Protein AF-0000000075408963 (afdb_homodimer)

Nearest PDB structures (foldseek):
  6kin-assembly1_D  TM=4.061E-01  e=2.750E-04  Roseiflexus castenholzii DSM 13941
  4l7z-assembly1_B  TM=3.713E-01  e=1.644E-03  Chloroflexus aurantiacus
  6kkh-assembly1_C  TM=3.877E-01  e=3.041E-03  Roseiflexus castenholzii DSM 13941
  6kin-assembly1_C  TM=3.901E-01  e=5.623E-03  Roseiflexus castenholzii DSM 13941
  6kin-assembly1_B  TM=3.900E-01  e=1.230E-02  Roseiflexus castenholzii DSM 13941

Foldseek 3Di:
DPPPLQPLPDAFAEEEEEAAFQAQQVVSLVVLLCCQAQAPHAEYEYEYAADVVSHVRNVVSVVVSVVSNVVSNHAYEYEAYLDQDDPVSLVVLLVNLPDPPHAYEYNYVSSLVSVQQAEHEDEQNQAPQAQVSQVVSQSSHYQEYEHAALAAQVSLLVNLPDPGHAYEYEAKAWGWDDFDPAFPQQVVVPHGLVGSVSSSNVPQRFAWDADPVRHTDWGGHTRTIIRQAIGHCLQCLSVSSVSRHRYYYYYDGPFDVRVVSVLSSCSNVVNDHSVVSVVVVCVRPVPHHYANQSHNVGDRNHHDDPDD/DPPDLQDLPDAFAEEEEEAAFQAQQVVSLVVLLCCQAQAPHAEYEYEYAADVVSHVRNVVSVVVSVVSNVVSNHAYEYEAYLDQDDPVSVVVLLVNLPDPPHAYEYNYVSSLVSVQQAEHEDEQNQADQAQVSQVVSQSSHYQEYEHAALAAQVSLLVNLPDPGHAYEYEAKAWGWDDFDPAFPQQVVVPHGLVGSVSSSNVPQRFAWDADPVRHTDWGGHTRTIIRQAIGHCLQCLSVSSVSRHRYYYYYDGPWDVRVVSVLSSCSNVVVDHSVVSVVVVCVRPVPHHYANQSHNVGDRNHHDDPDD

InterPro domains:
  IPR001539 Peptidase U32 [PTHR30217] (27-306)
  IPR043693 Ubiquinone biosynthesis protein UbiV [MF_02233] (12-304)
  IPR043693 Ubiquinone biosynthesis protein UbiV [NF011991] (13-305)
  IPR060007 Peptidase family U32, N-terminal domain [PF01136] (35-301)

pLDDT: mean 92.94, std 10.81, range [22.2, 98.94]

Structure (mmCIF, N/CA/C/O backbone):
data_AF-0000000075408963-model_v1
#
loop_
_entity.id
_entity.type
_entity.pdbx_description
1 polymer 'Ubiquinone biosynthesis protein UbiV'
#
loop_
_atom_site.group_PDB
_atom_site.id
_atom_site.type_symbol
_atom_site.label_atom_id
_atom_site.label_alt_id
_atom_site.label_comp_id
_atom_site.label_asym_id
_atom_site.label_entity_id
_atom_site.label_seq_id
_atom_site.pdbx_PDB_ins_code
_atom_site.Cartn_x
_atom_site.Cartn_y
_atom_site.Cartn_z
_atom_site.occupancy
_atom_site.B_iso_or_equiv
_atom_site.auth_seq_id
_atom_site.auth_comp_id
_atom_site.auth_asym_id
_atom_site.auth_atom_id
_atom_site.pdbx_PDB_model_num
ATOM 1 N N . MET A 1 1 ? 14.734 17.203 35.844 1 22.2 1 MET A N 1
ATOM 2 C CA . MET A 1 1 ? 13.398 16.609 35.906 1 22.2 1 MET A CA 1
ATOM 3 C C . MET A 1 1 ? 12.852 16.375 34.5 1 22.2 1 MET A C 1
ATOM 5 O O . MET A 1 1 ? 12.766 17.297 33.688 1 22.2 1 MET A O 1
ATOM 9 N N . ALA A 1 2 ? 13.031 15.125 34 1 33.03 2 ALA A N 1
ATOM 10 C CA . ALA A 1 2 ? 12.594 14.812 32.656 1 33.03 2 ALA A CA 1
ATOM 11 C C . ALA A 1 2 ? 11.18 15.328 32.406 1 33.03 2 ALA A C 1
ATOM 13 O O . ALA A 1 2 ? 10.258 15.023 33.156 1 33.03 2 ALA A O 1
ATOM 14 N N . MET A 1 3 ? 10.961 16.453 31.938 1 33.03 3 MET A N 1
ATOM 15 C CA . MET A 1 3 ? 9.602 16.922 31.703 1 33.03 3 MET A CA 1
ATOM 16 C C . MET A 1 3 ? 8.734 15.805 31.125 1 33.03 3 MET A C 1
ATOM 18 O O . MET A 1 3 ? 9.125 15.133 30.172 1 33.03 3 MET A O 1
ATOM 22 N N . ASN A 1 4 ? 7.668 15.289 31.719 1 42.62 4 ASN A N 1
ATOM 23 C CA . ASN A 1 4 ? 6.785 14.164 31.422 1 42.62 4 ASN A CA 1
ATOM 24 C C . ASN A 1 4 ? 6.086 14.336 30.078 1 42.62 4 ASN A C 1
ATOM 26 O O . ASN A 1 4 ? 5.309 15.273 29.891 1 42.62 4 ASN A O 1
ATOM 30 N N . LYS A 1 5 ? 6.641 14 28.938 1 49.47 5 LYS A N 1
ATOM 31 C CA . LYS A 1 5 ? 6.203 14.031 27.547 1 49.47 5 LYS A CA 1
ATOM 32 C C . LYS A 1 5 ? 4.688 13.891 27.438 1 49.47 5 LYS A C 1
ATOM 34 O O . LYS A 1 5 ? 4.109 14.125 26.375 1 49.47 5 LYS A O 1
ATOM 39 N N . ARG A 1 6 ? 4.141 13.453 28.5 1 53 6 ARG A N 1
ATOM 40 C CA . ARG A 1 6 ? 2.746 13.023 28.5 1 53 6 ARG A CA 1
ATOM 41 C C . ARG A 1 6 ? 1.874 13.992 29.297 1 53 6 ARG A C 1
ATOM 43 O O . ARG A 1 6 ? 0.761 13.648 29.703 1 53 6 ARG A O 1
ATOM 50 N N . ASP A 1 7 ? 2.379 15.07 29.594 1 49.72 7 ASP A N 1
ATOM 51 C CA . ASP A 1 7 ? 1.557 15.953 30.406 1 49.72 7 ASP A CA 1
ATOM 52 C C . ASP A 1 7 ? 0.479 16.641 29.578 1 49.72 7 ASP A C 1
ATOM 54 O O . ASP A 1 7 ? 0.786 17.312 28.594 1 49.72 7 ASP A O 1
ATOM 58 N N . SER A 1 8 ? -0.826 16.266 29.719 1 52.16 8 SER A N 1
ATOM 59 C CA . SER A 1 8 ? -1.975 16.906 29.094 1 52.16 8 SER A CA 1
ATOM 60 C C . SER A 1 8 ? -1.824 18.422 29.094 1 52.16 8 SER A C 1
ATOM 62 O O . SER A 1 8 ? -2.516 19.125 28.359 1 52.16 8 SER A O 1
ATOM 64 N N . LEU A 1 9 ? -0.854 18.906 29.828 1 58.88 9 LEU A N 1
ATOM 65 C CA . LEU A 1 9 ? -0.676 20.344 29.938 1 58.88 9 LEU A CA 1
ATOM 66 C C . LEU A 1 9 ? 0.388 20.828 28.953 1 58.88 9 LEU A C 1
ATOM 68 O O . LEU A 1 9 ? 0.615 22.047 28.844 1 58.88 9 LEU A O 1
ATOM 72 N N . SER A 1 10 ? 0.897 19.859 28.172 1 74.06 10 SER A N 1
ATOM 73 C CA . SER A 1 10 ? 1.894 20.281 27.188 1 74.06 10 SER A CA 1
ATOM 74 C C . SER A 1 10 ? 1.244 21 26.016 1 74.06 10 SER A C 1
ATOM 76 O O . SER A 1 10 ? 0.107 20.703 25.641 1 74.06 10 SER A O 1
ATOM 78 N N . PRO A 1 11 ? 1.91 22.062 25.578 1 87.56 11 PRO A N 1
ATOM 79 C CA . PRO A 1 11 ? 1.32 22.844 24.484 1 87.56 11 PRO A CA 1
ATOM 80 C C . PRO A 1 11 ? 1.085 22 23.219 1 87.56 11 PRO A C 1
ATOM 82 O O . PRO A 1 11 ? 1.869 21.094 22.922 1 87.56 11 PRO A O 1
ATOM 85 N N . VAL A 1 12 ? -0.014 22.219 22.625 1 93.81 12 VAL A N 1
ATOM 86 C CA . VAL A 1 12 ? -0.381 21.547 21.391 1 93.81 12 VAL A CA 1
ATOM 87 C C . VAL A 1 12 ? 0.562 21.984 20.266 1 93.81 12 VAL A C 1
ATOM 89 O O . VAL A 1 12 ? 0.896 23.172 20.156 1 93.81 12 VAL A O 1
ATOM 92 N N . ARG A 1 13 ? 1.019 21.062 19.531 1 97.81 13 ARG A N 1
ATOM 93 C CA . ARG A 1 13 ? 1.833 21.312 18.359 1 97.81 13 ARG A CA 1
ATOM 94 C C . ARG A 1 13 ? 1.085 20.938 17.078 1 97.81 13 ARG A C 1
ATOM 96 O O . ARG A 1 13 ? 0.491 19.859 17 1 97.81 13 ARG A O 1
ATOM 103 N N . LEU A 1 14 ? 1.033 21.875 16.141 1 98.62 14 LEU A N 1
ATOM 104 C CA . LEU A 1 14 ? 0.457 21.609 14.82 1 98.62 14 LEU A CA 1
ATOM 105 C C . LEU A 1 14 ? 1.552 21.375 13.781 1 98.62 14 LEU A C 1
ATOM 107 O O . LEU A 1 14 ? 2.486 22.172 13.672 1 98.62 14 LEU A O 1
ATOM 111 N N . THR A 1 15 ? 1.468 20.281 13.102 1 98.88 15 THR A N 1
ATOM 112 C CA . THR A 1 15 ? 2.398 19.938 12.031 1 98.88 15 THR A CA 1
ATOM 113 C C . THR A 1 15 ? 1.713 20.031 10.672 1 98.88 15 THR A C 1
ATOM 115 O O . THR A 1 15 ? 0.619 19.484 10.484 1 98.88 15 THR A O 1
ATOM 118 N N . LEU A 1 16 ? 2.309 20.797 9.812 1 98.94 16 LEU A N 1
ATOM 119 C CA . LEU A 1 16 ? 1.904 20.75 8.406 1 98.94 16 LEU A CA 1
ATOM 120 C C . LEU A 1 16 ? 2.613 19.609 7.676 1 98.94 16 LEU A C 1
ATOM 122 O O . LEU A 1 16 ? 3.844 19.578 7.598 1 98.94 16 LEU A O 1
ATOM 126 N N . GLY A 1 17 ? 1.817 18.594 7.191 1 98.88 17 GLY A N 1
ATOM 127 C CA . GLY A 1 17 ? 2.43 17.547 6.387 1 98.88 17 GLY A CA 1
ATOM 128 C C . GLY A 1 17 ? 2.992 18.062 5.074 1 98.88 17 GLY A C 1
ATOM 129 O O . GLY A 1 17 ? 2.672 19.172 4.648 1 98.88 17 GLY A O 1
ATOM 130 N N . PRO A 1 18 ? 3.852 17.266 4.484 1 98.75 18 PRO A N 1
ATOM 131 C CA . PRO A 1 18 ? 4.289 17.656 3.141 1 98.75 18 PRO A CA 1
ATOM 132 C C . PRO A 1 18 ? 3.137 17.734 2.143 1 98.75 18 PRO A C 1
ATOM 134 O O . PRO A 1 18 ? 2.129 17.031 2.307 1 98.75 18 PRO A O 1
ATOM 137 N N . VAL A 1 19 ? 3.266 18.625 1.19 1 98.75 19 VAL A N 1
ATOM 138 C CA . VAL A 1 19 ? 2.285 18.625 0.11 1 98.75 19 VAL A CA 1
ATOM 139 C C . VAL A 1 19 ? 2.439 17.359 -0.726 1 98.75 19 VAL A C 1
ATOM 141 O O . VAL A 1 19 ? 3.475 17.156 -1.362 1 98.75 19 VAL A O 1
ATOM 144 N N . LEU A 1 20 ? 1.409 16.578 -0.751 1 98.75 20 LEU A N 1
ATOM 145 C CA . LEU A 1 20 ? 1.495 15.273 -1.398 1 98.75 20 LEU A CA 1
ATOM 146 C C . LEU A 1 20 ? 1.178 15.383 -2.887 1 98.75 20 LEU A C 1
ATOM 148 O O . LEU A 1 20 ? 1.417 14.445 -3.646 1 98.75 20 LEU A O 1
ATOM 152 N N . PHE A 1 21 ? 0.69 16.484 -3.332 1 98.75 21 PHE A N 1
ATOM 153 C CA . PHE A 1 21 ? 0.154 16.672 -4.676 1 98.75 21 PHE A CA 1
ATOM 154 C C . PHE A 1 21 ? 1.181 17.328 -5.582 1 98.75 21 PHE A C 1
ATOM 156 O O . PHE A 1 21 ? 2.145 17.938 -5.102 1 98.75 21 PHE A O 1
ATOM 163 N N . ASN A 1 22 ? 0.922 17.188 -6.844 1 98.44 22 ASN A N 1
ATOM 164 C CA . ASN A 1 22 ? 1.85 17.734 -7.828 1 98.44 22 ASN A CA 1
ATOM 165 C C . ASN A 1 22 ? 1.474 19.156 -8.211 1 98.44 22 ASN A C 1
ATOM 167 O O . ASN A 1 22 ? 1.124 19.422 -9.367 1 98.44 22 ASN A O 1
ATOM 171 N N . TRP A 1 23 ? 1.703 20.078 -7.324 1 98.5 23 TRP A N 1
ATOM 172 C CA . TRP A 1 23 ? 1.487 21.5 -7.598 1 98.5 23 TRP A CA 1
ATOM 173 C C . TRP A 1 23 ? 2.629 22.062 -8.43 1 98.5 23 TRP A C 1
ATOM 175 O O . TRP A 1 23 ? 3.752 21.562 -8.391 1 98.5 23 TRP A O 1
ATOM 185 N N . LYS A 1 24 ? 2.322 23.125 -9.18 1 97.69 24 LYS A N 1
ATOM 186 C CA . LYS A 1 24 ? 3.404 23.844 -9.844 1 97.69 24 LYS A CA 1
ATOM 187 C C . LYS A 1 24 ? 4.449 24.312 -8.836 1 97.69 24 LYS A C 1
ATOM 189 O O . LYS A 1 24 ? 4.105 24.781 -7.754 1 97.69 24 LYS A O 1
ATOM 194 N N . PRO A 1 25 ? 5.711 24.219 -9.211 1 97.81 25 PRO A N 1
ATOM 195 C CA . PRO A 1 25 ? 6.781 24.516 -8.25 1 97.81 25 PRO A CA 1
ATOM 196 C C . PRO A 1 25 ? 6.676 25.906 -7.652 1 97.81 25 PRO A C 1
ATOM 198 O O . PRO A 1 25 ? 6.91 26.094 -6.457 1 97.81 25 PRO A O 1
ATOM 201 N N . GLU A 1 26 ? 6.309 26.891 -8.445 1 98.25 26 GLU A N 1
ATOM 202 C CA . GLU A 1 26 ? 6.188 28.25 -7.941 1 98.25 26 GLU A CA 1
ATOM 203 C C . GLU A 1 26 ? 5.023 28.375 -6.961 1 98.25 26 GLU A C 1
ATOM 205 O O . GLU A 1 26 ? 5.133 29.078 -5.945 1 98.25 26 GLU A O 1
ATOM 210 N N . LYS A 1 27 ? 3.941 27.719 -7.305 1 98.44 27 LYS A N 1
ATOM 211 C CA . LYS A 1 27 ? 2.803 27.703 -6.395 1 98.44 27 LYS A CA 1
ATOM 212 C C . LYS A 1 27 ? 3.168 27.047 -5.066 1 98.44 27 LYS A C 1
ATOM 214 O O . LYS A 1 27 ? 2.807 27.531 -4 1 98.44 27 LYS A O 1
ATOM 219 N N . LEU A 1 28 ? 3.879 25.953 -5.16 1 98.69 28 LEU A N 1
ATOM 220 C CA . LEU A 1 28 ? 4.297 25.219 -3.969 1 98.69 28 LEU A CA 1
ATOM 221 C C . LEU A 1 28 ? 5.234 26.062 -3.111 1 98.69 28 LEU A C 1
ATOM 223 O O . LEU A 1 28 ? 5.07 26.141 -1.892 1 98.69 28 LEU A O 1
ATOM 227 N N . ARG A 1 29 ? 6.172 26.688 -3.723 1 98.75 29 ARG A N 1
ATOM 228 C CA . ARG A 1 29 ? 7.066 27.594 -3.02 1 98.75 29 ARG A CA 1
ATOM 229 C C . ARG A 1 29 ? 6.281 28.688 -2.287 1 98.75 29 ARG A C 1
ATOM 231 O O . ARG A 1 29 ? 6.48 28.891 -1.09 1 98.75 29 ARG A O 1
ATOM 238 N N . ASP A 1 30 ? 5.422 29.312 -3.035 1 98.81 30 ASP A N 1
ATOM 239 C CA . ASP A 1 30 ? 4.645 30.422 -2.469 1 98.81 30 ASP A CA 1
ATOM 240 C C . ASP A 1 30 ? 3.768 29.922 -1.317 1 98.81 30 ASP A C 1
ATOM 242 O O . ASP A 1 30 ? 3.553 30.656 -0.345 1 98.81 30 ASP A O 1
ATOM 246 N N . PHE A 1 31 ? 3.227 28.797 -1.471 1 98.88 31 PHE A N 1
ATOM 247 C CA . PHE A 1 31 ? 2.449 28.172 -0.4 1 98.88 31 PHE A CA 1
ATOM 248 C C . PHE A 1 31 ? 3.275 28.062 0.876 1 98.88 31 PHE A C 1
ATOM 250 O O . PHE A 1 31 ? 2.832 28.5 1.945 1 98.88 31 PHE A O 1
ATOM 257 N N . TYR A 1 32 ? 4.484 27.484 0.786 1 98.94 32 TYR A N 1
ATOM 258 C CA . TYR A 1 32 ? 5.332 27.312 1.963 1 98.94 32 TYR A CA 1
ATOM 259 C C . TYR A 1 32 ? 5.738 28.672 2.531 1 98.94 32 TYR A C 1
ATOM 261 O O . TYR A 1 32 ? 5.84 28.844 3.748 1 98.94 32 TYR A O 1
ATOM 269 N N . PHE A 1 33 ? 5.973 29.688 1.652 1 98.88 33 PHE A N 1
ATOM 270 C CA . PHE A 1 33 ? 6.277 31.031 2.125 1 98.88 33 PHE A CA 1
ATOM 271 C C . PHE A 1 33 ? 5.121 31.594 2.945 1 98.88 33 PHE A C 1
ATOM 273 O O . PHE A 1 33 ? 5.332 32.156 4.02 1 98.88 33 PHE A O 1
ATOM 280 N N . ARG A 1 34 ? 3.939 31.438 2.414 1 98.88 34 ARG A N 1
ATOM 281 C CA . ARG A 1 34 ? 2.762 31.922 3.127 1 98.88 34 ARG A CA 1
ATOM 282 C C . ARG A 1 34 ? 2.605 31.219 4.469 1 98.88 34 ARG A C 1
ATOM 284 O O . ARG A 1 34 ? 2.293 31.844 5.48 1 98.88 34 ARG A O 1
ATOM 291 N N . MET A 1 35 ? 2.799 29.906 4.449 1 98.88 35 MET A N 1
ATOM 292 C CA . MET A 1 35 ? 2.689 29.141 5.695 1 98.88 35 MET A CA 1
ATOM 293 C C . MET A 1 35 ? 3.754 29.578 6.695 1 98.88 35 MET A C 1
ATOM 295 O O . MET A 1 35 ? 3.508 29.594 7.902 1 98.88 35 MET A O 1
ATOM 299 N N . ALA A 1 36 ? 4.926 29.875 6.207 1 98.88 36 ALA A N 1
ATOM 300 C CA . ALA A 1 36 ? 5.992 30.375 7.07 1 98.88 36 ALA A CA 1
ATOM 301 C C . ALA A 1 36 ? 5.578 31.672 7.762 1 98.88 36 ALA A C 1
ATOM 303 O O . ALA A 1 36 ? 5.676 31.781 8.984 1 98.88 36 ALA A O 1
ATOM 304 N N . ASP A 1 37 ? 5.004 32.562 7.051 1 98.62 37 ASP A N 1
ATOM 305 C CA . ASP A 1 37 ? 4.84 33.969 7.496 1 98.62 37 ASP A CA 1
ATOM 306 C C . ASP A 1 37 ? 3.514 34.125 8.234 1 98.62 37 ASP A C 1
ATOM 308 O O . ASP A 1 37 ? 3.406 34.969 9.125 1 98.62 37 ASP A O 1
ATOM 312 N N . GLU A 1 38 ? 2.564 33.375 7.844 1 98.75 38 GLU A N 1
ATOM 313 C CA . GLU A 1 38 ? 1.218 33.75 8.258 1 98.75 38 GLU A CA 1
ATOM 314 C C . GLU A 1 38 ? 0.58 32.656 9.133 1 98.75 38 GLU A C 1
ATOM 316 O O . GLU A 1 38 ? -0.426 32.906 9.797 1 98.75 38 GLU A O 1
ATOM 321 N N . SER A 1 39 ? 1.096 31.484 9.141 1 98.69 39 SER A N 1
ATOM 322 C CA . SER A 1 39 ? 0.38 30.391 9.797 1 98.69 39 SER A CA 1
ATOM 323 C C . SER A 1 39 ? 0.896 30.172 11.211 1 98.69 39 SER A C 1
ATOM 325 O O . SER A 1 39 ? 2.004 30.594 11.547 1 98.69 39 SER A O 1
ATOM 327 N N . CYS A 1 40 ? 0.091 29.5 12.008 1 98.31 40 CYS A N 1
ATOM 328 C CA . CYS A 1 40 ? 0.421 29.219 13.406 1 98.31 40 CYS A CA 1
ATOM 329 C C . CYS A 1 40 ? 0.965 27.812 13.57 1 98.31 40 CYS A C 1
ATOM 331 O O . CYS A 1 40 ? 1.035 27.297 14.68 1 98.31 40 CYS A O 1
ATOM 333 N N . VAL A 1 41 ? 1.304 27.094 12.484 1 98.69 41 VAL A N 1
ATOM 334 C CA . VAL A 1 41 ? 1.84 25.75 12.617 1 98.69 41 VAL A CA 1
ATOM 335 C C . VAL A 1 41 ? 3.225 25.797 13.258 1 98.69 41 VAL A C 1
ATOM 337 O O . VAL A 1 41 ? 3.947 26.781 13.109 1 98.69 41 VAL A O 1
ATOM 340 N N . ASP A 1 42 ? 3.531 24.734 13.953 1 98.69 42 ASP A N 1
ATOM 341 C CA . ASP A 1 42 ? 4.797 24.672 14.672 1 98.69 42 ASP A CA 1
ATOM 342 C C . ASP A 1 42 ? 5.871 23.984 13.836 1 98.69 42 ASP A C 1
ATOM 344 O O . ASP A 1 42 ? 7.043 24.359 13.875 1 98.69 42 ASP A O 1
ATOM 348 N N . SER A 1 43 ? 5.52 22.969 13.133 1 98.81 43 SER A N 1
ATOM 349 C CA . SER A 1 43 ? 6.418 22.188 12.289 1 98.81 43 SER A CA 1
ATOM 350 C C . SER A 1 43 ? 5.879 22.062 10.867 1 98.81 43 SER A C 1
ATOM 352 O O . SER A 1 43 ? 4.664 22.047 10.656 1 98.81 43 SER A O 1
ATOM 354 N N . VAL A 1 44 ? 6.836 22.016 9.906 1 98.94 44 VAL A N 1
ATOM 355 C CA . VAL A 1 44 ? 6.465 21.875 8.5 1 98.94 44 VAL A CA 1
ATOM 356 C C . VAL A 1 44 ? 7.309 20.781 7.852 1 98.94 44 VAL A C 1
ATOM 358 O O . VAL A 1 44 ? 8.539 20.828 7.887 1 98.94 44 VAL A O 1
ATOM 361 N N . CYS A 1 45 ? 6.621 19.797 7.344 1 98.88 45 CYS A N 1
ATOM 362 C CA . CYS A 1 45 ? 7.293 18.781 6.547 1 98.88 45 CYS A CA 1
ATOM 363 C C . CYS A 1 45 ? 7.414 19.219 5.09 1 98.88 45 CYS A C 1
ATOM 365 O O . CYS A 1 45 ? 6.449 19.703 4.5 1 98.88 45 CYS A O 1
ATOM 367 N N . VAL A 1 46 ? 8.602 19.047 4.562 1 98.62 46 VAL A N 1
ATOM 368 C CA . VAL A 1 46 ? 8.875 19.406 3.174 1 98.62 46 VAL A CA 1
ATOM 369 C C . VAL A 1 46 ? 9.555 18.234 2.467 1 98.62 46 VAL A C 1
ATOM 371 O O . VAL A 1 46 ? 10.328 17.5 3.08 1 98.62 46 VAL A O 1
ATOM 374 N N . GLY A 1 47 ? 9.188 18.062 1.202 1 97.69 47 GLY A N 1
ATOM 375 C CA . GLY A 1 47 ? 9.797 17.016 0.401 1 97.69 47 GLY A CA 1
ATOM 376 C C . GLY A 1 47 ? 8.789 16.219 -0.414 1 97.69 47 GLY A C 1
ATOM 377 O O . GLY A 1 47 ? 7.578 16.438 -0.287 1 97.69 47 GLY A O 1
ATOM 378 N N . GLU A 1 48 ? 9.297 15.344 -1.257 1 98.12 48 GLU A N 1
ATOM 379 C CA . GLU A 1 48 ? 8.461 14.5 -2.109 1 98.12 48 GLU A CA 1
ATOM 380 C C . GLU A 1 48 ? 8.258 13.125 -1.485 1 98.12 48 GLU A C 1
ATOM 382 O O . GLU A 1 48 ? 9.227 12.414 -1.19 1 98.12 48 GLU A O 1
ATOM 387 N N . VAL A 1 49 ? 7.059 12.758 -1.335 1 98.31 49 VAL A N 1
ATOM 388 C CA . VAL A 1 49 ? 6.738 11.5 -0.668 1 98.31 49 VAL A CA 1
ATOM 389 C C . VAL A 1 49 ? 6.191 10.5 -1.686 1 98.31 49 VAL A C 1
ATOM 391 O O . VAL A 1 49 ? 6.414 9.297 -1.561 1 98.31 49 VAL A O 1
ATOM 394 N N . VAL A 1 50 ? 5.598 10.977 -2.789 1 98.31 50 VAL A N 1
ATOM 395 C CA . VAL A 1 50 ? 4.691 10.156 -3.584 1 98.31 50 VAL A CA 1
ATOM 396 C C . VAL A 1 50 ? 5.414 9.656 -4.832 1 98.31 50 VAL A C 1
ATOM 398 O O . VAL A 1 50 ? 5.328 8.469 -5.172 1 98.31 50 VAL A O 1
ATOM 401 N N . CYS A 1 51 ? 6.094 10.523 -5.535 1 97.94 51 CYS A N 1
ATOM 402 C CA . CYS A 1 51 ? 6.68 10.18 -6.828 1 97.94 51 CYS A CA 1
ATOM 403 C C . CYS A 1 51 ? 7.988 10.93 -7.051 1 97.94 51 CYS A C 1
ATOM 405 O O . CYS A 1 51 ? 7.992 12.156 -7.168 1 97.94 51 CYS A O 1
ATOM 407 N N . SER A 1 52 ? 9.016 10.234 -7.246 1 96.88 52 SER A N 1
ATOM 408 C CA . SER A 1 52 ? 10.336 10.844 -7.367 1 96.88 52 SER A CA 1
ATOM 409 C C . SER A 1 52 ? 10.438 11.703 -8.625 1 96.88 52 SER A C 1
ATOM 411 O O . SER A 1 52 ? 11.266 12.617 -8.688 1 96.88 52 SER A O 1
ATOM 413 N N . LYS A 1 53 ? 9.641 11.453 -9.609 1 96.44 53 LYS A N 1
ATOM 414 C CA . LYS A 1 53 ? 9.688 12.219 -10.852 1 96.44 53 LYS A CA 1
ATOM 415 C C . LYS A 1 53 ? 9.344 13.688 -10.602 1 96.44 53 LYS A C 1
ATOM 417 O O . LYS A 1 53 ? 9.703 14.555 -11.406 1 96.44 53 LYS A O 1
ATOM 422 N N . ARG A 1 54 ? 8.703 13.93 -9.547 1 97.62 54 ARG A N 1
ATOM 423 C CA . ARG A 1 54 ? 8.273 15.289 -9.219 1 97.62 54 ARG A CA 1
ATOM 424 C C . ARG A 1 54 ? 9.398 16.078 -8.555 1 97.62 54 ARG A C 1
ATOM 426 O O . ARG A 1 54 ? 9.367 17.297 -8.516 1 97.62 54 ARG A O 1
ATOM 433 N N . THR A 1 55 ? 10.367 15.445 -8.031 1 96.31 55 THR A N 1
ATOM 434 C CA . THR A 1 55 ? 11.383 15.992 -7.145 1 96.31 55 THR A CA 1
ATOM 435 C C . THR A 1 55 ? 12.188 17.078 -7.852 1 96.31 55 THR A C 1
ATOM 437 O O . THR A 1 55 ? 12.406 18.156 -7.297 1 96.31 55 THR A O 1
ATOM 440 N N . PRO A 1 56 ? 12.594 16.875 -9.133 1 95.62 56 PRO A N 1
ATOM 441 C CA . PRO A 1 56 ? 13.484 17.844 -9.773 1 95.62 56 PRO A CA 1
ATOM 442 C C . PRO A 1 56 ? 12.828 19.219 -9.938 1 95.62 56 PRO A C 1
ATOM 444 O O . PRO A 1 56 ? 13.531 20.234 -10.008 1 95.62 56 PRO A O 1
ATOM 447 N N . PHE A 1 57 ? 11.531 19.25 -9.953 1 96.38 57 PHE A N 1
ATOM 448 C CA . PHE A 1 57 ? 10.844 20.516 -10.203 1 96.38 57 PHE A CA 1
ATOM 449 C C . PHE A 1 57 ? 10.914 21.422 -8.984 1 96.38 57 PHE A C 1
ATOM 451 O O . PHE A 1 57 ? 10.93 22.641 -9.109 1 96.38 57 PHE A O 1
ATOM 458 N N . PHE A 1 58 ? 10.984 20.828 -7.836 1 97.44 58 PHE A N 1
ATOM 459 C CA . PHE A 1 58 ? 10.914 21.641 -6.633 1 97.44 58 PHE A CA 1
ATOM 460 C C . PHE A 1 58 ? 12.281 21.75 -5.969 1 97.44 58 PHE A C 1
ATOM 462 O O . PHE A 1 58 ? 12.508 22.641 -5.141 1 97.44 58 PHE A O 1
ATOM 469 N N . THR A 1 59 ? 13.195 20.875 -6.277 1 96.56 59 THR A N 1
ATOM 470 C CA . THR A 1 59 ? 14.516 20.812 -5.656 1 96.56 59 THR A CA 1
ATOM 471 C C . THR A 1 59 ? 15.195 22.172 -5.676 1 96.56 59 THR A C 1
ATOM 473 O O . THR A 1 59 ? 15.773 22.609 -4.676 1 96.56 59 THR A O 1
ATOM 476 N N . PRO A 1 60 ? 15.117 22.984 -6.742 1 97.31 60 PRO A N 1
ATOM 477 C CA . PRO A 1 60 ? 15.781 24.297 -6.773 1 97.31 60 PRO A CA 1
ATOM 478 C C . PRO A 1 60 ? 15.219 25.266 -5.746 1 97.31 60 PRO A C 1
ATOM 480 O O . PRO A 1 60 ? 15.898 26.219 -5.352 1 97.31 60 PRO A O 1
ATOM 483 N N . TYR A 1 61 ? 14.008 25.078 -5.316 1 98.25 61 TYR A N 1
ATOM 484 C CA . TYR A 1 61 ? 13.344 26 -4.41 1 98.25 61 TYR A CA 1
ATOM 485 C C . TYR A 1 61 ? 13.531 25.578 -2.961 1 98.25 61 TYR A C 1
ATOM 487 O O . TYR A 1 61 ? 13.258 26.359 -2.039 1 98.25 61 TYR A O 1
ATOM 495 N N . LEU A 1 62 ? 13.984 24.391 -2.729 1 97.31 62 LEU A N 1
ATOM 496 C CA . LEU A 1 62 ? 13.992 23.766 -1.408 1 97.31 62 LEU A CA 1
ATOM 497 C C . LEU A 1 62 ? 14.828 24.578 -0.427 1 97.31 62 LEU A C 1
ATOM 499 O O . LEU A 1 62 ? 14.383 24.875 0.686 1 97.31 62 LEU A O 1
ATOM 503 N N . PRO A 1 63 ? 16.062 25.031 -0.822 1 96.94 63 PRO A N 1
ATOM 504 C CA . PRO A 1 63 ? 16.891 25.781 0.14 1 96.94 63 PRO A CA 1
ATOM 505 C C . PRO A 1 63 ? 16.203 27.062 0.628 1 96.94 63 PRO A C 1
ATOM 507 O O . PRO A 1 63 ? 16.188 27.328 1.831 1 96.94 63 PRO A O 1
ATOM 510 N N . GLU A 1 64 ? 15.641 27.812 -0.281 1 98.38 64 GLU A N 1
ATOM 511 C CA . GLU A 1 64 ? 14.992 29.062 0.115 1 98.38 64 GLU A CA 1
ATOM 512 C C . GLU A 1 64 ? 13.742 28.797 0.952 1 98.38 64 GLU A C 1
ATOM 514 O O . GLU A 1 64 ? 13.422 29.562 1.854 1 98.38 64 GLU A O 1
ATOM 519 N N . VAL A 1 65 ? 13.023 27.734 0.657 1 98.75 65 VAL A N 1
ATOM 520 C CA . VAL A 1 65 ? 11.836 27.359 1.424 1 98.75 65 VAL A CA 1
ATOM 521 C C . VAL A 1 65 ? 12.242 26.984 2.85 1 98.75 65 VAL A C 1
ATOM 523 O O . VAL A 1 65 ? 11.648 27.469 3.814 1 98.75 65 VAL A O 1
ATOM 526 N N . ILE A 1 66 ? 13.266 26.188 2.973 1 98.31 66 ILE A N 1
ATOM 527 C CA . ILE A 1 66 ? 13.75 25.766 4.281 1 98.31 66 ILE A CA 1
ATOM 528 C C . ILE A 1 66 ? 14.195 26.984 5.086 1 98.31 66 ILE A C 1
ATOM 530 O O . ILE A 1 66 ? 13.812 27.141 6.25 1 98.31 66 ILE A O 1
ATOM 534 N N . GLU A 1 67 ? 14.922 27.828 4.461 1 98.25 67 GLU A N 1
ATOM 535 C CA . GLU A 1 67 ? 15.422 29.031 5.125 1 98.25 67 GLU A CA 1
ATOM 536 C C . GLU A 1 67 ? 14.273 29.906 5.617 1 98.25 67 GLU A C 1
ATOM 538 O O . GLU A 1 67 ? 14.297 30.391 6.75 1 98.25 67 GLU A O 1
ATOM 543 N N . ARG A 1 68 ? 13.312 30.125 4.742 1 98.81 68 ARG A N 1
ATOM 544 C CA . ARG A 1 68 ? 12.172 30.969 5.094 1 98.81 68 ARG A CA 1
ATOM 545 C C . ARG A 1 68 ? 11.398 30.391 6.27 1 98.81 68 ARG A C 1
ATOM 547 O O . ARG A 1 68 ? 11.016 31.109 7.191 1 98.81 68 ARG A O 1
ATOM 554 N N . LEU A 1 69 ? 11.133 29.141 6.207 1 98.81 69 LEU A N 1
ATOM 555 C CA . LEU A 1 69 ? 10.406 28.453 7.277 1 98.81 69 LEU A CA 1
ATOM 556 C C . LEU A 1 69 ? 11.172 28.547 8.594 1 98.81 69 LEU A C 1
ATOM 558 O O . LEU A 1 69 ? 10.594 28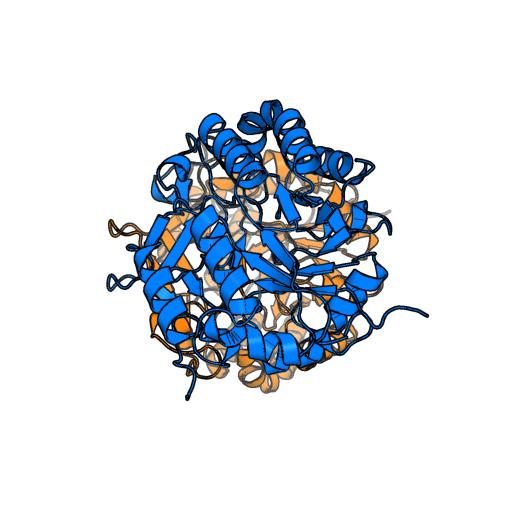.859 9.633 1 98.81 69 LEU A O 1
ATOM 562 N N . GLN A 1 70 ? 12.477 28.344 8.555 1 98.5 70 GLN A N 1
ATOM 563 C CA . GLN A 1 70 ? 13.297 28.422 9.758 1 98.5 70 GLN A CA 1
ATOM 564 C C . GLN A 1 70 ? 13.344 29.844 10.297 1 98.5 70 GLN A C 1
ATOM 566 O O . GLN A 1 70 ? 13.273 30.047 11.508 1 98.5 70 GLN A O 1
ATOM 571 N N . ALA A 1 71 ? 13.469 30.766 9.422 1 98.56 71 ALA A N 1
ATOM 572 C CA . ALA A 1 71 ? 13.5 32.188 9.82 1 98.56 71 ALA A CA 1
ATOM 573 C C . ALA A 1 71 ? 12.203 32.594 10.523 1 98.56 71 ALA A C 1
ATOM 575 O O . ALA A 1 71 ? 12.211 33.438 11.406 1 98.56 71 ALA A O 1
ATOM 576 N N . ALA A 1 72 ? 11.109 31.953 10.125 1 98.69 72 ALA A N 1
ATOM 577 C CA . ALA A 1 72 ? 9.805 32.25 10.719 1 98.69 72 ALA A CA 1
ATOM 578 C C . ALA A 1 72 ? 9.617 31.453 12.016 1 98.69 72 ALA A C 1
ATOM 580 O O . ALA A 1 72 ? 8.547 31.5 12.625 1 98.69 72 ALA A O 1
ATOM 581 N N . GLY A 1 73 ? 10.656 30.703 12.422 1 98.25 73 GLY A N 1
ATOM 582 C CA . GLY A 1 73 ? 10.641 30 13.695 1 98.25 73 GLY A CA 1
ATOM 583 C C . GLY A 1 73 ? 10.016 28.625 13.594 1 98.25 73 GLY A C 1
ATOM 584 O O . GLY A 1 73 ? 9.742 27.984 14.609 1 98.25 73 GLY A O 1
ATOM 585 N N . LYS A 1 74 ? 9.781 28.078 12.438 1 98.56 74 LYS A N 1
ATOM 586 C CA . LYS A 1 74 ? 9.164 26.766 12.25 1 98.56 74 LYS A CA 1
ATOM 587 C C . LYS A 1 74 ? 10.219 25.656 12.289 1 98.56 74 LYS A C 1
ATOM 589 O O . LYS A 1 74 ? 11.344 25.844 11.812 1 98.56 74 LYS A O 1
ATOM 594 N N . GLU A 1 75 ? 9.867 24.531 12.875 1 98.56 75 GLU A N 1
ATOM 595 C CA . GLU A 1 75 ? 10.664 23.312 12.719 1 98.56 75 GLU A CA 1
ATOM 596 C C . GLU A 1 75 ? 10.461 22.703 11.344 1 98.56 75 GLU A C 1
ATOM 598 O O . GLU A 1 75 ? 9.336 22.391 10.953 1 98.56 75 GLU A O 1
ATOM 603 N N . VAL A 1 76 ? 11.562 22.531 10.633 1 98.69 76 VAL A N 1
ATOM 604 C CA . VAL A 1 76 ? 11.469 21.953 9.297 1 98.69 76 VAL A CA 1
ATOM 605 C C . VAL A 1 76 ? 11.859 20.484 9.352 1 98.69 76 VAL A C 1
ATOM 607 O O . VAL A 1 76 ? 12.883 20.125 9.93 1 98.69 76 VAL A O 1
ATOM 610 N N . ILE A 1 77 ? 11.031 19.609 8.836 1 98.75 77 ILE A N 1
ATOM 611 C CA . ILE A 1 77 ? 11.266 18.172 8.734 1 98.75 77 ILE A CA 1
ATOM 612 C C . ILE A 1 77 ? 11.328 17.766 7.262 1 98.75 77 ILE A C 1
ATOM 614 O O . ILE A 1 77 ? 10.453 18.141 6.469 1 98.75 77 ILE A O 1
ATOM 618 N N . LEU A 1 78 ? 12.305 17.016 6.859 1 98.56 78 LEU A N 1
ATOM 619 C CA . LEU A 1 78 ? 12.445 16.578 5.477 1 98.56 78 LEU A CA 1
ATOM 620 C C . LEU A 1 78 ? 11.844 15.188 5.285 1 98.56 78 LEU A C 1
ATOM 622 O O . LEU A 1 78 ? 12.328 14.203 5.855 1 98.56 78 LEU A O 1
ATOM 626 N N . SER A 1 79 ? 10.836 15.102 4.465 1 98.56 79 SER A N 1
ATOM 627 C CA . SER A 1 79 ? 10.133 13.836 4.266 1 98.56 79 SER A CA 1
ATOM 628 C C . SER A 1 79 ? 10.742 13.039 3.121 1 98.56 79 SER A C 1
ATOM 630 O O . SER A 1 79 ? 11.117 13.602 2.09 1 98.56 79 SER A O 1
ATOM 632 N N . SER A 1 80 ? 10.797 11.742 3.271 1 98.12 80 SER A N 1
ATOM 633 C CA . SER A 1 80 ? 11.32 10.859 2.234 1 98.12 80 SER A CA 1
ATOM 634 C C . SER A 1 80 ? 10.203 10.336 1.337 1 98.12 80 SER A C 1
ATOM 636 O O . SER A 1 80 ? 9.023 10.414 1.689 1 98.12 80 SER A O 1
ATOM 638 N N . LEU A 1 81 ? 10.703 9.75 0.258 1 97.88 81 LEU A N 1
ATOM 639 C CA . LEU A 1 81 ? 9.812 8.93 -0.558 1 97.88 81 LEU A CA 1
ATOM 640 C C . LEU A 1 81 ? 9.242 7.777 0.257 1 97.88 81 LEU A C 1
ATOM 642 O O . LEU A 1 81 ? 9.898 7.262 1.164 1 97.88 81 LEU A O 1
ATOM 646 N N . ALA A 1 82 ? 8.008 7.402 -0.141 1 96.88 82 ALA A N 1
ATOM 647 C CA . ALA A 1 82 ? 7.324 6.309 0.544 1 96.88 82 ALA A CA 1
ATOM 648 C C . ALA A 1 82 ? 7.648 4.965 -0.109 1 96.88 82 ALA A C 1
ATOM 650 O O . ALA A 1 82 ? 7.352 3.908 0.452 1 96.88 82 ALA A O 1
ATOM 651 N N . LEU A 1 83 ? 8.188 4.996 -1.293 1 94.69 83 LEU A N 1
ATOM 652 C CA . LEU A 1 83 ? 8.594 3.812 -2.043 1 94.69 83 LEU A CA 1
ATOM 653 C C . LEU A 1 83 ? 9.898 4.062 -2.797 1 94.69 83 LEU A C 1
ATOM 655 O O . LEU A 1 83 ? 9.945 4.91 -3.689 1 94.69 83 LEU A O 1
ATOM 659 N N . ILE A 1 84 ? 10.906 3.385 -2.434 1 93.88 84 ILE A N 1
ATOM 660 C CA . ILE A 1 84 ? 12.211 3.502 -3.082 1 93.88 84 ILE A CA 1
ATOM 661 C C . ILE A 1 84 ? 12.375 2.383 -4.105 1 93.88 84 ILE A C 1
ATOM 663 O O . ILE A 1 84 ? 12.484 1.21 -3.742 1 93.88 84 ILE A O 1
ATOM 667 N N . MET A 1 85 ? 12.477 2.773 -5.383 1 91.19 85 MET A N 1
ATOM 668 C CA . MET A 1 85 ? 12.422 1.753 -6.426 1 91.19 85 MET A CA 1
ATOM 669 C C . MET A 1 85 ? 13.758 1.653 -7.156 1 91.19 85 MET A C 1
ATOM 671 O O . MET A 1 85 ? 14.141 0.575 -7.613 1 91.19 85 MET A O 1
ATOM 675 N N . THR A 1 86 ? 14.461 2.797 -7.266 1 91.56 86 THR A N 1
ATOM 676 C CA . THR A 1 86 ? 15.656 2.811 -8.102 1 91.56 86 THR A CA 1
ATOM 677 C C . THR A 1 86 ? 16.891 3.129 -7.27 1 91.56 86 THR A C 1
ATOM 679 O O . THR A 1 86 ? 16.781 3.633 -6.148 1 91.56 86 THR A O 1
ATOM 682 N N . ALA A 1 87 ? 18.031 2.896 -7.824 1 88.75 87 ALA A N 1
ATOM 683 C CA . ALA A 1 87 ? 19.297 3.242 -7.184 1 88.75 87 ALA A CA 1
ATOM 684 C C . ALA A 1 87 ? 19.406 4.75 -6.977 1 88.75 87 ALA A C 1
ATOM 686 O O . ALA A 1 87 ? 19.938 5.203 -5.961 1 88.75 87 ALA A O 1
ATOM 687 N N . ARG A 1 88 ? 18.953 5.418 -7.965 1 92.94 88 ARG A N 1
ATOM 688 C CA . ARG A 1 88 ? 18.984 6.871 -7.855 1 92.94 88 ARG A CA 1
ATOM 689 C C . ARG A 1 88 ? 18.141 7.348 -6.68 1 92.94 88 ARG A C 1
ATOM 691 O O . ARG A 1 88 ? 18.562 8.211 -5.91 1 92.94 88 ARG A O 1
ATOM 698 N N . GLU A 1 89 ? 16.969 6.797 -6.559 1 96.25 89 GLU A N 1
ATOM 699 C CA . GLU A 1 89 ? 16.094 7.125 -5.43 1 96.25 89 GLU A CA 1
ATOM 700 C C . GLU A 1 89 ? 16.75 6.754 -4.105 1 96.25 89 GLU A C 1
ATOM 702 O O . GLU A 1 89 ? 16.672 7.504 -3.131 1 96.25 89 GLU A O 1
ATOM 707 N N . ALA A 1 90 ? 17.391 5.633 -4.094 1 93.75 90 ALA A N 1
ATOM 708 C CA . ALA A 1 90 ? 18.094 5.195 -2.895 1 93.75 90 ALA A CA 1
ATOM 709 C C . ALA A 1 90 ? 19.219 6.168 -2.533 1 93.75 90 ALA A C 1
ATOM 711 O O . ALA A 1 90 ? 19.406 6.5 -1.359 1 93.75 90 ALA A O 1
ATOM 712 N N . GLU A 1 91 ? 19.906 6.574 -3.508 1 95 91 GLU A N 1
ATOM 713 C CA . GLU A 1 91 ? 20.984 7.539 -3.279 1 95 91 GLU A CA 1
ATOM 714 C C . GLU A 1 91 ? 20.438 8.859 -2.736 1 95 91 GLU A C 1
ATOM 716 O O . GLU A 1 91 ? 21 9.438 -1.807 1 95 91 GLU A O 1
ATOM 721 N N . GLN A 1 92 ? 19.391 9.273 -3.324 1 95.12 92 GLN A N 1
ATOM 722 C CA . GLN A 1 92 ? 18.75 10.492 -2.846 1 95.12 92 GLN A CA 1
ATOM 723 C C . GLN A 1 92 ? 18.281 10.336 -1.399 1 95.12 92 GLN A C 1
ATOM 725 O O . GLN A 1 92 ? 18.391 11.273 -0.604 1 95.12 92 GLN A O 1
ATOM 730 N N . ALA A 1 93 ? 17.734 9.211 -1.109 1 96.06 93 ALA A N 1
ATOM 731 C CA . ALA A 1 93 ? 17.312 8.922 0.26 1 96.06 93 ALA A CA 1
ATOM 732 C C . ALA A 1 93 ? 18.5 8.953 1.218 1 96.06 93 ALA A C 1
ATOM 734 O O . ALA A 1 93 ? 18.391 9.492 2.322 1 96.06 93 ALA A O 1
ATOM 735 N N . ARG A 1 94 ? 19.594 8.406 0.833 1 95.31 94 ARG A N 1
ATOM 736 C CA . ARG A 1 94 ? 20.797 8.43 1.656 1 95.31 94 ARG A CA 1
ATOM 737 C C . ARG A 1 94 ? 21.266 9.859 1.909 1 95.31 94 ARG A C 1
ATOM 739 O O . ARG A 1 94 ? 21.641 10.203 3.027 1 95.31 94 ARG A O 1
ATOM 746 N N . GLU A 1 95 ? 21.234 10.609 0.846 1 95.5 95 GLU A N 1
ATOM 747 C CA . GLU A 1 95 ? 21.609 12.016 0.988 1 95.5 95 GLU A CA 1
ATOM 748 C C . GLU A 1 95 ? 20.703 12.727 1.986 1 95.5 95 GLU A C 1
ATOM 750 O O . GLU A 1 95 ? 21.172 13.547 2.785 1 95.5 95 GLU A O 1
ATOM 755 N N . LEU A 1 96 ? 19.5 12.43 1.893 1 95.75 96 LEU A N 1
ATOM 756 C CA . LEU A 1 96 ? 18.516 13.008 2.812 1 95.75 96 LEU A CA 1
ATOM 757 C C . LEU A 1 96 ? 18.875 12.68 4.258 1 95.75 96 LEU A C 1
ATOM 759 O O . LEU A 1 96 ? 18.797 13.547 5.133 1 95.75 96 LEU A O 1
ATOM 763 N N . THR A 1 97 ? 19.281 11.453 4.52 1 95.69 97 THR A N 1
ATOM 764 C CA . THR A 1 97 ? 19.562 11.008 5.879 1 95.69 97 THR A CA 1
ATOM 765 C C . THR A 1 97 ? 20.875 11.617 6.383 1 95.69 97 THR A C 1
ATOM 767 O O . THR A 1 97 ? 21.156 11.594 7.582 1 95.69 97 THR A O 1
ATOM 770 N N . MET A 1 98 ? 21.672 12.18 5.492 1 93.62 98 MET A N 1
ATOM 771 C CA . MET A 1 98 ? 22.969 12.758 5.852 1 93.62 98 MET A CA 1
ATOM 772 C C . MET A 1 98 ? 22.844 14.25 6.137 1 93.62 98 MET A C 1
ATOM 774 O O . MET A 1 98 ? 23.812 14.891 6.547 1 93.62 98 MET A O 1
ATOM 778 N N . THR A 1 99 ? 21.719 14.727 5.863 1 88.38 99 THR A N 1
ATOM 779 C CA . THR A 1 99 ? 21.5 16.156 6.125 1 88.38 99 THR A CA 1
ATOM 780 C C . THR A 1 99 ? 21.562 16.438 7.625 1 88.38 99 THR A C 1
ATOM 782 O O . THR A 1 99 ? 20.844 15.812 8.406 1 88.38 99 THR A O 1
ATOM 785 N N . ASP A 1 100 ? 22.391 17.359 7.965 1 86.25 100 ASP A N 1
ATOM 786 C CA . ASP A 1 100 ? 22.531 17.703 9.375 1 86.25 100 ASP A CA 1
ATOM 787 C C . ASP A 1 100 ? 21.609 18.844 9.766 1 86.25 100 ASP A C 1
ATOM 789 O O . ASP A 1 100 ? 21.312 19.703 8.938 1 86.25 100 ASP A O 1
ATOM 793 N N . GLY A 1 101 ? 21.141 18.781 10.977 1 90.25 101 GLY A N 1
ATOM 794 C CA . GLY A 1 101 ? 20.422 19.922 11.531 1 90.25 101 GLY A CA 1
ATOM 795 C C . GLY A 1 101 ? 18.922 19.844 11.312 1 90.25 101 GLY A C 1
ATOM 796 O O . GLY A 1 101 ? 18.172 20.656 11.844 1 90.25 101 GLY A O 1
ATOM 797 N N . LEU A 1 102 ? 18.516 19 10.453 1 94.31 102 LEU A N 1
ATOM 798 C CA . LEU A 1 102 ? 17.078 18.844 10.234 1 94.31 102 LEU A CA 1
ATOM 799 C C . LEU A 1 102 ? 16.625 17.406 10.5 1 94.31 102 LEU A C 1
ATOM 801 O O . LEU A 1 102 ? 17.359 16.469 10.195 1 94.31 102 LEU A O 1
ATOM 805 N N . LEU A 1 103 ? 15.477 17.234 11.031 1 96.62 103 LEU A N 1
ATOM 806 C CA . LEU A 1 103 ? 14.891 15.906 11.18 1 96.62 103 LEU A CA 1
ATOM 807 C C . LEU A 1 103 ? 14.422 15.367 9.836 1 96.62 103 LEU A C 1
ATOM 809 O O . LEU A 1 103 ? 14 16.125 8.961 1 96.62 103 LEU A O 1
ATOM 813 N N . VAL A 1 104 ? 14.508 14.078 9.742 1 98.44 104 VAL A N 1
ATOM 814 C CA . VAL A 1 104 ? 14.008 13.375 8.57 1 98.44 104 VAL A CA 1
ATOM 815 C C . VAL A 1 104 ? 12.742 12.594 8.93 1 98.44 104 VAL A C 1
ATOM 817 O O . VAL A 1 104 ? 12.68 11.961 9.984 1 98.44 104 VAL A O 1
ATOM 820 N N . GLU A 1 105 ? 11.75 12.727 8.148 1 98.69 105 GLU A N 1
ATOM 821 C CA . GLU A 1 105 ? 10.602 11.828 8.227 1 98.69 105 GLU A CA 1
ATOM 822 C C . GLU A 1 105 ? 10.758 10.648 7.27 1 98.69 105 GLU A C 1
ATOM 824 O O . GLU A 1 105 ? 10.711 10.82 6.051 1 98.69 105 GLU A O 1
ATOM 829 N N . ALA A 1 106 ? 10.922 9.484 7.844 1 97.75 106 ALA A N 1
ATOM 830 C CA . ALA A 1 106 ? 11.047 8.266 7.055 1 97.75 106 ALA A CA 1
ATOM 831 C C . ALA A 1 106 ? 9.672 7.684 6.723 1 97.75 106 ALA A C 1
ATOM 833 O O . ALA A 1 106 ? 8.852 7.461 7.617 1 97.75 106 ALA A O 1
ATOM 834 N N . ASN A 1 107 ? 9.492 7.453 5.418 1 97.06 107 ASN A N 1
ATOM 835 C CA . ASN A 1 107 ? 8.219 6.883 4.992 1 97.06 107 ASN A CA 1
ATOM 836 C C . ASN A 1 107 ? 8.406 5.508 4.355 1 97.06 107 ASN A C 1
ATOM 838 O O . ASN A 1 107 ? 7.434 4.875 3.938 1 97.06 107 ASN A O 1
ATOM 842 N N . ASP A 1 108 ? 9.602 5.082 4.273 1 93.81 108 ASP A N 1
ATOM 843 C CA . ASP A 1 108 ? 9.992 3.76 3.791 1 93.81 108 ASP A CA 1
ATOM 844 C C . ASP A 1 108 ? 10.945 3.078 4.766 1 93.81 108 ASP A C 1
ATOM 846 O O . ASP A 1 108 ? 11.852 3.719 5.305 1 93.81 108 ASP A O 1
ATOM 850 N N . VAL A 1 109 ? 10.789 1.815 4.863 1 88.38 109 VAL A N 1
ATOM 851 C CA . VAL A 1 109 ? 11.586 1.08 5.84 1 88.38 109 VAL A CA 1
ATOM 852 C C . VAL A 1 109 ? 13.07 1.157 5.469 1 88.38 109 VAL A C 1
ATOM 854 O O . VAL A 1 109 ? 13.938 1.136 6.34 1 88.38 109 VAL A O 1
ATOM 857 N N . SER A 1 110 ? 13.344 1.245 4.188 1 89.31 110 SER A N 1
ATOM 858 C CA . SER A 1 110 ? 14.734 1.371 3.787 1 89.31 110 SER A CA 1
ATOM 859 C C . SER A 1 110 ? 15.359 2.654 4.332 1 89.31 110 SER A C 1
ATOM 861 O O . SER A 1 110 ? 16.547 2.682 4.676 1 89.31 110 SER A O 1
ATOM 863 N N . VAL A 1 111 ? 14.578 3.697 4.387 1 94.38 111 VAL A N 1
ATOM 864 C CA . VAL A 1 111 ? 15.07 4.965 4.918 1 94.38 111 VAL A CA 1
ATOM 865 C C . VAL A 1 111 ? 15.328 4.828 6.418 1 94.38 111 VAL A C 1
ATOM 867 O O . VAL A 1 111 ? 16.312 5.367 6.938 1 94.38 111 VAL A O 1
ATOM 870 N N . VAL A 1 112 ? 14.477 4.086 7.109 1 93.25 112 VAL A N 1
ATOM 871 C CA . VAL A 1 112 ? 14.695 3.803 8.523 1 93.25 112 VAL A CA 1
ATOM 872 C C . VAL A 1 112 ? 16.062 3.141 8.719 1 93.25 112 VAL A C 1
ATOM 874 O O . VAL A 1 112 ? 16.844 3.551 9.578 1 93.25 112 VAL A O 1
ATOM 877 N N . ALA A 1 113 ? 16.281 2.199 7.891 1 88.81 113 ALA A N 1
ATOM 878 C CA . ALA A 1 113 ? 17.562 1.498 7.973 1 88.81 113 ALA A CA 1
ATOM 879 C C . ALA A 1 113 ? 18.734 2.447 7.707 1 88.81 113 ALA A C 1
ATOM 881 O O . ALA A 1 113 ? 19.75 2.398 8.398 1 88.81 113 ALA A O 1
ATOM 882 N N . MET A 1 114 ? 18.594 3.346 6.781 1 93.81 114 MET A N 1
ATOM 883 C CA . MET A 1 114 ? 19.641 4.277 6.387 1 93.81 114 MET A CA 1
ATOM 884 C C . MET A 1 114 ? 19.922 5.285 7.5 1 93.81 114 MET A C 1
ATOM 886 O O . MET A 1 114 ? 21.031 5.82 7.59 1 93.81 114 MET A O 1
ATOM 890 N N . MET A 1 115 ? 18.922 5.578 8.305 1 95.56 115 MET A N 1
ATOM 891 C CA . MET A 1 115 ? 19.094 6.523 9.406 1 95.56 115 MET A CA 1
ATOM 892 C C . MET A 1 115 ? 20.156 6.023 10.375 1 95.56 115 MET A C 1
ATOM 894 O O . MET A 1 115 ? 20.828 6.824 11.039 1 95.56 115 MET A O 1
ATOM 898 N N . GLY A 1 116 ? 20.281 4.699 10.609 1 91.75 116 GLY A N 1
ATOM 899 C CA . GLY A 1 116 ? 21.359 4.109 11.391 1 91.75 116 GLY A CA 1
ATOM 900 C C . GLY A 1 116 ? 21.312 4.488 12.859 1 91.75 116 GLY A C 1
ATOM 901 O O . GLY A 1 116 ? 22.344 4.746 13.477 1 91.75 116 GLY A O 1
ATOM 902 N N . GLY A 1 117 ? 20.156 4.719 13.312 1 94.62 117 GLY A N 1
ATOM 903 C CA . GLY A 1 117 ? 20.031 5.016 14.734 1 94.62 117 GLY A CA 1
ATOM 904 C C . GLY A 1 117 ? 19.859 6.496 15.016 1 94.62 117 GLY A C 1
ATOM 905 O O . GLY A 1 117 ? 19.516 6.879 16.141 1 94.62 117 GLY A O 1
ATOM 906 N N . LYS A 1 118 ? 20.125 7.328 14.008 1 96.69 118 LYS A N 1
ATOM 907 C CA . LYS A 1 118 ? 19.891 8.758 14.188 1 96.69 118 LYS A CA 1
ATOM 908 C C . LYS A 1 118 ? 18.406 9.047 14.445 1 96.69 118 LYS A C 1
ATOM 910 O O . LYS A 1 118 ? 17.531 8.328 13.953 1 96.69 118 LYS A O 1
ATOM 915 N N . PRO A 1 119 ? 18.172 10.102 15.211 1 97.56 119 PRO A N 1
ATOM 916 C CA . PRO A 1 119 ? 16.781 10.469 15.445 1 97.56 119 PRO A CA 1
ATOM 917 C C . PRO A 1 119 ? 16.031 10.773 14.156 1 97.56 119 PRO A C 1
ATOM 919 O O . PRO A 1 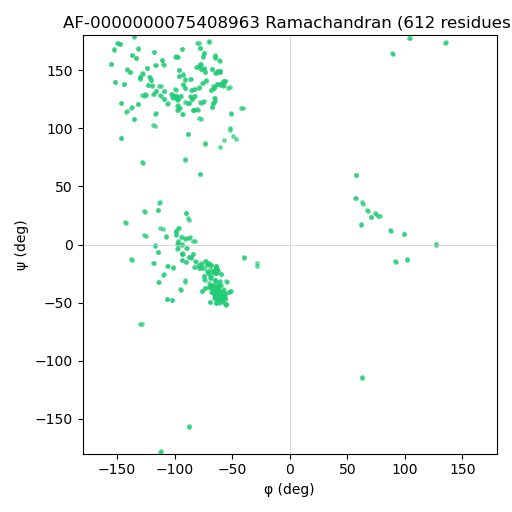119 ? 16.578 11.398 13.242 1 97.56 119 PRO A O 1
ATOM 922 N N . PHE A 1 120 ? 14.828 10.32 14.062 1 98.25 120 PHE A N 1
ATOM 923 C CA . PHE A 1 120 ? 13.984 10.602 12.906 1 98.25 120 PHE A CA 1
ATOM 924 C C . PHE A 1 120 ? 12.516 10.57 13.289 1 98.25 120 PHE A C 1
ATOM 926 O O . PHE A 1 120 ? 12.164 10.211 14.414 1 98.25 120 PHE A O 1
ATOM 933 N N . VAL A 1 121 ? 11.648 11.047 12.391 1 98.62 121 VAL A N 1
ATOM 934 C CA . VAL A 1 121 ? 10.195 10.938 12.5 1 98.62 121 VAL A CA 1
ATOM 935 C C . VAL A 1 121 ? 9.711 9.75 11.664 1 98.62 121 VAL A C 1
ATOM 937 O O . VAL A 1 121 ? 10.055 9.633 10.484 1 98.62 121 VAL A O 1
ATOM 940 N N . ALA A 1 122 ? 8.977 8.844 12.305 1 98.19 122 ALA A N 1
ATOM 941 C CA . ALA A 1 122 ? 8.328 7.77 11.562 1 98.19 122 ALA A CA 1
ATOM 942 C C . ALA A 1 122 ? 7.039 8.258 10.906 1 98.19 122 ALA A C 1
ATOM 944 O O . ALA A 1 122 ? 6.078 8.609 11.594 1 98.19 122 ALA A O 1
ATOM 945 N N . GLY A 1 123 ? 7.043 8.234 9.625 1 97.94 123 GLY A N 1
ATOM 946 C CA . GLY A 1 123 ? 5.887 8.727 8.898 1 97.94 123 GLY A CA 1
ATOM 947 C C . GLY A 1 123 ? 4.73 7.742 8.875 1 97.94 123 GLY A C 1
ATOM 948 O O . GLY A 1 123 ? 4.887 6.582 9.273 1 97.94 123 GLY A O 1
ATOM 949 N N . PRO A 1 124 ? 3.602 8.219 8.43 1 96.19 124 PRO A N 1
ATOM 950 C CA . PRO A 1 124 ? 2.375 7.426 8.531 1 96.19 124 PRO A CA 1
ATOM 951 C C . PRO A 1 124 ? 2.375 6.227 7.586 1 96.19 124 PRO A C 1
ATOM 953 O O . PRO A 1 124 ? 1.582 5.297 7.762 1 96.19 124 PRO A O 1
ATOM 956 N N . LEU A 1 125 ? 3.221 6.191 6.621 1 93.5 125 LEU A N 1
ATOM 957 C CA . LEU A 1 125 ? 3.219 5.117 5.633 1 93.5 125 LEU A CA 1
ATOM 958 C C . LEU A 1 125 ? 4.125 3.971 6.07 1 93.5 125 LEU A C 1
ATOM 960 O O . LEU A 1 125 ? 4.293 2.99 5.344 1 93.5 125 LEU A O 1
ATOM 964 N N . LEU A 1 126 ? 4.664 4.082 7.285 1 92.94 126 LEU A N 1
ATOM 965 C CA . LEU A 1 126 ? 5.387 2.961 7.871 1 92.94 126 LEU A CA 1
ATOM 966 C C . LEU A 1 126 ? 4.434 2.018 8.602 1 92.94 126 LEU A C 1
ATOM 968 O O . LEU A 1 126 ? 4.871 1.056 9.234 1 92.94 126 LEU A O 1
ATOM 972 N N . ASN A 1 127 ? 3.188 2.176 8.555 1 89.25 127 ASN A N 1
ATOM 973 C CA . ASN A 1 127 ? 2.152 1.25 9 1 89.25 127 ASN A CA 1
ATOM 974 C C . ASN A 1 127 ? 2.314 0.892 10.469 1 89.25 127 ASN A C 1
ATOM 976 O O . ASN A 1 127 ? 2.35 -0.287 10.828 1 89.25 127 ASN A O 1
ATOM 980 N N . ILE A 1 128 ? 2.268 1.878 11.297 1 94.31 128 ILE A N 1
ATOM 981 C CA . ILE A 1 128 ? 2.393 1.684 12.734 1 94.31 128 ILE A CA 1
ATOM 982 C C . ILE A 1 128 ? 1.016 1.416 13.336 1 94.31 128 ILE A C 1
ATOM 984 O O . ILE A 1 128 ? 0.335 2.344 13.781 1 94.31 128 ILE A O 1
ATOM 988 N N . TYR A 1 129 ? 0.689 0.14 13.484 1 92.88 129 TYR A N 1
ATOM 989 C CA . TYR A 1 129 ? -0.667 -0.184 13.914 1 92.88 129 TYR A CA 1
ATOM 990 C C . TYR A 1 129 ? -0.665 -0.832 15.289 1 92.88 129 TYR A C 1
ATOM 992 O O . TYR A 1 129 ? -1.726 -1.062 15.883 1 92.88 129 TYR A O 1
ATOM 1000 N N . ASN A 1 130 ? 0.507 -1.113 15.812 1 88.56 130 ASN A N 1
ATOM 1001 C CA . ASN A 1 130 ? 0.581 -1.807 17.094 1 88.56 130 ASN A CA 1
ATOM 1002 C C . ASN A 1 130 ? 1.839 -1.421 17.859 1 88.56 130 ASN A C 1
ATOM 1004 O O . ASN A 1 130 ? 2.736 -0.778 17.312 1 88.56 130 ASN A O 1
ATOM 1008 N N . GLU A 1 131 ? 1.91 -1.893 19.062 1 90.69 131 GLU A N 1
ATOM 1009 C CA . GLU A 1 131 ? 2.984 -1.512 19.969 1 90.69 131 GLU A CA 1
ATOM 1010 C C . GLU A 1 131 ? 4.316 -2.107 19.531 1 90.69 131 GLU A C 1
ATOM 1012 O O . GLU A 1 131 ? 5.371 -1.489 19.703 1 90.69 131 GLU A O 1
ATOM 1017 N N . GLY A 1 132 ? 4.203 -3.287 19.031 1 87.44 132 GLY A N 1
ATOM 1018 C CA . GLY A 1 132 ? 5.434 -3.926 18.578 1 87.44 132 GLY A CA 1
ATOM 1019 C C . GLY A 1 132 ? 6.156 -3.145 17.5 1 87.44 132 GLY A C 1
ATOM 1020 O O . GLY A 1 132 ? 7.363 -2.914 17.609 1 87.44 132 GLY A O 1
ATOM 1021 N N . THR A 1 133 ? 5.426 -2.748 16.516 1 89.06 133 THR A N 1
ATOM 1022 C CA . THR A 1 133 ? 6.008 -1.966 15.43 1 89.06 133 THR A CA 1
ATOM 1023 C C . THR A 1 133 ? 6.512 -0.621 15.945 1 89.06 133 THR A C 1
ATOM 1025 O O . THR A 1 133 ? 7.609 -0.187 15.594 1 89.06 133 THR A O 1
ATOM 1028 N N . LEU A 1 134 ? 5.711 -0.004 16.781 1 94.06 134 LEU A N 1
ATOM 1029 C CA . LEU A 1 134 ? 6.113 1.272 17.359 1 94.06 134 LEU A CA 1
ATOM 1030 C C . LEU A 1 134 ? 7.414 1.127 18.141 1 94.06 134 LEU A C 1
ATOM 1032 O O . LEU A 1 134 ? 8.328 1.936 17.984 1 94.06 134 LEU A O 1
ATOM 1036 N N . ALA A 1 135 ? 7.504 0.104 18.922 1 91.88 135 ALA A N 1
ATOM 1037 C CA . ALA A 1 135 ? 8.703 -0.143 19.734 1 91.88 135 ALA A CA 1
ATOM 1038 C C . ALA A 1 135 ? 9.906 -0.42 18.844 1 91.88 135 ALA A C 1
ATOM 1040 O O . ALA A 1 135 ? 11.016 0.042 19.125 1 91.88 135 ALA A O 1
ATOM 1041 N N . TYR A 1 136 ? 9.664 -1.152 17.844 1 88.31 136 TYR A N 1
ATOM 1042 C CA . TYR A 1 136 ? 10.734 -1.454 16.891 1 88.31 136 TYR A CA 1
ATOM 1043 C C . TYR A 1 136 ? 11.297 -0.177 16.281 1 88.31 136 TYR A C 1
ATOM 1045 O O . TYR A 1 136 ? 12.516 0.032 16.266 1 88.31 136 TYR A O 1
ATOM 1053 N N . LEU A 1 137 ? 10.438 0.696 15.812 1 93.88 137 LEU A N 1
ATOM 1054 C CA . LEU A 1 137 ? 10.875 1.934 15.18 1 93.88 137 LEU A CA 1
ATOM 1055 C C . LEU A 1 137 ? 11.539 2.857 16.203 1 93.88 137 LEU A C 1
ATOM 1057 O O . LEU A 1 137 ? 12.492 3.564 15.867 1 93.88 137 LEU A O 1
ATOM 1061 N N . HIS A 1 138 ? 11.047 2.848 17.375 1 96.19 138 HIS A N 1
ATOM 1062 C CA . HIS A 1 138 ? 11.68 3.617 18.438 1 96.19 138 HIS A CA 1
ATOM 1063 C C . HIS A 1 138 ? 13.109 3.154 18.672 1 96.19 138 HIS A C 1
ATOM 1065 O O . HIS A 1 138 ? 14.016 3.977 18.812 1 96.19 138 HIS A O 1
ATOM 1071 N N . ARG A 1 139 ? 13.297 1.861 18.703 1 93.62 139 ARG A N 1
ATOM 1072 C CA . ARG A 1 139 ? 14.633 1.306 18.891 1 93.62 139 ARG A CA 1
ATOM 1073 C C . ARG A 1 139 ? 15.547 1.678 17.719 1 93.62 139 ARG A C 1
ATOM 1075 O O . ARG A 1 139 ? 16.766 1.81 17.891 1 93.62 139 ARG A O 1
ATOM 1082 N N . MET A 1 140 ? 14.898 1.918 16.656 1 93 140 MET A N 1
ATOM 1083 C CA . MET A 1 140 ? 15.68 2.264 15.477 1 93 140 MET A CA 1
ATOM 1084 C C . MET A 1 140 ? 16 3.754 15.445 1 93 140 MET A C 1
ATOM 1086 O O . MET A 1 140 ? 16.734 4.219 14.578 1 93 140 MET A O 1
ATOM 1090 N N . GLY A 1 141 ? 15.328 4.539 16.344 1 97.12 141 GLY A N 1
ATOM 1091 C CA . GLY A 1 141 ? 15.711 5.941 16.438 1 97.12 141 GLY A CA 1
ATOM 1092 C C . GLY A 1 141 ? 14.539 6.891 16.297 1 97.12 141 GLY A C 1
ATOM 1093 O O . GLY A 1 141 ? 14.703 8.109 16.406 1 97.12 141 GLY A O 1
ATOM 1094 N N . ALA A 1 142 ? 13.344 6.375 16.109 1 98 142 ALA A N 1
ATOM 1095 C CA . ALA A 1 142 ? 12.188 7.25 15.953 1 98 142 ALA A CA 1
ATOM 1096 C C . ALA A 1 142 ? 11.922 8.047 17.234 1 98 142 ALA A C 1
ATOM 1098 O O . ALA A 1 142 ? 11.711 7.461 18.297 1 98 142 ALA A O 1
ATOM 1099 N N . THR A 1 143 ? 11.906 9.297 17.109 1 98 143 THR A N 1
ATOM 1100 C CA . THR A 1 143 ? 11.617 10.148 18.25 1 98 143 THR A CA 1
ATOM 1101 C C . THR A 1 143 ? 10.18 10.648 18.203 1 98 143 THR A C 1
ATOM 1103 O O . THR A 1 143 ? 9.641 11.109 19.203 1 98 143 THR A O 1
ATOM 1106 N N . ARG A 1 144 ? 9.641 10.602 17.094 1 98.19 144 ARG A N 1
ATOM 1107 C CA . ARG A 1 144 ? 8.242 10.93 16.828 1 98.19 144 ARG A CA 1
ATOM 1108 C C . ARG A 1 144 ? 7.629 9.945 15.844 1 98.19 144 ARG A C 1
ATOM 1110 O O . ARG A 1 144 ? 8.336 9.398 14.984 1 98.19 144 ARG A O 1
ATOM 1117 N N . ALA A 1 145 ? 6.367 9.695 15.969 1 98.31 145 ALA A N 1
ATOM 1118 C CA . ALA A 1 145 ? 5.664 8.797 15.062 1 98.31 145 ALA A CA 1
ATOM 1119 C C . ALA A 1 145 ? 4.305 9.367 14.672 1 98.31 145 ALA A C 1
ATOM 1121 O O . ALA A 1 145 ? 3.461 9.625 15.531 1 98.31 145 ALA A O 1
ATOM 1122 N N . CYS A 1 146 ? 4.133 9.609 13.43 1 98.56 146 CYS A N 1
ATOM 1123 C CA . CYS A 1 146 ? 2.805 9.93 12.922 1 98.56 146 CYS A CA 1
ATOM 1124 C C . CYS A 1 146 ? 2.006 8.664 12.656 1 98.56 146 CYS A C 1
ATOM 1126 O O . CYS A 1 146 ? 2.336 7.895 11.75 1 98.56 146 CYS A O 1
ATOM 1128 N N . LEU A 1 147 ? 0.958 8.477 13.367 1 97.56 147 LEU A N 1
ATOM 1129 C CA . LEU A 1 147 ? 0.185 7.242 13.281 1 97.56 147 LEU A CA 1
ATOM 1130 C C . LEU A 1 147 ? -0.679 7.227 12.023 1 97.56 147 LEU A C 1
ATOM 1132 O O . LEU A 1 147 ? -1.097 8.281 11.539 1 97.56 147 LEU A O 1
ATOM 1136 N N . PRO A 1 148 ? -0.952 5.973 11.492 1 95.56 148 PRO A N 1
ATOM 1137 C CA . PRO A 1 148 ? -1.94 5.887 10.414 1 95.56 148 PRO A CA 1
ATOM 1138 C C . PRO A 1 148 ? -3.326 6.363 10.852 1 95.56 148 PRO A C 1
ATOM 1140 O O . PRO A 1 148 ? -3.625 6.402 12.047 1 95.56 148 PRO A O 1
ATOM 1143 N N . ALA A 1 149 ? -4.141 6.734 9.914 1 92.19 149 ALA A N 1
ATOM 1144 C CA . ALA A 1 149 ? -5.414 7.375 10.219 1 92.19 149 ALA A CA 1
ATOM 1145 C C . ALA A 1 149 ? -6.477 6.34 10.578 1 92.19 149 ALA A C 1
ATOM 1147 O O . ALA A 1 149 ? -7.508 6.68 11.164 1 92.19 149 ALA A O 1
ATOM 1148 N N . GLU A 1 150 ? -6.273 5.078 10.305 1 92.69 150 GLU A N 1
ATOM 1149 C CA . GLU A 1 150 ? -7.316 4.062 10.406 1 92.69 150 GLU A CA 1
ATOM 1150 C C . GLU A 1 150 ? -7.383 3.477 11.812 1 92.69 150 GLU A C 1
ATOM 1152 O O . GLU A 1 150 ? -7.938 2.395 12.016 1 92.69 150 GLU A O 1
ATOM 1157 N N . LEU A 1 151 ? -6.906 4.191 12.773 1 94.88 151 LEU A N 1
ATOM 1158 C CA . LEU A 1 151 ? -6.867 3.691 14.148 1 94.88 151 LEU A CA 1
ATOM 1159 C C . LEU A 1 151 ? -8.023 4.254 14.961 1 94.88 151 LEU A C 1
ATOM 1161 O O . LEU A 1 151 ? -8.289 5.457 14.93 1 94.88 151 LEU A O 1
ATOM 1165 N N . PRO A 1 152 ? -8.68 3.426 15.68 1 94.5 152 PRO A N 1
ATOM 1166 C CA . PRO A 1 152 ? -9.68 3.924 16.641 1 94.5 152 PRO A CA 1
ATOM 1167 C C . PRO A 1 152 ? -9.039 4.539 17.875 1 94.5 152 PRO A C 1
ATOM 1169 O O . PRO A 1 152 ? -7.875 4.27 18.188 1 94.5 152 PRO A O 1
ATOM 1172 N N . GLU A 1 153 ? -9.82 5.234 18.562 1 96.56 153 GLU A N 1
ATOM 1173 C CA . GLU A 1 153 ? -9.383 5.91 19.781 1 96.56 153 GLU A CA 1
ATOM 1174 C C . GLU A 1 153 ? -8.703 4.938 20.75 1 96.56 153 GLU A C 1
ATOM 1176 O O . GLU A 1 153 ? -7.688 5.273 21.359 1 96.56 153 GLU A O 1
ATOM 1181 N N . SER A 1 154 ? -9.211 3.73 20.906 1 95.44 154 SER A N 1
ATOM 1182 C CA . SER A 1 154 ? -8.703 2.756 21.859 1 95.44 154 SER A CA 1
ATOM 1183 C C . SER A 1 154 ? -7.27 2.346 21.531 1 95.44 154 SER A C 1
ATOM 1185 O O . SER A 1 154 ? -6.438 2.178 22.422 1 95.44 154 SER A O 1
ATOM 1187 N N . VAL A 1 155 ? -6.996 2.219 20.281 1 94.38 155 VAL A N 1
ATOM 1188 C CA . VAL A 1 155 ? -5.656 1.818 19.875 1 94.38 155 VAL A CA 1
ATOM 1189 C C . VAL A 1 155 ? -4.695 3 20.016 1 94.38 155 VAL A C 1
ATOM 1191 O O . VAL A 1 155 ? -3.559 2.836 20.453 1 94.38 155 VAL A O 1
ATOM 1194 N N . ILE A 1 156 ? -5.168 4.199 19.641 1 97.12 156 ILE A N 1
ATOM 1195 C CA . ILE A 1 156 ? -4.355 5.398 19.828 1 97.12 156 ILE A CA 1
ATOM 1196 C C . ILE A 1 156 ? -3.967 5.539 21.297 1 97.12 156 ILE A C 1
ATOM 1198 O O . ILE A 1 156 ? -2.812 5.832 21.609 1 97.12 156 ILE A O 1
ATOM 1202 N N . ALA A 1 157 ? -4.934 5.277 22.172 1 96.81 157 ALA A N 1
ATOM 1203 C CA . ALA A 1 157 ? -4.68 5.352 23.609 1 96.81 157 ALA A CA 1
ATOM 1204 C C . ALA A 1 157 ? -3.561 4.398 24.016 1 96.81 157 ALA A C 1
ATOM 1206 O O . ALA A 1 157 ? -2.658 4.773 24.766 1 96.81 157 ALA A O 1
ATOM 1207 N N . THR A 1 158 ? -3.59 3.223 23.484 1 95.12 158 THR A N 1
ATOM 1208 C CA . THR A 1 158 ? -2.596 2.201 23.797 1 95.12 158 THR A CA 1
ATOM 1209 C C . THR A 1 158 ? -1.214 2.627 23.297 1 95.12 158 THR A C 1
ATOM 1211 O O . THR A 1 158 ? -0.228 2.518 24.031 1 95.12 158 THR A O 1
ATOM 1214 N N . LEU A 1 159 ? -1.155 3.125 22.109 1 95.44 159 LEU A N 1
ATOM 1215 C CA . LEU A 1 159 ? 0.12 3.51 21.516 1 95.44 159 LEU A CA 1
ATOM 1216 C C . LEU A 1 159 ? 0.692 4.742 22.203 1 95.44 159 LEU A C 1
ATOM 1218 O O . LEU A 1 159 ? 1.91 4.871 22.344 1 95.44 159 LEU A O 1
ATOM 1222 N N . ALA A 1 160 ? -0.148 5.633 22.656 1 96.12 160 ALA A N 1
ATOM 1223 C CA . ALA A 1 160 ? 0.28 6.883 23.281 1 96.12 160 ALA A CA 1
ATOM 1224 C C . ALA A 1 160 ? 0.709 6.656 24.734 1 96.12 160 ALA A C 1
ATOM 1226 O O . ALA A 1 160 ? 1.44 7.469 25.297 1 96.12 160 ALA A O 1
ATOM 1227 N N . ALA A 1 161 ? 0.301 5.594 25.375 1 93.25 161 ALA A N 1
ATOM 1228 C CA . ALA A 1 161 ? 0.554 5.332 26.797 1 93.25 161 ALA A CA 1
ATOM 1229 C C . ALA A 1 161 ? 1.976 4.82 27 1 93.25 161 ALA A C 1
ATOM 1231 O O . ALA A 1 161 ? 2.512 4.906 28.109 1 93.25 161 ALA A O 1
ATOM 1232 N N . GLY A 1 162 ? 2.598 4.363 26.031 1 87 162 GLY A N 1
ATOM 1233 C CA . GLY A 1 162 ? 3.918 3.773 26.172 1 87 162 GLY A CA 1
ATOM 1234 C C . GLY A 1 162 ? 5.027 4.805 26.281 1 87 162 GLY A C 1
ATOM 1235 O O . GLY A 1 162 ? 4.77 6.008 26.188 1 87 162 GLY A O 1
ATOM 1236 N N . ASP A 1 163 ? 6.277 4.312 26.562 1 88.62 163 ASP A N 1
ATOM 1237 C CA . ASP A 1 163 ? 7.457 5.164 26.688 1 88.62 163 ASP A CA 1
ATOM 1238 C C . ASP A 1 163 ? 8.156 5.328 25.344 1 88.62 163 ASP A C 1
ATOM 1240 O O . ASP A 1 163 ? 9.352 5.645 25.297 1 88.62 163 ASP A O 1
ATOM 1244 N N . GLY A 1 164 ? 7.453 5.215 24.406 1 92.12 164 GLY A N 1
ATOM 1245 C CA . GLY A 1 164 ? 8.023 5.281 23.062 1 92.12 164 GLY A CA 1
ATOM 1246 C C . GLY A 1 164 ? 8.102 6.695 22.516 1 92.12 164 GLY A C 1
ATOM 1247 O O . GLY A 1 164 ? 8.312 7.645 23.281 1 92.12 164 GLY A O 1
ATOM 1248 N N . PRO A 1 165 ? 8.148 6.91 21.25 1 97 165 PRO A N 1
ATOM 1249 C CA . PRO A 1 165 ? 8.242 8.227 20.625 1 97 165 PRO A CA 1
ATOM 1250 C C . PRO A 1 165 ? 7.012 9.094 20.875 1 97 165 PRO A C 1
ATOM 1252 O O . PRO A 1 165 ? 5.973 8.586 21.312 1 97 165 PRO A O 1
ATOM 1255 N N . GLU A 1 166 ? 7.227 10.391 20.672 1 97.06 166 GLU A N 1
ATOM 1256 C CA . GLU A 1 166 ? 6.07 11.281 20.656 1 97.06 166 GLU A CA 1
ATOM 1257 C C . GLU A 1 166 ? 5.066 10.859 19.594 1 97.06 166 GLU A C 1
ATOM 1259 O O . GLU A 1 166 ? 5.449 10.508 18.469 1 97.06 166 GLU A O 1
ATOM 1264 N N . ILE A 1 167 ? 3.793 10.867 19.938 1 98 167 ILE A N 1
ATOM 1265 C CA . ILE A 1 167 ? 2.758 10.398 19.031 1 98 167 ILE A CA 1
ATOM 1266 C C . ILE A 1 167 ? 2.104 11.586 18.328 1 98 167 ILE A C 1
ATOM 1268 O O . ILE A 1 167 ? 1.734 12.57 18.984 1 98 167 ILE A O 1
ATOM 1272 N N . GLU A 1 168 ? 2.062 11.523 17.094 1 98.44 168 GLU A N 1
ATOM 1273 C CA . GLU A 1 168 ? 1.362 12.477 16.234 1 98.44 168 GLU A CA 1
ATOM 1274 C C . GLU A 1 168 ? 0.163 11.836 15.555 1 98.44 168 GLU A C 1
ATOM 1276 O O . GLU A 1 168 ? 0.255 10.703 15.062 1 98.44 168 GLU A O 1
ATOM 1281 N N . VAL A 1 169 ? -0.973 12.547 15.516 1 98.5 169 VAL A N 1
ATOM 1282 C CA . VAL A 1 169 ? -2.191 12.008 14.922 1 98.5 169 VAL A CA 1
ATOM 1283 C C . VAL A 1 169 ? -2.617 12.875 13.742 1 98.5 169 VAL A C 1
ATOM 1285 O O . VAL A 1 169 ? -2.662 14.102 13.844 1 98.5 169 VAL A O 1
ATOM 1288 N N . GLN A 1 170 ? -2.877 12.242 12.609 1 98.69 170 GLN A N 1
ATOM 1289 C CA . GLN A 1 170 ? -3.469 12.945 11.477 1 98.69 170 GLN A CA 1
ATOM 1290 C C . GLN A 1 170 ? -4.84 13.516 11.836 1 98.69 170 GLN A C 1
ATOM 1292 O O . GLN A 1 170 ? -5.656 12.836 12.461 1 98.69 170 GLN A O 1
ATOM 1297 N N . SER A 1 171 ? -5.078 14.773 11.367 1 98.31 171 SER A N 1
ATOM 1298 C CA . SER A 1 171 ? -6.285 15.383 11.914 1 98.31 171 SER A CA 1
ATOM 1299 C C . SER A 1 171 ? -7.074 16.109 10.836 1 98.31 171 SER A C 1
ATOM 1301 O O . SER A 1 171 ? -8.242 16.453 11.031 1 98.31 171 SER A O 1
ATOM 1303 N N . PHE A 1 172 ? -6.461 16.281 9.719 1 98.56 172 PHE A N 1
ATOM 1304 C CA . PHE A 1 172 ? -7.152 17.031 8.672 1 98.56 172 PHE A CA 1
ATOM 1305 C C . PHE A 1 172 ? -6.672 16.578 7.293 1 98.56 172 PHE A C 1
ATOM 1307 O O . PHE A 1 172 ? -5.477 16.359 7.09 1 98.56 172 PHE A O 1
ATOM 1314 N N . GLY A 1 173 ? -7.668 16.484 6.355 1 98.5 173 GLY A N 1
ATOM 1315 C CA . GLY A 1 173 ? -7.352 16.297 4.949 1 98.5 173 GLY A CA 1
ATOM 1316 C C . GLY A 1 173 ? -7.578 14.883 4.469 1 98.5 173 GLY A C 1
ATOM 1317 O O . GLY A 1 173 ? -8.016 14.023 5.238 1 98.5 173 GLY A O 1
ATOM 1318 N N . ARG A 1 174 ? -7.355 14.648 3.172 1 98.12 174 ARG A N 1
ATOM 1319 C CA . ARG A 1 174 ? -7.414 13.297 2.637 1 98.12 174 ARG A CA 1
ATOM 1320 C C . ARG A 1 174 ? -6.344 12.406 3.266 1 98.12 174 ARG A C 1
ATOM 1322 O O . ARG A 1 174 ? -5.207 12.844 3.455 1 98.12 174 ARG A O 1
ATOM 1329 N N . LEU A 1 175 ? -6.742 11.227 3.572 1 97.38 175 LEU A N 1
ATOM 1330 C CA . LEU A 1 175 ? -5.832 10.281 4.211 1 97.38 175 LEU A CA 1
ATOM 1331 C C . LEU A 1 175 ? -4.992 9.547 3.168 1 97.38 175 LEU A C 1
ATOM 1333 O O . LEU A 1 175 ? -5.531 9.008 2.197 1 97.38 175 LEU A O 1
ATOM 1337 N N . PRO A 1 176 ? -3.674 9.602 3.322 1 97.25 176 PRO A N 1
ATOM 1338 C CA . PRO A 1 176 ? -2.871 8.68 2.516 1 97.25 176 PRO A CA 1
ATOM 1339 C C . PRO A 1 176 ? -3.082 7.219 2.904 1 97.25 176 PRO A C 1
ATOM 1341 O O . PRO A 1 176 ? -2.836 6.844 4.055 1 97.25 176 PRO A O 1
ATOM 1344 N N . LEU A 1 177 ? -3.502 6.414 1.946 1 94.56 177 LEU A N 1
ATOM 1345 C CA . LEU A 1 177 ? -3.928 5.07 2.311 1 94.56 177 LEU A CA 1
ATOM 1346 C C . LEU A 1 177 ? -2.896 4.035 1.871 1 94.56 177 LEU A C 1
ATOM 1348 O O . LEU A 1 177 ? -2.615 3.082 2.604 1 94.56 177 LEU A O 1
ATOM 1352 N N . ALA A 1 178 ? -2.443 4.164 0.639 1 94.56 178 ALA A N 1
ATOM 1353 C CA . ALA A 1 178 ? -1.497 3.176 0.129 1 94.56 178 ALA A CA 1
ATOM 1354 C C . ALA A 1 178 ? -0.639 3.766 -0.988 1 94.56 178 ALA A C 1
ATOM 1356 O O . ALA A 1 178 ? -1.002 4.777 -1.59 1 94.56 178 ALA A O 1
ATOM 1357 N N . ILE A 1 179 ? 0.517 3.193 -1.173 1 95.31 179 ILE A N 1
ATOM 1358 C CA . ILE A 1 179 ? 1.446 3.557 -2.236 1 95.31 179 ILE A CA 1
ATOM 1359 C C . ILE A 1 179 ? 1.704 2.348 -3.133 1 95.31 179 ILE A C 1
ATOM 1361 O O . ILE A 1 179 ? 1.723 1.208 -2.658 1 95.31 179 ILE A O 1
ATOM 1365 N N . SER A 1 180 ? 1.81 2.578 -4.422 1 92.44 180 SER A N 1
ATOM 1366 C CA . SER A 1 180 ? 2.088 1.545 -5.414 1 92.44 180 SER A CA 1
ATOM 1367 C C . SER A 1 180 ? 3.176 1.99 -6.387 1 92.44 180 SER A C 1
ATOM 1369 O O . SER A 1 180 ? 3.473 3.182 -6.488 1 92.44 180 SER A O 1
ATOM 1371 N N . ALA A 1 181 ? 3.738 1.008 -7.016 1 91.19 181 ALA A N 1
ATOM 1372 C CA . ALA A 1 181 ? 4.676 1.339 -8.086 1 91.19 181 ALA A CA 1
ATOM 1373 C C . ALA A 1 181 ? 3.936 1.818 -9.336 1 91.19 181 ALA A C 1
ATOM 1375 O O . ALA A 1 181 ? 4.477 2.594 -10.125 1 91.19 181 ALA A O 1
ATOM 1376 N N . ARG A 1 182 ? 2.717 1.37 -9.5 1 90.44 182 ARG A N 1
ATOM 1377 C CA . ARG A 1 182 ? 1.892 1.791 -10.633 1 90.44 182 ARG A CA 1
ATOM 1378 C C . ARG A 1 182 ? 1.293 3.172 -10.383 1 90.44 182 ARG A C 1
ATOM 1380 O O . ARG A 1 182 ? 0.847 3.475 -9.281 1 90.44 182 ARG A O 1
ATOM 1387 N N . CYS A 1 183 ? 1.364 3.994 -11.414 1 95.5 183 CYS A N 1
ATOM 1388 C CA . CYS A 1 183 ? 0.754 5.316 -11.328 1 95.5 183 CYS A CA 1
ATOM 1389 C C . CYS A 1 183 ? -0.711 5.27 -11.742 1 95.5 183 CYS A C 1
ATOM 1391 O O . CYS A 1 183 ? -1.021 5.023 -12.914 1 95.5 183 CYS A O 1
ATOM 1393 N N . TYR A 1 184 ? -1.558 5.648 -10.906 1 94 184 TYR A N 1
ATOM 1394 C CA . TYR A 1 184 ? -2.994 5.605 -11.148 1 94 184 TYR A CA 1
ATOM 1395 C C . TYR A 1 184 ? -3.414 6.703 -12.117 1 94 184 TYR A C 1
ATOM 1397 O O . TYR A 1 184 ? -4.305 6.5 -12.945 1 94 184 TYR A O 1
ATOM 1405 N N . HIS A 1 185 ? -2.773 7.898 -12.008 1 94.69 185 HIS A N 1
ATOM 1406 C CA . HIS A 1 185 ? -3.088 8.984 -12.93 1 94.69 185 HIS A CA 1
ATOM 1407 C C . HIS A 1 185 ? -2.717 8.617 -14.367 1 94.69 185 HIS A C 1
ATOM 1409 O O . HIS A 1 185 ? -3.527 8.766 -15.281 1 94.69 185 HIS A O 1
ATOM 1415 N N . ALA A 1 186 ? -1.519 8.172 -14.492 1 93.75 186 ALA A N 1
ATOM 1416 C CA . ALA A 1 186 ? -1.1 7.754 -15.836 1 93.75 186 ALA A CA 1
ATOM 1417 C C . ALA A 1 186 ? -2.035 6.688 -16.391 1 93.75 186 ALA A C 1
ATOM 1419 O O . ALA A 1 186 ? -2.473 6.777 -17.547 1 93.75 186 ALA A O 1
ATOM 1420 N N . ARG A 1 187 ? -2.338 5.754 -15.578 1 91.31 187 ARG A N 1
ATOM 1421 C CA . ARG A 1 187 ? -3.23 4.676 -15.984 1 91.31 187 ARG A CA 1
ATOM 1422 C C . ARG A 1 187 ? -4.586 5.219 -16.422 1 91.31 187 ARG A C 1
ATOM 1424 O O . ARG A 1 187 ? -5.172 4.742 -17.391 1 91.31 187 ARG A O 1
ATOM 1431 N N . SER A 1 188 ? -5.082 6.148 -15.719 1 90.62 188 SER A N 1
ATOM 1432 C CA . SER A 1 188 ? -6.402 6.699 -16.016 1 90.62 188 SER A CA 1
ATOM 1433 C C . SER A 1 188 ? -6.426 7.379 -17.375 1 90.62 188 SER A C 1
ATOM 1435 O O . SER A 1 188 ? -7.496 7.605 -17.953 1 90.62 188 SER A O 1
ATOM 1437 N N . ARG A 1 189 ? -5.246 7.73 -17.859 1 90.81 189 ARG A N 1
ATOM 1438 C CA . ARG A 1 189 ? -5.133 8.383 -19.172 1 90.81 189 ARG A CA 1
ATOM 1439 C C . ARG A 1 189 ? -4.551 7.438 -20.203 1 90.81 189 ARG A C 1
ATOM 1441 O O . ARG A 1 189 ? -4.145 7.867 -21.281 1 90.81 189 ARG A O 1
ATOM 1448 N N . ASN A 1 190 ? -4.41 6.188 -19.766 1 88.25 190 ASN A N 1
ATOM 1449 C CA . ASN A 1 190 ? -3.848 5.145 -20.609 1 88.25 190 ASN A CA 1
ATOM 1450 C C . ASN A 1 190 ? -2.402 5.453 -21 1 88.25 190 ASN A C 1
ATOM 1452 O O . ASN A 1 190 ? -2.006 5.25 -22.141 1 88.25 190 ASN A O 1
ATOM 1456 N N . LEU A 1 191 ? -1.709 6.031 -20.062 1 88.81 191 LEU A N 1
ATOM 1457 C CA . LEU A 1 191 ? -0.296 6.348 -20.25 1 88.81 191 LEU A CA 1
ATOM 1458 C C . LEU A 1 191 ? 0.575 5.453 -19.375 1 88.81 191 LEU A C 1
ATOM 1460 O O . LEU A 1 191 ? 0.11 4.93 -18.359 1 88.81 191 LEU A O 1
ATOM 1464 N N . ALA A 1 192 ? 1.808 5.293 -19.812 1 87.38 192 ALA A N 1
ATOM 1465 C CA . ALA A 1 192 ? 2.822 4.695 -18.953 1 87.38 192 ALA A CA 1
ATOM 1466 C C . ALA A 1 192 ? 3.328 5.703 -17.922 1 87.38 192 ALA A C 1
ATOM 1468 O O . ALA A 1 192 ? 3.273 6.914 -18.156 1 87.38 192 ALA A O 1
ATOM 1469 N N . LYS A 1 193 ? 3.812 5.25 -16.844 1 86.25 193 LYS A N 1
ATOM 1470 C CA . LYS A 1 193 ? 4.355 6.117 -15.805 1 86.25 193 LYS A CA 1
ATOM 1471 C C . LYS A 1 193 ? 5.5 6.973 -16.344 1 86.25 193 LYS A C 1
ATOM 1473 O O . LYS A 1 193 ? 5.578 8.172 -16.047 1 86.25 193 LYS A O 1
ATOM 1478 N N . ASP A 1 194 ? 6.402 6.375 -17.094 1 87 194 ASP A N 1
ATOM 1479 C CA . ASP A 1 194 ? 7.559 7.105 -17.609 1 87 194 ASP A CA 1
ATOM 1480 C C . ASP A 1 194 ? 7.137 8.156 -18.625 1 87 194 ASP A C 1
ATOM 1482 O O . ASP A 1 194 ? 7.879 9.102 -18.891 1 87 194 ASP A O 1
ATOM 1486 N N . GLY A 1 195 ? 6.023 8.008 -19.234 1 91.31 195 GLY A N 1
ATOM 1487 C CA . GLY A 1 195 ? 5.477 8.984 -20.172 1 91.31 195 GLY A CA 1
ATOM 1488 C C . GLY A 1 195 ? 4.215 9.656 -19.656 1 91.31 195 GLY A C 1
ATOM 1489 O O . GLY A 1 195 ? 3.314 9.977 -20.438 1 91.31 195 GLY A O 1
ATOM 1490 N N . CYS A 1 196 ? 4.18 9.906 -18.391 1 94.62 196 CYS A N 1
ATOM 1491 C CA . CYS A 1 196 ? 2.914 10.25 -17.75 1 94.62 196 CYS A CA 1
ATOM 1492 C C . CYS A 1 196 ? 2.523 11.688 -18.047 1 94.62 196 CYS A C 1
ATOM 1494 O O . CYS A 1 196 ? 1.379 12.086 -17.828 1 94.62 196 CYS A O 1
ATOM 1496 N N . GLN A 1 197 ? 3.514 12.492 -18.531 1 94.5 197 GLN A N 1
ATOM 1497 C CA . GLN A 1 197 ? 3.289 13.898 -18.859 1 94.5 197 GLN A CA 1
ATOM 1498 C C . GLN A 1 197 ? 2.863 14.688 -17.625 1 94.5 197 GLN A C 1
ATOM 1500 O O . GLN A 1 197 ? 2.188 15.719 -17.734 1 94.5 197 GLN A O 1
ATOM 1505 N N . TYR A 1 198 ? 3.105 14.125 -16.422 1 96.94 198 TYR A N 1
ATOM 1506 C CA . TYR A 1 198 ? 2.801 14.758 -15.148 1 96.94 198 TYR A CA 1
ATOM 1507 C C . TYR A 1 198 ? 1.325 15.125 -15.055 1 96.94 198 TYR A C 1
ATOM 1509 O O . TYR A 1 198 ? 0.976 16.188 -14.555 1 96.94 198 TYR A O 1
ATOM 1517 N N . VAL A 1 199 ? 0.465 14.234 -15.555 1 96.75 199 VAL A N 1
ATOM 1518 C CA . VAL A 1 199 ? -0.966 14.5 -15.656 1 96.75 199 VAL A CA 1
ATOM 1519 C C . VAL A 1 199 ? -1.563 14.664 -14.266 1 96.75 199 VAL A C 1
ATOM 1521 O O . VAL A 1 199 ? -2.654 15.211 -14.109 1 96.75 199 VAL A O 1
ATOM 1524 N N . CYS A 1 200 ? -0.872 14.18 -13.281 1 97.56 200 CYS A N 1
ATOM 1525 C CA . CYS A 1 200 ? -1.365 14.305 -11.914 1 97.56 200 CYS A CA 1
ATOM 1526 C C . CYS A 1 200 ? -1.434 15.766 -11.492 1 97.56 200 CYS A C 1
ATOM 1528 O O . CYS A 1 200 ? -2.115 16.109 -10.516 1 97.56 200 CYS A O 1
ATOM 1530 N N . ALA A 1 201 ? -0.756 16.656 -12.164 1 97.5 201 ALA A N 1
ATOM 1531 C CA . ALA A 1 201 ? -0.771 18.078 -11.859 1 97.5 201 ALA A CA 1
ATOM 1532 C C . ALA A 1 201 ? -2.133 18.688 -12.172 1 97.5 201 ALA A C 1
ATOM 1534 O O . ALA A 1 201 ? -2.439 19.797 -11.727 1 97.5 201 ALA A O 1
ATOM 1535 N N . GLU A 1 202 ? -2.926 17.984 -12.961 1 96.44 202 GLU A N 1
ATOM 1536 C CA . GLU A 1 202 ? -4.246 18.484 -13.328 1 96.44 202 GLU A CA 1
ATOM 1537 C C . GLU A 1 202 ? -5.211 18.422 -12.148 1 96.44 202 GLU A C 1
ATOM 1539 O O . GLU A 1 202 ? -6.277 19.047 -12.18 1 96.44 202 GLU A O 1
ATOM 1544 N N . ASP A 1 203 ? -4.895 17.672 -11.148 1 96.38 203 ASP A N 1
ATOM 1545 C CA . ASP A 1 203 ? -5.73 17.5 -9.969 1 96.38 203 ASP A CA 1
ATOM 1546 C C . ASP A 1 203 ? -5.012 17.984 -8.711 1 96.38 203 ASP A C 1
ATOM 1548 O O . ASP A 1 203 ? -4.25 17.25 -8.094 1 96.38 203 ASP A O 1
ATOM 1552 N N . ALA A 1 204 ? -5.348 19.094 -8.242 1 96.81 204 ALA A N 1
ATOM 1553 C CA . ALA A 1 204 ? -4.605 19.797 -7.191 1 96.81 204 ALA A CA 1
ATOM 1554 C C . ALA A 1 204 ? -4.738 19.062 -5.859 1 96.81 204 ALA A C 1
ATOM 1556 O O . ALA A 1 204 ? -3.887 19.203 -4.977 1 96.81 204 ALA A O 1
ATOM 1557 N N . ASP A 1 205 ? -5.812 18.344 -5.684 1 97.75 205 ASP A N 1
ATOM 1558 C CA . ASP A 1 205 ? -6.039 17.609 -4.445 1 97.75 205 ASP A CA 1
ATOM 1559 C C . ASP A 1 205 ? -6.328 16.141 -4.73 1 97.75 205 ASP A C 1
ATOM 1561 O O . ASP A 1 205 ? -7.113 15.5 -4.02 1 97.75 205 ASP A O 1
ATOM 1565 N N . GLY A 1 206 ? -5.773 15.617 -5.836 1 96.5 206 GLY A N 1
ATOM 1566 C CA . GLY A 1 206 ? -6.008 14.234 -6.227 1 96.5 206 GLY A CA 1
ATOM 1567 C C . GLY A 1 206 ? -7.23 14.062 -7.109 1 96.5 206 GLY A C 1
ATOM 1568 O O . GLY A 1 206 ? -8.047 14.977 -7.234 1 96.5 206 GLY A O 1
ATOM 1569 N N . MET A 1 207 ? -7.312 12.961 -7.723 1 94.81 207 MET A N 1
ATOM 1570 C CA . MET A 1 207 ? -8.414 12.633 -8.625 1 94.81 207 MET A CA 1
ATOM 1571 C C . MET A 1 207 ? -9.398 11.688 -7.961 1 94.81 207 MET A C 1
ATOM 1573 O O . MET A 1 207 ? -9.016 10.625 -7.457 1 94.81 207 MET A O 1
ATOM 1577 N N . ASP A 1 208 ? -10.656 12.023 -8.016 1 92.5 208 ASP A N 1
ATOM 1578 C CA . ASP A 1 208 ? -11.695 11.172 -7.453 1 92.5 208 ASP A CA 1
ATOM 1579 C C . ASP A 1 208 ? -11.922 9.93 -8.312 1 92.5 208 ASP A C 1
ATOM 1581 O O . ASP A 1 208 ? -11.836 10 -9.539 1 92.5 208 ASP A O 1
ATOM 1585 N N . VAL A 1 209 ? -12.148 8.836 -7.699 1 90.12 209 VAL A N 1
ATOM 1586 C CA . VAL A 1 209 ? -12.508 7.578 -8.344 1 90.12 209 VAL A CA 1
ATOM 1587 C C . VAL A 1 209 ? -13.828 7.066 -7.785 1 90.12 209 VAL A C 1
ATOM 1589 O O . VAL A 1 209 ? -14.055 7.105 -6.57 1 90.12 209 VAL A O 1
ATOM 1592 N N . ASP A 1 210 ? -14.68 6.594 -8.68 1 86.69 210 ASP A N 1
ATOM 1593 C CA . ASP A 1 210 ? -16 6.129 -8.273 1 86.69 210 ASP A CA 1
ATOM 1594 C C . ASP A 1 210 ? -16.125 4.613 -8.414 1 86.69 210 ASP A C 1
ATOM 1596 O O . ASP A 1 210 ? -15.312 3.982 -9.094 1 86.69 210 ASP A O 1
ATOM 1600 N N . THR A 1 211 ? -17.047 4.094 -7.707 1 81.31 211 THR A N 1
ATOM 1601 C CA . THR A 1 211 ? -17.453 2.715 -7.969 1 81.31 211 THR A CA 1
ATOM 1602 C C . THR A 1 211 ? -18.188 2.607 -9.305 1 81.31 211 THR A C 1
ATOM 1604 O O . THR A 1 211 ? -18.453 3.619 -9.953 1 81.31 211 THR A O 1
ATOM 1607 N N . LEU A 1 212 ? -18.469 1.324 -9.656 1 78.56 212 LEU A N 1
ATOM 1608 C CA . LEU A 1 212 ? -19.203 1.085 -10.898 1 78.56 212 LEU A CA 1
ATOM 1609 C C . LEU A 1 212 ? -20.609 1.699 -10.828 1 78.56 212 LEU A C 1
ATOM 1611 O O . LEU A 1 212 ? -21.188 2.033 -11.859 1 78.56 212 LEU A O 1
ATOM 1615 N N . ASP A 1 213 ? -21.203 1.969 -9.594 1 78.12 213 ASP A N 1
ATOM 1616 C CA . ASP A 1 213 ? -22.516 2.555 -9.391 1 78.12 213 ASP A CA 1
ATOM 1617 C C . ASP A 1 213 ? -22.422 4.07 -9.234 1 78.12 213 ASP A C 1
ATOM 1619 O O . ASP A 1 213 ? -23.359 4.707 -8.742 1 78.12 213 ASP A O 1
ATOM 1623 N N . ASP A 1 214 ? -21.25 4.695 -9.422 1 78.06 214 ASP A N 1
ATOM 1624 C CA . ASP A 1 214 ? -20.984 6.133 -9.445 1 78.06 214 ASP A CA 1
ATOM 1625 C C . ASP A 1 214 ? -21.031 6.715 -8.031 1 78.06 214 ASP A C 1
ATOM 1627 O O . ASP A 1 214 ? -21.422 7.871 -7.844 1 78.06 214 ASP A O 1
ATOM 1631 N N . ASP A 1 215 ? -20.75 5.918 -7.16 1 81.75 215 ASP A N 1
ATOM 1632 C CA . ASP A 1 215 ? -20.594 6.395 -5.789 1 81.75 215 ASP A CA 1
ATOM 1633 C C . ASP A 1 215 ? -19.141 6.777 -5.5 1 81.75 215 ASP A C 1
ATOM 1635 O O . ASP A 1 215 ? -18.219 6.047 -5.863 1 81.75 215 ASP A O 1
ATOM 1639 N N . PRO A 1 216 ? -19.031 8.008 -4.828 1 84.44 216 PRO A N 1
ATOM 1640 C CA . PRO A 1 216 ? -17.656 8.344 -4.43 1 84.44 216 PRO A CA 1
ATOM 1641 C C . PRO A 1 216 ? -16.984 7.23 -3.621 1 84.44 216 PRO A C 1
ATOM 1643 O O . PRO A 1 216 ? -17.609 6.672 -2.709 1 84.44 216 PRO A O 1
ATOM 1646 N N . PHE A 1 217 ? -15.789 6.957 -3.967 1 89.12 217 PHE A N 1
ATOM 1647 C CA . PHE A 1 217 ? -15.156 5.758 -3.434 1 89.12 217 PHE A CA 1
ATOM 1648 C C . PHE A 1 217 ? -13.797 6.086 -2.828 1 89.12 217 PHE A C 1
ATOM 1650 O O . PHE A 1 217 ? -13.648 6.117 -1.605 1 89.12 217 PHE A O 1
ATOM 1657 N N . LEU A 1 218 ? -12.891 6.438 -3.605 1 92.75 218 LEU A N 1
ATOM 1658 C CA . LEU A 1 218 ? -11.562 6.836 -3.16 1 92.75 218 LEU A CA 1
ATOM 1659 C C . LEU A 1 218 ? -10.977 7.906 -4.078 1 92.75 218 LEU A C 1
ATOM 1661 O O . LEU A 1 218 ? -11.641 8.352 -5.02 1 92.75 218 LEU A O 1
ATOM 1665 N N . ALA A 1 219 ? -9.812 8.477 -3.705 1 94.44 219 ALA A N 1
ATOM 1666 C CA . ALA A 1 219 ? -9.031 9.352 -4.574 1 94.44 219 ALA A CA 1
ATOM 1667 C C . ALA A 1 219 ? -7.664 8.742 -4.883 1 94.44 219 ALA A C 1
ATOM 1669 O O . ALA A 1 219 ? -7.18 7.883 -4.145 1 94.44 219 ALA A O 1
ATOM 1670 N N . VAL A 1 220 ? -7.148 9.141 -5.98 1 96 220 VAL A N 1
ATOM 1671 C CA . VAL A 1 220 ? -5.797 8.719 -6.328 1 96 220 VAL A CA 1
ATOM 1672 C C . VAL A 1 220 ? -4.922 9.945 -6.586 1 96 220 VAL A C 1
ATOM 1674 O O . VAL A 1 220 ? -5.422 11.008 -6.949 1 96 220 VAL A O 1
ATOM 1677 N N . ASN A 1 221 ? -3.678 9.883 -6.371 1 97.69 221 ASN A N 1
ATOM 1678 C CA . ASN A 1 221 ? -2.66 10.914 -6.527 1 97.69 221 ASN A CA 1
ATOM 1679 C C . ASN A 1 221 ? -1.322 10.328 -6.961 1 97.69 221 ASN A C 1
ATOM 1681 O O . ASN A 1 221 ? -0.462 10.047 -6.125 1 97.69 221 ASN A O 1
ATOM 1685 N N . GLY A 1 222 ? -1.202 10.312 -8.375 1 96.94 222 GLY A N 1
ATOM 1686 C CA . GLY A 1 222 ? -0.036 9.594 -8.867 1 96.94 222 GLY A CA 1
ATOM 1687 C C . GLY A 1 222 ? -0.044 8.125 -8.508 1 96.94 222 GLY A C 1
ATOM 1688 O O . GLY A 1 222 ? -0.961 7.391 -8.883 1 96.94 222 GLY A O 1
ATOM 1689 N N . THR A 1 223 ? 0.947 7.746 -7.645 1 96.44 223 THR A N 1
ATOM 1690 C CA . THR A 1 223 ? 1.126 6.355 -7.238 1 96.44 223 THR A CA 1
ATOM 1691 C C . THR A 1 223 ? 0.45 6.094 -5.895 1 96.44 223 THR A C 1
ATOM 1693 O O . THR A 1 223 ? 0.696 5.066 -5.262 1 96.44 223 THR A O 1
ATOM 1696 N N . GLN A 1 224 ? -0.357 6.969 -5.488 1 97.31 224 GLN A N 1
ATOM 1697 C CA . GLN A 1 224 ? -0.942 6.902 -4.152 1 97.31 224 GLN A CA 1
ATOM 1698 C C . GLN A 1 224 ? -2.463 6.805 -4.223 1 97.31 224 GLN A C 1
ATOM 1700 O O . GLN A 1 224 ? -3.1 7.496 -5.02 1 97.31 224 GLN A O 1
ATOM 1705 N N . THR A 1 225 ? -3.037 5.906 -3.373 1 95.62 225 THR A N 1
ATOM 1706 C CA . THR A 1 225 ? -4.469 5.969 -3.1 1 95.62 225 THR A CA 1
ATOM 1707 C C . THR A 1 225 ? -4.738 6.746 -1.814 1 95.62 225 THR A C 1
ATOM 1709 O O . THR A 1 225 ? -3.947 6.691 -0.871 1 95.62 225 THR A O 1
ATOM 1712 N N . MET A 1 226 ? -5.824 7.461 -1.817 1 97 226 MET A N 1
ATOM 1713 C CA . MET A 1 226 ? -6.227 8.289 -0.68 1 97 226 MET A CA 1
ATOM 1714 C C . MET A 1 226 ? -7.719 8.148 -0.405 1 97 226 MET A C 1
ATOM 1716 O O . MET A 1 226 ? -8.461 7.641 -1.246 1 97 226 MET A O 1
ATOM 1720 N N . SER A 1 227 ? -8.086 8.57 0.767 1 95.81 227 SER A N 1
ATOM 1721 C CA . SER A 1 227 ? -9.516 8.656 1.053 1 95.81 227 SER A CA 1
ATOM 1722 C C . SER A 1 227 ? -10.195 9.688 0.162 1 95.81 227 SER A C 1
ATOM 1724 O O . SER A 1 227 ? -9.586 10.68 -0.224 1 95.81 227 SER A O 1
ATOM 1726 N N . TYR A 1 228 ? -11.406 9.398 -0.14 1 94.56 228 TYR A N 1
ATOM 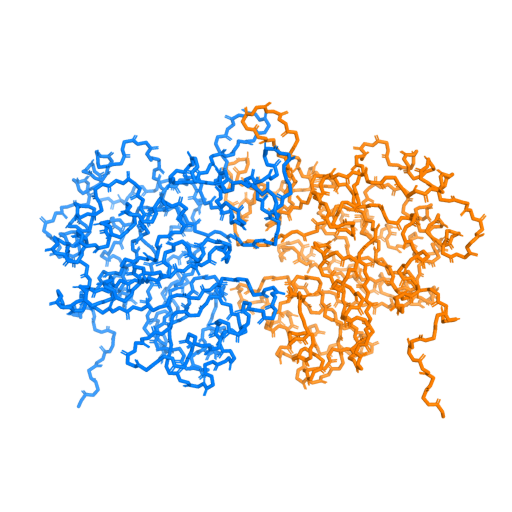1727 C CA . TYR A 1 228 ? -12.227 10.422 -0.776 1 94.56 228 TYR A CA 1
ATOM 1728 C C . TYR A 1 228 ? -12.555 11.547 0.2 1 94.56 228 TYR A C 1
ATOM 1730 O O . TYR A 1 228 ? -12.391 12.727 -0.122 1 94.56 228 TYR A O 1
ATOM 1738 N N . HIS A 1 229 ? -13.016 11.188 1.364 1 96.06 229 HIS A N 1
ATOM 1739 C CA . HIS A 1 229 ? -13.406 12.156 2.383 1 96.06 229 HIS A CA 1
ATOM 1740 C C . HIS A 1 229 ? -12.18 12.797 3.033 1 96.06 229 HIS A C 1
ATOM 1742 O O . HIS A 1 229 ? -11.109 12.18 3.09 1 96.06 229 HIS A O 1
ATOM 1748 N N . TYR A 1 230 ? -12.344 13.984 3.477 1 97.81 230 TYR A N 1
ATOM 1749 C CA . TYR A 1 230 ? -11.367 14.625 4.352 1 97.81 230 TYR A CA 1
ATOM 1750 C C . TYR A 1 230 ? -11.562 14.188 5.801 1 97.81 230 TYR A C 1
ATOM 1752 O O . TYR A 1 230 ? -12.695 14.117 6.289 1 97.81 230 TYR A O 1
ATOM 1760 N N . LEU A 1 231 ? -10.469 13.859 6.391 1 97.56 231 LEU A N 1
ATOM 1761 C CA . LEU A 1 231 ? -10.5 13.719 7.844 1 97.56 231 LEU A CA 1
ATOM 1762 C C . LEU A 1 231 ? -10.703 15.07 8.523 1 97.56 231 LEU A C 1
ATOM 1764 O O . LEU A 1 231 ? -10.086 16.062 8.133 1 97.56 231 LEU A O 1
ATOM 1768 N N . GLY A 1 232 ? -11.555 15.141 9.43 1 96.81 232 GLY A N 1
ATOM 1769 C CA . GLY A 1 232 ? -11.734 16.281 10.312 1 96.81 232 GLY A CA 1
ATOM 1770 C C . GLY A 1 232 ? -11.914 15.891 11.766 1 96.81 232 GLY A C 1
ATOM 1771 O O . GLY A 1 232 ? -12.992 15.469 12.18 1 96.81 232 GLY A O 1
ATOM 1772 N N . LEU A 1 233 ? -10.859 16.172 12.57 1 96.31 233 LEU A N 1
ATOM 1773 C CA . LEU A 1 233 ? -10.906 15.742 13.961 1 96.31 233 LEU A CA 1
ATOM 1774 C C . LEU A 1 233 ? -10.938 16.953 14.898 1 96.31 233 LEU A C 1
ATOM 1776 O O . LEU A 1 233 ? -10.391 16.891 16 1 96.31 233 LEU A O 1
ATOM 1780 N N . LEU A 1 234 ? -11.492 18.047 14.453 1 95.75 234 LEU A N 1
ATOM 1781 C CA . LEU A 1 234 ? -11.578 19.25 15.289 1 95.75 234 LEU A CA 1
ATOM 1782 C C . LEU A 1 234 ? -12.289 18.953 16.594 1 95.75 234 LEU A C 1
ATOM 1784 O O . LEU A 1 234 ? -11.852 19.391 17.672 1 95.75 234 LEU A O 1
ATOM 1788 N N . ALA A 1 235 ? -13.328 18.203 16.562 1 93.44 235 ALA A N 1
ATOM 1789 C CA . ALA A 1 235 ? -14.148 17.922 17.734 1 93.44 235 ALA A CA 1
ATOM 1790 C C . ALA A 1 235 ? -13.453 16.906 18.641 1 93.44 235 ALA A C 1
ATOM 1792 O O . ALA A 1 235 ? -13.781 16.797 19.828 1 93.44 235 ALA A O 1
ATOM 1793 N N . GLU A 1 236 ? -12.516 16.156 18.109 1 94.88 236 GLU A N 1
ATOM 1794 C CA . GLU A 1 236 ? -11.891 15.07 18.859 1 94.88 236 GLU A CA 1
ATOM 1795 C C . GLU A 1 236 ? -10.57 15.508 19.484 1 94.88 236 GLU A C 1
ATOM 1797 O O . GLU A 1 236 ? -9.914 14.727 20.172 1 94.88 236 GLU A O 1
ATOM 1802 N N . LEU A 1 237 ? -10.18 16.781 19.281 1 95.25 237 LEU A N 1
ATOM 1803 C CA . LEU A 1 237 ? -8.875 17.234 19.75 1 95.25 237 LEU A CA 1
ATOM 1804 C C . LEU A 1 237 ? -8.766 17.109 21.266 1 95.25 237 LEU A C 1
ATOM 1806 O O . LEU A 1 237 ? -7.742 16.656 21.781 1 95.25 237 LEU A O 1
ATOM 1810 N N . SER A 1 238 ? -9.805 17.5 21.969 1 92.56 238 SER A N 1
ATOM 1811 C CA . SER A 1 238 ? -9.781 17.422 23.422 1 92.56 238 SER A CA 1
ATOM 1812 C C . SER A 1 238 ? -9.633 15.984 23.891 1 92.56 238 SER A C 1
ATOM 1814 O O . SER A 1 238 ? -8.906 15.711 24.844 1 92.56 238 SER A O 1
ATOM 1816 N N . ALA A 1 239 ? -10.391 15.117 23.281 1 93.62 239 ALA A N 1
ATOM 1817 C CA . ALA A 1 239 ? -10.289 13.703 23.625 1 93.62 239 ALA A CA 1
ATOM 1818 C C . ALA A 1 239 ? -8.883 13.172 23.375 1 93.62 239 ALA A C 1
ATOM 1820 O O . ALA A 1 239 ? -8.336 12.43 24.188 1 93.62 239 ALA A O 1
ATOM 1821 N N . LEU A 1 240 ? -8.281 13.547 22.281 1 96.12 240 LEU A N 1
ATOM 1822 C CA . LEU A 1 240 ? -6.934 13.109 21.938 1 96.12 240 LEU A CA 1
ATOM 1823 C C . LEU A 1 240 ? -5.914 13.648 22.938 1 96.12 240 LEU A C 1
ATOM 1825 O O . LEU A 1 240 ? -4.988 12.938 23.328 1 96.12 240 LEU A O 1
ATOM 1829 N N . ARG A 1 241 ? -6.102 14.836 23.375 1 94.44 241 ARG A N 1
ATOM 1830 C CA . ARG A 1 241 ? -5.199 15.43 24.359 1 94.44 241 ARG A CA 1
ATOM 1831 C C . ARG A 1 241 ? -5.25 14.672 25.672 1 94.44 241 ARG A C 1
ATOM 1833 O O . ARG A 1 241 ? -4.223 14.477 26.328 1 94.44 241 ARG A O 1
ATOM 1840 N N . ARG A 1 242 ? -6.445 14.227 26.031 1 93.69 242 ARG A N 1
ATOM 1841 C CA . ARG A 1 242 ? -6.598 13.461 27.25 1 93.69 242 ARG A CA 1
ATOM 1842 C C . ARG A 1 242 ? -5.848 12.133 27.172 1 93.69 242 ARG A C 1
ATOM 1844 O O . ARG A 1 242 ? -5.465 11.562 28.203 1 93.69 242 ARG A O 1
ATOM 1851 N N . LEU A 1 243 ? -5.652 11.695 25.969 1 94.94 243 LEU A N 1
ATOM 1852 C CA . LEU A 1 243 ? -4.93 10.438 25.766 1 94.94 243 LEU A CA 1
ATOM 1853 C C . LEU A 1 243 ? -3.424 10.672 25.781 1 94.94 243 LEU A C 1
ATOM 1855 O O . LEU A 1 243 ? -2.643 9.727 25.672 1 94.94 243 LEU A O 1
ATOM 1859 N N . GLY A 1 244 ? -3.041 11.922 25.797 1 93.31 244 GLY A N 1
ATOM 1860 C CA . GLY A 1 244 ? -1.623 12.242 25.797 1 93.31 244 GLY A CA 1
ATOM 1861 C C . GLY A 1 244 ? -1.096 12.617 24.422 1 93.31 244 GLY A C 1
ATOM 1862 O O . GLY A 1 244 ? 0.116 12.727 24.219 1 93.31 244 GLY A O 1
ATOM 1863 N N . VAL A 1 245 ? -1.969 12.781 23.484 1 96.5 245 VAL A N 1
ATOM 1864 C CA . VAL A 1 245 ? -1.565 13.211 22.156 1 96.5 245 VAL A CA 1
ATOM 1865 C C . VAL A 1 245 ? -1.578 14.742 22.078 1 96.5 245 VAL A C 1
ATOM 1867 O O . VAL A 1 245 ? -2.615 15.367 22.297 1 96.5 245 VAL A O 1
ATOM 1870 N N . ASN A 1 246 ? -0.446 15.312 21.75 1 95.06 246 ASN A N 1
ATOM 1871 C CA . ASN A 1 246 ? -0.376 16.766 21.703 1 95.06 246 ASN A CA 1
ATOM 1872 C C . ASN A 1 246 ? 0.123 17.281 20.359 1 95.06 246 ASN A C 1
ATOM 1874 O O . ASN A 1 246 ? 0.402 18.469 20.188 1 95.06 246 ASN A O 1
ATOM 1878 N N . ARG A 1 247 ? 0.274 16.406 19.422 1 97.94 247 ARG A N 1
ATOM 1879 C CA . ARG A 1 247 ? 0.716 16.812 18.078 1 97.94 247 ARG A CA 1
ATOM 1880 C C . ARG A 1 247 ? -0.274 16.344 17.016 1 97.94 247 ARG A C 1
ATOM 1882 O O . ARG A 1 247 ? -0.649 15.172 16.984 1 97.94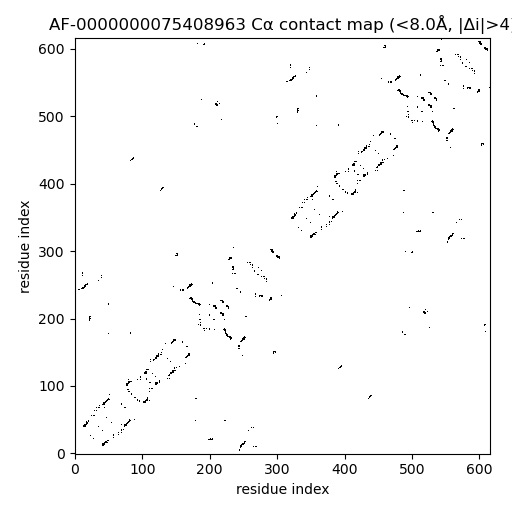 247 ARG A O 1
ATOM 1889 N N . PHE A 1 248 ? -0.68 17.297 16.172 1 98.5 248 PHE A N 1
ATOM 1890 C CA . PHE A 1 248 ? -1.711 17.047 15.172 1 98.5 248 PHE A CA 1
ATOM 1891 C C . PHE A 1 248 ? -1.229 17.438 13.773 1 98.5 248 PHE A C 1
ATOM 1893 O O . PHE A 1 248 ? -0.739 18.547 13.578 1 98.5 248 PHE A O 1
ATOM 1900 N N . ARG A 1 249 ? -1.342 16.547 12.852 1 98.75 249 ARG A N 1
ATOM 1901 C CA . ARG A 1 249 ? -0.9 16.766 11.484 1 98.75 249 ARG A CA 1
ATOM 1902 C C . ARG A 1 249 ? -2.053 17.25 10.609 1 98.75 249 ARG A C 1
ATOM 1904 O O . ARG A 1 249 ? -3.125 16.641 10.594 1 98.75 249 ARG A O 1
ATOM 1911 N N . LEU A 1 250 ? -1.82 18.312 9.945 1 98.88 250 LEU A N 1
ATOM 1912 C CA . LEU A 1 250 ? -2.717 18.828 8.914 1 98.88 250 LEU A CA 1
ATOM 1913 C C . LEU A 1 250 ? -2.145 18.594 7.523 1 98.88 250 LEU A C 1
ATOM 1915 O O . LEU A 1 250 ? -1.021 19.016 7.227 1 98.88 250 LEU A O 1
ATOM 1919 N N . TRP A 1 251 ? -2.91 17.875 6.738 1 98.88 251 TRP A N 1
ATOM 1920 C CA . TRP A 1 251 ? -2.473 17.641 5.367 1 98.88 251 TRP A CA 1
ATOM 1921 C C . TRP A 1 251 ? -2.824 18.828 4.473 1 98.88 251 TRP A C 1
ATOM 1923 O O . TRP A 1 251 ? -3.988 19.234 4.387 1 98.88 251 TRP A O 1
ATOM 1933 N N . PRO A 1 252 ? -1.825 19.344 3.756 1 98.75 252 PRO A N 1
ATOM 1934 C CA . PRO A 1 252 ? -2.115 20.484 2.883 1 98.75 252 PRO A CA 1
ATOM 1935 C C . PRO A 1 252 ? -3.068 20.125 1.743 1 98.75 252 PRO A C 1
ATOM 1937 O O . PRO A 1 252 ? -2.953 19.047 1.153 1 98.75 252 PRO A O 1
ATOM 1940 N N . HIS A 1 253 ? -3.992 20.953 1.495 1 98.62 253 HIS A N 1
ATOM 1941 C CA . HIS A 1 253 ? -4.875 20.969 0.333 1 98.62 253 HIS A CA 1
ATOM 1942 C C . HIS A 1 253 ? -4.961 22.359 -0.281 1 98.62 253 HIS A C 1
ATOM 1944 O O . HIS A 1 253 ? -4.398 23.312 0.259 1 98.62 253 HIS A O 1
ATOM 1950 N N . ASP A 1 254 ? -5.543 22.422 -1.471 1 97.88 254 ASP A N 1
ATOM 1951 C CA . ASP A 1 254 ? -5.66 23.703 -2.18 1 97.88 254 ASP A CA 1
ATOM 1952 C C . ASP A 1 254 ? -6.793 24.547 -1.605 1 97.88 254 ASP A C 1
ATOM 1954 O O . ASP A 1 254 ? -7.73 24.906 -2.322 1 97.88 254 ASP A O 1
ATOM 1958 N N . VAL A 1 255 ? -6.703 24.891 -0.367 1 98.19 255 VAL A N 1
ATOM 1959 C CA . VAL A 1 255 ? -7.582 25.766 0.394 1 98.19 255 VAL A CA 1
ATOM 1960 C C . VAL A 1 255 ? -6.746 26.734 1.227 1 98.19 255 VAL A C 1
ATOM 1962 O O . VAL A 1 255 ? -5.516 26.75 1.139 1 98.19 255 VAL A O 1
ATOM 1965 N N . ASP A 1 256 ? -7.402 27.609 1.959 1 98.56 256 ASP A N 1
ATOM 1966 C CA . ASP A 1 256 ? -6.699 28.531 2.854 1 98.56 256 ASP A CA 1
ATOM 1967 C C . ASP A 1 256 ? -6.184 27.797 4.09 1 98.56 256 ASP A C 1
ATOM 1969 O O . ASP A 1 256 ? -6.801 27.844 5.156 1 98.56 256 ASP A O 1
ATOM 1973 N N . MET A 1 257 ? -4.977 27.234 3.949 1 98.81 257 MET A N 1
ATOM 1974 C CA . MET A 1 257 ? -4.426 26.406 5.012 1 98.81 257 MET A CA 1
ATOM 1975 C C . MET A 1 257 ? -4.023 27.25 6.215 1 98.81 257 MET A C 1
ATOM 1977 O O . MET A 1 257 ? -3.893 26.734 7.324 1 98.81 257 MET A O 1
ATOM 1981 N N . VAL A 1 258 ? -3.738 28.547 6.004 1 98.88 258 VAL A N 1
ATOM 1982 C CA . VAL A 1 258 ? -3.492 29.422 7.141 1 98.88 258 VAL A CA 1
ATOM 1983 C C . VAL A 1 258 ? -4.73 29.484 8.031 1 98.88 258 VAL A C 1
ATOM 1985 O O . VAL A 1 258 ? -4.637 29.297 9.25 1 98.88 258 VAL A O 1
ATOM 1988 N N . ALA A 1 259 ? -5.855 29.672 7.387 1 98.69 259 ALA A N 1
ATOM 1989 C CA . ALA A 1 259 ? -7.113 29.719 8.125 1 98.69 259 ALA A CA 1
ATOM 1990 C C . ALA A 1 259 ? -7.438 28.375 8.766 1 98.69 259 ALA A C 1
ATOM 1992 O O . ALA A 1 259 ? -7.922 28.312 9.898 1 98.69 259 ALA A O 1
ATOM 1993 N N . VAL A 1 260 ? -7.18 27.25 8.062 1 98.69 260 VAL A N 1
ATOM 1994 C CA . VAL A 1 260 ? -7.426 25.922 8.602 1 98.69 260 VAL A CA 1
ATOM 1995 C C . VAL A 1 260 ? -6.566 25.703 9.852 1 98.69 260 VAL A C 1
ATOM 1997 O O . VAL A 1 260 ? -7.07 25.266 10.891 1 98.69 260 VAL A O 1
ATOM 2000 N N . ALA A 1 261 ? -5.301 26.047 9.742 1 98.75 261 ALA A N 1
ATOM 2001 C CA . ALA A 1 261 ? -4.402 25.906 10.891 1 98.75 261 ALA A CA 1
ATOM 2002 C C . ALA A 1 261 ? -4.879 26.766 12.062 1 98.75 261 ALA A C 1
ATOM 2004 O O . ALA A 1 261 ? -4.852 26.312 13.211 1 98.75 261 ALA A O 1
ATOM 2005 N N . GLY A 1 262 ? -5.293 27.953 11.734 1 98.19 262 GLY A N 1
ATOM 2006 C CA . GLY A 1 262 ? -5.812 28.828 12.773 1 98.19 262 GLY A CA 1
ATOM 2007 C C . GLY A 1 262 ? -7.016 28.25 13.492 1 98.19 262 GLY A C 1
ATOM 2008 O O . GLY A 1 262 ? -7.141 28.375 14.711 1 98.19 262 GLY A O 1
ATOM 2009 N N . LEU A 1 263 ? -7.848 27.656 12.742 1 97.69 263 LEU A N 1
ATOM 2010 C CA . LEU A 1 263 ? -9.031 27.031 13.32 1 97.69 263 LEU A CA 1
ATOM 2011 C C . LEU A 1 263 ? -8.648 25.891 14.25 1 97.69 263 LEU A C 1
ATOM 2013 O O . LEU A 1 263 ? -9.203 25.766 15.344 1 97.69 263 LEU A O 1
ATOM 2017 N N . PHE A 1 264 ? -7.742 25.047 13.844 1 97.62 264 PHE A N 1
ATOM 2018 C CA . PHE A 1 264 ? -7.289 23.938 14.672 1 97.62 264 PHE A CA 1
ATOM 2019 C C . PHE A 1 264 ? -6.602 24.453 15.93 1 97.62 264 PHE A C 1
ATOM 2021 O O . PHE A 1 264 ? -6.777 23.891 17.016 1 97.62 264 PHE A O 1
ATOM 2028 N N . ARG A 1 265 ? -5.816 25.531 15.828 1 97.06 265 ARG A N 1
ATOM 2029 C CA . ARG A 1 265 ? -5.191 26.141 17 1 97.06 265 ARG A CA 1
ATOM 2030 C C . ARG A 1 265 ? -6.242 26.641 17.984 1 97.06 265 ARG A C 1
ATOM 2032 O O . ARG A 1 265 ? -6.164 26.359 19.188 1 97.06 265 ARG A O 1
ATOM 2039 N N . ALA A 1 266 ? -7.195 27.344 17.469 1 96.12 266 ALA A N 1
ATOM 2040 C CA . ALA A 1 266 ? -8.266 27.875 18.312 1 96.12 266 ALA A CA 1
ATOM 2041 C C . ALA A 1 266 ? -9.016 26.75 19.031 1 96.12 266 ALA A C 1
ATOM 2043 O O . ALA A 1 266 ? -9.32 26.859 20.219 1 96.12 266 ALA A O 1
ATOM 2044 N N . ALA A 1 267 ? -9.297 25.719 18.281 1 94.38 267 ALA A N 1
ATOM 2045 C CA . ALA A 1 267 ? -10 24.578 18.859 1 94.38 267 ALA A CA 1
ATOM 2046 C C . ALA A 1 267 ? -9.148 23.891 19.922 1 94.38 267 ALA A C 1
ATOM 2048 O O . ALA A 1 267 ? -9.648 23.531 20.984 1 94.38 267 ALA A O 1
ATOM 2049 N N . ALA A 1 268 ? -7.895 23.734 19.625 1 92.25 268 ALA A N 1
ATOM 2050 C CA . ALA A 1 268 ? -6.98 23.078 20.562 1 92.25 268 ALA A CA 1
ATOM 2051 C C . ALA A 1 268 ? -6.84 23.875 21.844 1 92.25 268 ALA A C 1
ATOM 2053 O O . ALA A 1 268 ? -6.68 23.297 22.922 1 92.25 268 ALA A O 1
ATOM 2054 N N . ASP A 1 269 ? -6.945 25.172 21.719 1 90.44 269 ASP A N 1
ATOM 2055 C CA . ASP A 1 269 ? -6.793 26.062 22.859 1 90.44 269 ASP A CA 1
ATOM 2056 C C . ASP A 1 269 ? -8.133 26.297 23.562 1 90.44 269 ASP A C 1
ATOM 2058 O O . ASP A 1 269 ? -8.203 27.031 24.547 1 90.44 269 ASP A O 1
ATOM 2062 N N . GLY A 1 270 ? -9.133 25.766 23.047 1 89.38 270 GLY A N 1
ATOM 2063 C CA . GLY A 1 270 ? -10.445 25.906 23.656 1 89.38 270 GLY A CA 1
ATOM 2064 C C . GLY A 1 270 ? -11.086 27.266 23.406 1 89.38 270 GLY A C 1
ATOM 2065 O O . GLY A 1 270 ? -11.93 27.719 24.188 1 89.38 270 GLY A O 1
ATOM 2066 N N . LEU A 1 271 ? -10.695 27.938 22.344 1 93.62 271 LEU A N 1
ATOM 2067 C CA . LEU A 1 271 ? -11.164 29.281 22.062 1 93.62 271 LEU A CA 1
ATOM 2068 C C . LEU A 1 271 ? -12.383 29.25 21.141 1 93.62 271 LEU A C 1
ATOM 2070 O O . LEU A 1 271 ? -13.023 30.281 20.906 1 93.62 271 LEU A O 1
ATOM 2074 N N . ILE A 1 272 ? -12.734 28.094 20.625 1 93.5 272 ILE A N 1
ATOM 2075 C CA . ILE A 1 272 ? -13.891 27.922 19.766 1 93.5 272 ILE A CA 1
ATOM 2076 C C . ILE A 1 272 ? -14.547 26.562 20.047 1 93.5 272 ILE A C 1
ATOM 2078 O O . ILE A 1 272 ? -13.859 25.562 20.281 1 93.5 272 ILE A O 1
ATOM 2082 N N . ASP A 1 273 ? -15.789 26.594 20.078 1 90.5 273 ASP A N 1
ATOM 2083 C CA . ASP A 1 273 ? -16.469 25.328 20.328 1 90.5 273 ASP A CA 1
ATOM 2084 C C . ASP A 1 273 ? -16.453 24.438 19.094 1 90.5 273 ASP A C 1
ATOM 2086 O O . ASP A 1 273 ? -16.312 24.938 17.969 1 90.5 273 ASP A O 1
ATOM 2090 N N . ALA A 1 274 ? -16.672 23.203 19.297 1 85.31 274 ALA A N 1
ATOM 2091 C CA . ALA A 1 274 ? -16.516 22.188 18.266 1 85.31 274 ALA A CA 1
ATOM 2092 C C . ALA A 1 274 ? -17.516 22.391 17.125 1 85.31 274 ALA A C 1
ATOM 2094 O O . ALA A 1 274 ? -17.172 22.219 15.953 1 85.31 274 ALA A O 1
ATOM 2095 N N . GLU A 1 275 ? -18.703 22.672 17.438 1 88.44 275 GLU A N 1
ATOM 2096 C CA . GLU A 1 275 ? -19.734 22.859 16.438 1 88.44 275 GLU A CA 1
ATOM 2097 C C . GLU A 1 275 ? -19.406 24.031 15.516 1 88.44 275 GLU A C 1
ATOM 2099 O O . GLU A 1 275 ? -19.469 23.906 14.289 1 88.44 275 GLU A O 1
ATOM 2104 N N . GLU A 1 276 ? -19.094 25.094 16.141 1 93.56 276 GLU A N 1
ATOM 2105 C CA . GLU A 1 276 ? -18.719 26.281 15.375 1 93.56 276 GLU A CA 1
ATOM 2106 C C . GLU A 1 276 ? -17.484 26.016 14.531 1 93.56 276 GLU A C 1
ATOM 2108 O O . GLU A 1 276 ? -17.406 26.422 13.367 1 93.56 276 GLU A O 1
ATOM 2113 N N . ALA A 1 277 ? -16.531 25.406 15.117 1 93.38 277 ALA A N 1
ATOM 2114 C CA . ALA A 1 277 ? -15.297 25.062 14.398 1 93.38 277 ALA A CA 1
ATOM 2115 C C . ALA A 1 277 ? -15.602 24.203 13.172 1 93.38 277 ALA A C 1
ATOM 2117 O O . ALA A 1 277 ? -15.039 24.438 12.102 1 93.38 277 ALA A O 1
ATOM 2118 N N . GLY A 1 278 ? -16.453 23.281 13.352 1 92.56 278 GLY A N 1
ATOM 2119 C CA . GLY A 1 278 ? -16.859 22.422 12.242 1 92.56 278 GLY A CA 1
ATOM 2120 C C . GLY A 1 278 ? -17.516 23.188 11.102 1 92.56 278 GLY A C 1
ATOM 2121 O O . GLY A 1 278 ? -17.219 22.938 9.938 1 92.56 278 GLY A O 1
ATOM 2122 N N . GLN A 1 279 ? -18.391 24.031 11.43 1 94.06 279 GLN A N 1
ATOM 2123 C CA . GLN A 1 279 ? -19.047 24.859 10.422 1 94.06 279 GLN A CA 1
ATOM 2124 C C . GLN A 1 279 ? -18.047 25.703 9.656 1 94.06 279 GLN A C 1
ATOM 2126 O O . GLN A 1 279 ? -18.094 25.797 8.43 1 94.06 279 GLN A O 1
ATOM 2131 N N . ARG A 1 280 ? -17.188 26.281 10.367 1 96.56 280 ARG A N 1
ATOM 2132 C CA . ARG A 1 280 ? -16.156 27.109 9.742 1 96.56 280 ARG A CA 1
ATOM 2133 C C . ARG A 1 280 ? -15.258 26.281 8.836 1 96.56 280 ARG A C 1
ATOM 2135 O O . ARG A 1 280 ? -14.859 26.734 7.762 1 96.56 280 ARG A O 1
ATOM 2142 N N . LEU A 1 281 ? -14.93 25.125 9.273 1 97.25 281 LEU A N 1
ATOM 2143 C CA . LEU A 1 281 ? -14.094 24.25 8.461 1 97.25 281 LEU A CA 1
ATOM 2144 C C . LEU A 1 281 ? -14.781 23.906 7.148 1 97.25 281 LEU A C 1
ATOM 2146 O O . LEU A 1 281 ? -14.148 23.891 6.09 1 97.25 281 LEU A O 1
ATOM 2150 N N . THR A 1 282 ? -16.047 23.656 7.211 1 96 282 THR A N 1
ATOM 2151 C CA . THR A 1 282 ? -16.828 23.344 6.012 1 96 282 THR A CA 1
ATOM 2152 C C . THR A 1 282 ? -16.812 24.531 5.047 1 96 282 THR A C 1
ATOM 2154 O O . THR A 1 282 ? -16.766 24.344 3.83 1 96 282 THR A O 1
ATOM 2157 N N . GLU A 1 283 ? -16.859 25.688 5.594 1 96.94 283 GLU A N 1
ATOM 2158 C CA . GLU A 1 283 ? -16.828 26.891 4.77 1 96.94 283 GLU A CA 1
ATOM 2159 C C . GLU A 1 283 ? -15.469 27.062 4.094 1 96.94 283 GLU A C 1
ATOM 2161 O O . GLU A 1 283 ? -15.391 27.531 2.957 1 96.94 283 GLU A O 1
ATOM 2166 N N . LEU A 1 284 ? -14.445 26.703 4.828 1 97.56 284 LEU A N 1
ATOM 2167 C CA . LEU A 1 284 ? -13.086 26.828 4.301 1 97.56 284 LEU A CA 1
ATOM 2168 C C . LEU A 1 284 ? -12.828 25.781 3.223 1 97.56 284 LEU A C 1
ATOM 2170 O O . LEU A 1 284 ? -11.93 25.953 2.396 1 97.56 284 LEU A O 1
ATOM 2174 N N . CYS A 1 285 ? -13.602 24.672 3.248 1 97.5 285 CYS A N 1
ATOM 2175 C CA . CYS A 1 285 ? -13.414 23.562 2.32 1 97.5 285 CYS A CA 1
ATOM 2176 C C . CYS A 1 285 ? -14.727 23.203 1.64 1 97.5 285 CYS A C 1
ATOM 2178 O O . CYS A 1 285 ? -15.234 22.094 1.827 1 97.5 285 CYS A O 1
ATOM 2180 N N . PRO A 1 286 ? -15.211 24 0.781 1 93.88 286 PRO A N 1
ATOM 2181 C CA . PRO A 1 286 ? -16.562 23.812 0.246 1 93.88 286 PRO A CA 1
ATOM 2182 C C . PRO A 1 286 ? -16.703 22.531 -0.577 1 93.88 286 PRO A C 1
ATOM 2184 O O . PRO A 1 286 ? -17.797 22 -0.728 1 93.88 286 PRO A O 1
ATOM 2187 N N . ARG A 1 287 ? -15.656 21.969 -1.086 1 92.06 287 ARG A N 1
ATOM 2188 C CA . ARG A 1 287 ? -15.742 20.797 -1.944 1 92.06 287 ARG A CA 1
ATOM 2189 C C . ARG A 1 287 ? -15.477 19.516 -1.153 1 92.06 287 ARG A C 1
ATOM 2191 O O . ARG A 1 287 ? -15.57 18.422 -1.695 1 92.06 287 ARG A O 1
ATOM 2198 N N . ALA A 1 288 ? -15.156 19.641 0.08 1 94.94 288 ALA A N 1
ATOM 2199 C CA . ALA A 1 288 ? -14.766 18.484 0.877 1 94.94 288 ALA A CA 1
ATOM 2200 C C . ALA A 1 288 ? -15.969 17.891 1.612 1 94.94 288 ALA A C 1
ATOM 2202 O O . ALA A 1 288 ? -16.844 18.625 2.064 1 94.94 288 ALA A O 1
ATOM 2203 N N . GLU A 1 289 ? -16.078 16.625 1.636 1 94.94 289 GLU A N 1
ATOM 2204 C CA . GLU A 1 289 ? -16.906 15.883 2.588 1 94.94 289 GLU A CA 1
ATOM 2205 C C . GLU A 1 289 ? -16.062 15.32 3.725 1 94.94 289 GLU A C 1
ATOM 2207 O O . GLU A 1 289 ? -15.047 14.656 3.482 1 94.94 289 GLU A O 1
ATOM 2212 N N . PHE A 1 290 ? -16.469 15.609 4.938 1 96.19 290 PHE A N 1
ATOM 2213 C CA . PHE A 1 290 ? -15.633 15.273 6.078 1 96.19 290 PHE A CA 1
ATOM 2214 C C . PHE A 1 290 ? -16.047 13.945 6.688 1 96.19 290 PHE A C 1
ATOM 2216 O O . PHE A 1 290 ? -17.234 13.57 6.621 1 96.19 290 PHE A O 1
ATOM 2223 N N . ALA A 1 291 ? -15.047 13.266 7.277 1 95.62 291 ALA A N 1
ATOM 2224 C CA . ALA A 1 291 ? -15.25 12.008 8 1 95.62 291 ALA A CA 1
ATOM 2225 C C . ALA A 1 291 ? -14.367 11.945 9.242 1 95.62 291 ALA A C 1
ATOM 2227 O O . ALA A 1 291 ? -13.312 12.586 9.297 1 95.62 291 ALA A O 1
ATOM 2228 N N . ASN A 1 292 ? -14.781 11.266 10.258 1 95.81 292 ASN A N 1
ATOM 2229 C CA . ASN A 1 292 ? -14.039 11.016 11.492 1 95.81 292 ASN A CA 1
ATOM 2230 C C . ASN A 1 292 ? -14.289 9.609 12.031 1 95.81 292 ASN A C 1
ATOM 2232 O O . ASN A 1 292 ? -14.047 9.344 13.203 1 95.81 292 ASN A O 1
ATOM 2236 N N . GLY A 1 293 ? -14.789 8.719 11.188 1 94.38 293 GLY A N 1
ATOM 2237 C CA . GLY A 1 293 ? -15.297 7.41 11.586 1 94.38 293 GLY A CA 1
ATOM 2238 C C . GLY A 1 293 ? -14.242 6.527 12.227 1 94.38 293 GLY A C 1
ATOM 2239 O O . GLY A 1 293 ? -14.516 5.852 13.219 1 94.38 293 GLY A O 1
ATOM 2240 N N . TYR A 1 294 ? -13.031 6.523 11.773 1 93.62 294 TYR A N 1
ATOM 2241 C CA . TYR A 1 294 ? -11.992 5.645 12.297 1 93.62 294 TYR A CA 1
ATOM 2242 C C . TYR A 1 294 ? -11.758 5.895 13.781 1 93.62 294 TYR A C 1
ATOM 2244 O O . TYR A 1 294 ? -11.672 4.953 14.57 1 93.62 294 TYR A O 1
ATOM 2252 N N . PHE A 1 295 ? -11.648 7.156 14.156 1 95.81 295 PHE A N 1
ATOM 2253 C CA . PHE A 1 295 ? -11.43 7.516 15.555 1 95.81 295 PHE A CA 1
ATOM 2254 C C . PHE A 1 295 ? -12.508 6.91 16.438 1 95.81 295 PHE A C 1
ATOM 2256 O O . PHE A 1 295 ? -12.234 6.48 17.562 1 95.81 295 PHE A O 1
ATOM 2263 N N . HIS A 1 296 ? -13.672 6.766 15.914 1 94.62 296 HIS A N 1
ATOM 2264 C CA . HIS A 1 296 ? -14.82 6.301 16.672 1 94.62 296 HIS A CA 1
ATOM 2265 C C . HIS A 1 296 ? -15.062 4.809 16.453 1 94.62 296 HIS A C 1
ATOM 2267 O O . HIS A 1 296 ? -16.141 4.297 16.781 1 94.62 296 HIS A O 1
ATOM 2273 N N . GLY A 1 297 ? -14.156 4.164 15.797 1 90.06 297 GLY A N 1
ATOM 2274 C CA . GLY A 1 297 ? -14.297 2.734 15.555 1 90.06 297 GLY A CA 1
ATOM 2275 C C . GLY A 1 297 ? -15.383 2.402 14.555 1 90.06 297 GLY A C 1
ATOM 2276 O O . GLY A 1 297 ? -16 1.337 14.633 1 90.06 297 GLY A O 1
ATOM 2277 N N . ARG A 1 298 ? -15.688 3.424 13.695 1 88.94 298 ARG A N 1
ATOM 2278 C CA . ARG A 1 298 ? -16.719 3.275 12.672 1 88.94 298 ARG A CA 1
ATOM 2279 C C . ARG A 1 298 ? -16.094 3.273 11.273 1 88.94 298 ARG A C 1
ATOM 2281 O O . ARG A 1 298 ? -14.875 3.271 11.133 1 88.94 298 ARG A O 1
ATOM 2288 N N . GLU A 1 299 ? -17.031 3.182 10.305 1 87.19 299 GLU A N 1
ATOM 2289 C CA . GLU A 1 299 ? -16.562 3.248 8.922 1 87.19 299 GLU A CA 1
ATOM 2290 C C . GLU A 1 299 ? -15.797 4.543 8.656 1 87.19 299 GLU A C 1
ATOM 2292 O O . GLU A 1 299 ? -16.188 5.609 9.141 1 87.19 299 GLU A O 1
ATOM 2297 N N . GLY A 1 300 ? -14.766 4.406 7.902 1 83.31 300 GLY A N 1
ATOM 2298 C CA . GLY A 1 300 ? -13.883 5.531 7.656 1 83.31 300 GLY A CA 1
ATOM 2299 C C . GLY A 1 300 ? -14.578 6.711 7.008 1 83.31 300 GLY A C 1
ATOM 2300 O O . GLY A 1 300 ? -14.141 7.855 7.156 1 83.31 300 GLY A O 1
ATOM 2301 N N . HIS A 1 301 ? -15.656 6.441 6.297 1 85.56 301 HIS A N 1
ATOM 2302 C CA . HIS A 1 301 ? -16.328 7.512 5.566 1 85.56 301 HIS A CA 1
ATOM 2303 C C . HIS A 1 301 ? -17.453 8.125 6.402 1 85.56 301 HIS A C 1
ATOM 2305 O O . HIS A 1 301 ? -18.094 9.094 5.977 1 85.56 301 HIS A O 1
ATOM 2311 N N . ALA A 1 302 ? -17.641 7.648 7.566 1 85.44 302 ALA A N 1
ATOM 2312 C CA . ALA A 1 302 ? -18.703 8.156 8.43 1 85.44 302 ALA A CA 1
ATOM 2313 C C . ALA A 1 302 ? -18.281 9.438 9.133 1 85.44 302 ALA A C 1
ATOM 2315 O O . ALA A 1 302 ? -17.094 9.68 9.336 1 85.44 302 ALA A O 1
ATOM 2316 N N . TYR A 1 303 ? -19.266 10.195 9.422 1 89.81 303 TYR A N 1
ATOM 2317 C CA . TYR A 1 303 ? -19.094 11.32 10.328 1 89.81 303 TYR A CA 1
ATOM 2318 C C . TYR A 1 303 ? -19.922 11.148 11.594 1 89.81 303 TYR A C 1
ATOM 2320 O O . TYR A 1 303 ? -21.156 11.117 11.531 1 89.81 303 TYR A O 1
ATOM 2328 N N . VAL A 1 304 ? -19.234 10.984 12.625 1 87.88 304 VAL A N 1
ATOM 2329 C CA . VAL A 1 304 ? -19.875 10.773 13.922 1 87.88 304 VAL A CA 1
ATOM 2330 C C . VAL A 1 304 ? -19.938 12.086 14.695 1 87.88 304 VAL A C 1
ATOM 2332 O O . VAL A 1 304 ? -18.906 12.742 14.891 1 87.88 304 VAL A O 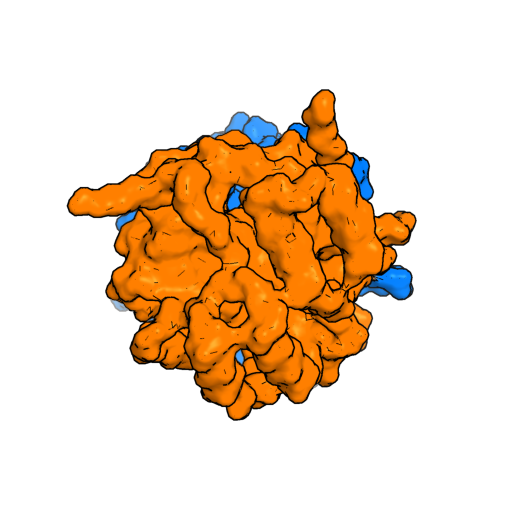1
ATOM 2335 N N . GLN A 1 305 ? -21.141 12.547 15.031 1 78.94 305 GLN A N 1
ATOM 2336 C CA . GLN A 1 305 ? -21.297 13.781 15.789 1 78.94 305 GLN A CA 1
ATOM 2337 C C . GLN A 1 305 ? -20.984 13.57 17.266 1 78.94 305 GLN A C 1
ATOM 2339 O O . GLN A 1 305 ? -21.344 12.531 17.844 1 78.94 305 GLN A O 1
ATOM 2344 N N . ALA A 1 306 ? -20.016 14.312 17.797 1 61.28 306 ALA A N 1
ATOM 2345 C CA . ALA A 1 306 ? -19.703 14.234 19.219 1 61.28 306 ALA A CA 1
ATOM 2346 C C . ALA A 1 306 ? -20.969 14.398 20.062 1 61.28 306 ALA A C 1
ATOM 2348 O O . ALA A 1 306 ? -21.859 15.172 19.719 1 61.28 306 ALA A O 1
ATOM 2349 N N . GLU A 1 307 ? -21.406 13.352 20.781 1 44.69 307 GLU A N 1
ATOM 2350 C CA . GLU A 1 307 ? -22.516 13.562 21.719 1 44.69 307 GLU A CA 1
ATOM 2351 C C . GLU A 1 307 ? -22.234 14.734 22.656 1 44.69 307 GLU A C 1
ATOM 2353 O O . GLU A 1 307 ? -21.172 14.82 23.25 1 44.69 307 GLU A O 1
ATOM 2358 N N . VAL A 1 308 ? -22.75 15.844 22.375 1 37.62 308 VAL A N 1
ATOM 2359 C CA . VAL A 1 308 ? -22.797 16.906 23.375 1 37.62 308 VAL A CA 1
ATOM 2360 C C . VAL A 1 308 ? -23.422 16.375 24.672 1 37.62 308 VAL A C 1
ATOM 2362 O O . VAL A 1 308 ? -24.297 15.5 24.625 1 37.62 308 VAL A O 1
ATOM 2365 N N . MET B 1 1 ? 30.406 -29.328 -6 1 22.86 1 MET B N 1
ATOM 2366 C CA . MET B 1 1 ? 30.266 -28.359 -7.09 1 22.86 1 MET B CA 1
ATOM 2367 C C . MET B 1 1 ? 28.938 -27.625 -7 1 22.86 1 MET B C 1
ATOM 2369 O O . MET B 1 1 ? 27.875 -28.25 -6.996 1 22.86 1 MET B O 1
ATOM 2373 N N . ALA B 1 2 ? 28.906 -26.375 -6.387 1 29.64 2 ALA B N 1
ATOM 2374 C CA . ALA B 1 2 ? 27.672 -25.609 -6.203 1 29.64 2 ALA B CA 1
ATOM 2375 C C . ALA B 1 2 ? 26.875 -25.516 -7.508 1 29.64 2 ALA B C 1
ATOM 2377 O O . ALA B 1 2 ? 27.422 -25.109 -8.539 1 29.64 2 ALA B O 1
ATOM 2378 N N . MET B 1 3 ? 25.984 -26.359 -7.723 1 33.19 3 MET B N 1
ATOM 2379 C CA . MET B 1 3 ? 25.25 -26.234 -8.977 1 33.19 3 MET B CA 1
ATOM 2380 C C . MET B 1 3 ? 24.906 -24.781 -9.266 1 33.19 3 MET B C 1
ATOM 2382 O O . MET B 1 3 ? 24.422 -24.062 -8.391 1 33.19 3 MET B O 1
ATOM 2386 N N . ASN B 1 4 ? 25.375 -24.188 -10.297 1 42.78 4 ASN B N 1
ATOM 2387 C CA . ASN B 1 4 ? 25.234 -22.781 -10.68 1 42.78 4 ASN B CA 1
ATOM 2388 C C . ASN B 1 4 ? 23.781 -22.375 -10.797 1 42.78 4 ASN B C 1
ATOM 2390 O O . ASN B 1 4 ? 23.047 -22.906 -11.625 1 42.78 4 ASN B O 1
ATOM 2394 N N . LYS B 1 5 ? 23.203 -21.938 -9.844 1 48.56 5 LYS B N 1
ATOM 2395 C CA . LYS B 1 5 ? 21.844 -21.391 -9.703 1 48.56 5 LYS B CA 1
ATOM 2396 C C . LYS B 1 5 ? 21.375 -20.766 -11.008 1 48.56 5 LYS B C 1
ATOM 2398 O O . LYS B 1 5 ? 20.188 -20.484 -11.172 1 48.56 5 LYS B O 1
ATOM 2403 N N . ARG B 1 6 ? 22.234 -20.5 -11.812 1 54.88 6 ARG B N 1
ATOM 2404 C CA . ARG B 1 6 ? 21.938 -19.625 -12.945 1 54.88 6 ARG B CA 1
ATOM 2405 C C . ARG B 1 6 ? 22 -20.391 -14.266 1 54.88 6 ARG B C 1
ATOM 2407 O O . ARG B 1 6 ? 22.125 -19.781 -15.328 1 54.88 6 ARG B O 1
ATOM 2414 N N . ASP B 1 7 ? 22 -21.594 -14.141 1 49.62 7 ASP B N 1
ATOM 2415 C CA . ASP B 1 7 ? 22.172 -22.297 -15.414 1 49.62 7 ASP B CA 1
ATOM 2416 C C . ASP B 1 7 ? 20.859 -22.328 -16.188 1 49.62 7 ASP B C 1
ATOM 2418 O O . ASP B 1 7 ? 19.828 -22.781 -15.68 1 49.62 7 ASP B O 1
ATOM 2422 N N . SER B 1 8 ? 20.703 -21.578 -17.297 1 52.5 8 SER B N 1
ATOM 2423 C CA . SER B 1 8 ? 19.578 -21.594 -18.219 1 52.5 8 SER B CA 1
ATOM 2424 C C . SER B 1 8 ? 19.078 -23.016 -18.469 1 52.5 8 SER B C 1
ATOM 2426 O O . SER B 1 8 ? 17.969 -23.219 -18.953 1 52.5 8 SER B O 1
ATOM 2428 N N . LEU B 1 9 ? 19.859 -23.953 -18.016 1 59.06 9 LEU B N 1
ATOM 2429 C CA . LEU B 1 9 ? 19.484 -25.344 -18.25 1 59.06 9 LEU B CA 1
ATOM 2430 C C . LEU B 1 9 ? 18.766 -25.922 -17.031 1 59.06 9 LEU B C 1
ATOM 2432 O O . LEU B 1 9 ? 18.297 -27.062 -17.078 1 59.06 9 LEU B O 1
ATOM 2436 N N . SER B 1 10 ? 18.562 -25.047 -16.047 1 74 10 SER B N 1
ATOM 2437 C CA . SER B 1 10 ? 17.859 -25.547 -14.867 1 74 10 SER B CA 1
ATOM 2438 C C . SER B 1 10 ? 16.359 -25.688 -15.148 1 74 10 SER B C 1
ATOM 2440 O O . SER B 1 10 ? 15.797 -24.922 -15.93 1 74 10 SER B O 1
ATOM 2442 N N . PRO B 1 11 ? 15.805 -26.781 -14.648 1 87.69 11 PRO B N 1
ATOM 2443 C CA . PRO B 1 11 ? 14.383 -27 -14.922 1 87.69 11 PRO B CA 1
ATOM 2444 C C . PRO B 1 11 ? 13.5 -25.859 -14.414 1 87.69 11 PRO B C 1
ATOM 2446 O O . PRO B 1 11 ? 13.797 -25.25 -13.383 1 87.69 11 PRO B O 1
ATOM 2449 N N . VAL B 1 12 ? 12.562 -25.516 -15.195 1 93.94 12 VAL B N 1
ATOM 2450 C CA . VAL B 1 12 ? 11.586 -24.484 -14.859 1 93.94 12 VAL B CA 1
ATOM 2451 C C . VAL B 1 12 ? 10.727 -24.953 -13.68 1 93.94 12 VAL B C 1
ATOM 2453 O O . VAL B 1 12 ? 10.305 -26.109 -13.633 1 93.94 12 VAL B O 1
ATOM 2456 N N . ARG B 1 13 ? 10.539 -24.094 -12.758 1 97.81 13 ARG B N 1
ATOM 2457 C CA . ARG B 1 13 ? 9.656 -24.344 -11.625 1 97.81 13 ARG B CA 1
ATOM 2458 C C . ARG B 1 13 ? 8.438 -23.422 -11.68 1 97.81 13 ARG B C 1
ATOM 2460 O O . ARG B 1 13 ? 8.57 -22.219 -11.914 1 97.81 13 ARG B O 1
ATOM 2467 N N . LEU B 1 14 ? 7.262 -24.031 -11.57 1 98.62 14 LEU B N 1
ATOM 2468 C CA . LEU B 1 14 ? 6.016 -23.266 -11.492 1 98.62 14 LEU B CA 1
ATOM 2469 C C . LEU B 1 14 ? 5.52 -23.203 -10.047 1 98.62 14 LEU B C 1
ATOM 2471 O O . LEU B 1 14 ? 5.426 -24.219 -9.367 1 98.62 14 LEU B O 1
ATOM 2475 N N . THR B 1 15 ? 5.277 -22.016 -9.578 1 98.88 15 THR B N 1
ATOM 2476 C CA . THR B 1 15 ? 4.738 -21.781 -8.242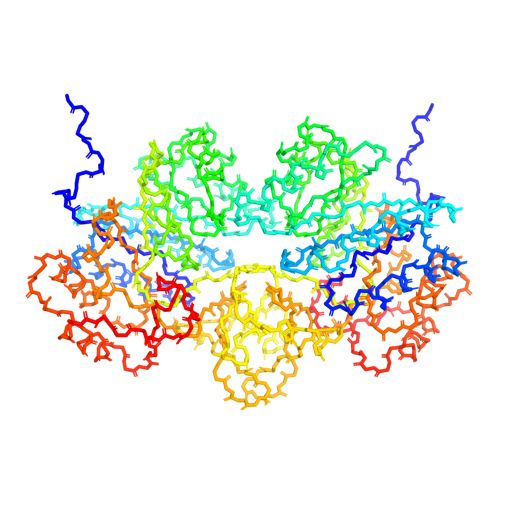 1 98.88 15 THR B CA 1
ATOM 2477 C C . THR B 1 15 ? 3.295 -21.297 -8.32 1 98.88 15 THR B C 1
ATOM 2479 O O . THR B 1 15 ? 2.986 -20.375 -9.078 1 98.88 15 THR B O 1
ATOM 2482 N N . LEU B 1 16 ? 2.445 -21.984 -7.637 1 98.94 16 LEU B N 1
ATOM 2483 C CA . LEU B 1 16 ? 1.102 -21.469 -7.414 1 98.94 16 LEU B CA 1
ATOM 2484 C C . LEU B 1 16 ? 1.078 -20.516 -6.223 1 98.94 16 LEU B C 1
ATOM 2486 O O . LEU B 1 16 ? 1.393 -20.906 -5.098 1 98.94 16 LEU B O 1
ATOM 2490 N N . GLY B 1 17 ? 0.758 -19.203 -6.473 1 98.88 17 GLY B N 1
ATOM 2491 C CA . GLY B 1 17 ? 0.608 -18.297 -5.355 1 98.88 17 GLY B CA 1
ATOM 2492 C C . GLY B 1 17 ? -0.561 -18.641 -4.453 1 98.88 17 GLY B C 1
ATOM 2493 O O . GLY B 1 17 ? -1.435 -19.422 -4.832 1 98.88 17 GLY B O 1
ATOM 2494 N N . PRO B 1 18 ? -0.529 -18.078 -3.275 1 98.75 18 PRO B N 1
ATOM 2495 C CA . PRO B 1 18 ? -1.72 -18.266 -2.441 1 98.75 18 PRO B CA 1
ATOM 2496 C C . PRO B 1 18 ? -2.979 -17.672 -3.076 1 98.75 18 PRO B C 1
ATOM 2498 O O . PRO B 1 18 ? -2.895 -16.734 -3.865 1 98.75 18 PRO B O 1
ATOM 2501 N N . VAL B 1 19 ? -4.102 -18.297 -2.791 1 98.81 19 VAL B N 1
ATOM 2502 C CA . VAL B 1 19 ? -5.355 -17.688 -3.219 1 98.81 19 VAL B CA 1
ATOM 2503 C C . VAL B 1 19 ? -5.594 -16.406 -2.439 1 98.81 19 VAL B C 1
ATOM 2505 O O . VAL B 1 19 ? -5.762 -16.422 -1.218 1 98.81 19 VAL B O 1
ATOM 2508 N N . LEU B 1 20 ? -5.656 -15.32 -3.148 1 98.75 20 LEU B N 1
ATOM 2509 C CA . LEU B 1 20 ? -5.738 -14.016 -2.494 1 98.75 20 LEU B CA 1
ATOM 2510 C C . LEU B 1 20 ? -7.188 -13.648 -2.199 1 98.75 20 LEU B C 1
ATOM 2512 O O . LEU B 1 20 ? -7.449 -12.703 -1.45 1 98.75 20 LEU B O 1
ATOM 2516 N N . PHE B 1 21 ? -8.125 -14.359 -2.713 1 98.75 21 PHE B N 1
ATOM 2517 C CA . PHE B 1 21 ? -9.539 -14.008 -2.689 1 98.75 21 PHE B CA 1
ATOM 2518 C C . PHE B 1 21 ? -10.258 -14.758 -1.578 1 98.75 21 PHE B C 1
ATOM 2520 O O . PHE B 1 21 ? -9.758 -15.758 -1.064 1 98.75 21 PHE B O 1
ATOM 2527 N N . ASN B 1 22 ? -11.391 -14.227 -1.264 1 98.44 22 ASN B N 1
ATOM 2528 C CA . ASN B 1 22 ? -12.172 -14.82 -0.185 1 98.44 22 ASN B CA 1
ATOM 2529 C C . ASN B 1 22 ? -13.141 -15.883 -0.709 1 98.44 22 ASN B C 1
ATOM 2531 O O . ASN B 1 22 ? -14.359 -15.719 -0.63 1 98.44 22 ASN B O 1
ATOM 2535 N N . TRP B 1 23 ? -12.609 -17.016 -1.077 1 98.5 23 TRP B N 1
ATOM 2536 C CA . TRP B 1 23 ? -13.422 -18.156 -1.499 1 98.5 23 TRP B CA 1
ATOM 2537 C C . TRP B 1 23 ? -14.008 -18.875 -0.293 1 98.5 23 TRP B C 1
ATOM 2539 O O . TRP B 1 23 ? -13.453 -18.828 0.805 1 98.5 23 TRP B O 1
ATOM 2549 N N . LYS B 1 24 ? -15.133 -19.531 -0.513 1 97.69 24 LYS B N 1
ATOM 2550 C CA . LYS B 1 24 ? -15.648 -20.406 0.539 1 97.69 24 LYS B CA 1
ATOM 2551 C C . LYS B 1 24 ? -14.609 -21.453 0.943 1 97.69 24 LYS B C 1
ATOM 2553 O O . LYS B 1 24 ? -13.922 -22.016 0.088 1 97.69 24 LYS B O 1
ATOM 2558 N N . PRO B 1 25 ? -14.516 -21.734 2.219 1 97.81 25 PRO B N 1
ATOM 2559 C CA . PRO B 1 25 ? -13.438 -22.594 2.709 1 97.81 25 PRO B CA 1
ATOM 2560 C C . PRO B 1 25 ? -13.445 -23.969 2.041 1 97.81 25 PRO B C 1
ATOM 2562 O O . PRO B 1 25 ? -12.383 -24.516 1.715 1 97.81 25 PRO B O 1
ATOM 2565 N N . GLU B 1 26 ? -14.609 -24.531 1.802 1 98.25 26 GLU B N 1
ATOM 2566 C CA . GLU B 1 26 ? -14.688 -25.844 1.165 1 98.25 26 GLU B CA 1
ATOM 2567 C C . GLU B 1 26 ? -14.219 -25.781 -0.287 1 98.25 26 GLU B C 1
ATOM 2569 O O . GLU B 1 26 ? -13.539 -26.688 -0.767 1 98.25 26 GLU B O 1
ATOM 2574 N N . LYS B 1 27 ? -14.625 -24.719 -0.947 1 98.5 27 LYS B N 1
ATOM 2575 C CA . LYS B 1 27 ? -14.164 -24.531 -2.318 1 98.5 27 LYS B CA 1
ATOM 2576 C C . LYS B 1 27 ? -12.648 -24.375 -2.369 1 98.5 27 LYS B C 1
ATOM 2578 O O . LYS B 1 27 ? -11.992 -24.953 -3.24 1 98.5 27 LYS B O 1
ATOM 2583 N N . LEU B 1 28 ? -12.125 -23.625 -1.452 1 98.75 28 LEU B N 1
ATOM 2584 C CA . LEU B 1 28 ? -10.688 -23.391 -1.386 1 98.75 28 LEU B CA 1
ATOM 2585 C C . LEU B 1 28 ? -9.938 -24.703 -1.106 1 98.75 28 LEU B C 1
ATOM 2587 O O . LEU B 1 28 ? -8.938 -25 -1.76 1 98.75 28 LEU B O 1
ATOM 2591 N N . ARG B 1 29 ? -10.406 -25.438 -0.175 1 98.75 29 ARG B N 1
ATOM 2592 C CA . ARG B 1 29 ? -9.828 -26.75 0.112 1 98.75 29 ARG B CA 1
ATOM 2593 C C . ARG B 1 29 ? -9.812 -27.625 -1.138 1 98.75 29 ARG B C 1
ATOM 2595 O O . ARG B 1 29 ? -8.766 -28.172 -1.499 1 98.75 29 ARG B O 1
ATOM 2602 N N . ASP B 1 30 ? -10.961 -27.703 -1.748 1 98.81 30 ASP B N 1
ATOM 2603 C CA . ASP B 1 30 ? -11.094 -28.562 -2.928 1 98.81 30 ASP B CA 1
ATOM 2604 C C . ASP B 1 30 ? -10.172 -28.078 -4.051 1 98.81 30 ASP B C 1
ATOM 2606 O O . ASP B 1 30 ? -9.641 -28.891 -4.809 1 98.81 30 ASP B O 1
ATOM 2610 N N . PHE B 1 31 ? -10.086 -26.812 -4.184 1 98.88 31 PHE B N 1
ATOM 2611 C CA . PHE B 1 31 ? -9.164 -26.25 -5.156 1 98.88 31 PHE B CA 1
ATOM 2612 C C . PHE B 1 31 ? -7.742 -26.75 -4.918 1 98.88 31 PHE B C 1
ATOM 2614 O O . PHE B 1 31 ? -7.086 -27.234 -5.844 1 98.88 31 PHE B O 1
ATOM 2621 N N . TYR B 1 32 ? -7.219 -26.641 -3.676 1 98.94 32 TYR B N 1
ATOM 2622 C CA . TYR B 1 32 ? -5.863 -27.078 -3.365 1 98.94 32 TYR B CA 1
ATOM 2623 C C . TYR B 1 32 ? -5.715 -28.578 -3.562 1 98.94 32 TYR B C 1
ATOM 2625 O O . TYR B 1 32 ? -4.668 -29.062 -4.004 1 98.94 32 TYR B O 1
ATOM 2633 N N . PHE B 1 33 ? -6.777 -29.375 -3.244 1 98.88 33 PHE B N 1
ATOM 2634 C CA . PHE B 1 33 ? -6.742 -30.812 -3.492 1 98.88 33 PHE B CA 1
ATOM 2635 C C . PHE B 1 33 ? -6.57 -31.094 -4.98 1 98.88 33 PHE B C 1
ATOM 2637 O O . PHE B 1 33 ? -5.758 -31.938 -5.363 1 98.88 33 PHE B O 1
ATOM 2644 N N . ARG B 1 34 ? -7.352 -30.406 -5.773 1 98.88 34 ARG B N 1
ATOM 2645 C CA . ARG B 1 34 ? -7.25 -30.594 -7.219 1 98.88 34 ARG B CA 1
ATOM 2646 C C . ARG B 1 34 ? -5.863 -30.219 -7.723 1 98.88 34 ARG B C 1
ATOM 2648 O O . ARG B 1 34 ? -5.289 -30.922 -8.562 1 98.88 34 ARG B O 1
ATOM 2655 N N . MET B 1 35 ? -5.363 -29.094 -7.227 1 98.88 35 MET B N 1
ATOM 2656 C CA . MET B 1 35 ? -4.031 -28.672 -7.645 1 98.88 35 MET B CA 1
ATOM 2657 C C . MET B 1 35 ? -2.975 -29.688 -7.215 1 98.88 35 MET B C 1
ATOM 2659 O O . MET B 1 35 ? -1.983 -29.891 -7.918 1 98.88 35 MET B O 1
ATOM 2663 N N . ALA B 1 36 ? -3.154 -30.25 -6.059 1 98.88 36 ALA B N 1
ATOM 2664 C CA . ALA B 1 36 ? -2.246 -31.297 -5.586 1 98.88 36 ALA B CA 1
ATOM 2665 C C . ALA B 1 36 ? -2.225 -32.469 -6.543 1 98.88 36 ALA B C 1
ATOM 2667 O O . ALA B 1 36 ? -1.155 -32.906 -6.98 1 98.88 36 ALA B O 1
ATOM 2668 N N . ASP B 1 37 ? -3.348 -32.906 -6.977 1 98.62 37 ASP B N 1
ATOM 2669 C CA . ASP B 1 37 ? -3.498 -34.219 -7.633 1 98.62 37 ASP B CA 1
ATOM 2670 C C . ASP B 1 37 ? -3.318 -34.094 -9.148 1 98.62 37 ASP B C 1
ATOM 2672 O O . ASP B 1 37 ? -2.863 -35.031 -9.805 1 98.62 37 ASP B O 1
ATOM 2676 N N . GLU B 1 38 ? -3.676 -32.969 -9.641 1 98.75 38 GLU B N 1
ATOM 2677 C CA . GLU B 1 38 ? -3.859 -32.938 -11.094 1 98.75 38 GLU B CA 1
ATOM 2678 C C . GLU B 1 38 ? -2.902 -31.938 -11.75 1 98.75 38 GLU B C 1
ATOM 2680 O O . GLU B 1 38 ? -2.715 -31.953 -12.969 1 98.75 38 GLU B O 1
ATOM 2685 N N . SER B 1 39 ? -2.314 -31.062 -11 1 98.69 39 SER B N 1
ATOM 2686 C CA . SER B 1 39 ? -1.567 -29.969 -11.641 1 98.69 39 SER B CA 1
ATOM 2687 C C . SER B 1 39 ? -0.077 -30.297 -11.695 1 98.69 39 SER B C 1
ATOM 2689 O O . SER B 1 39 ? 0.409 -31.156 -10.961 1 98.69 39 SER B O 1
ATOM 2691 N N . CYS B 1 40 ? 0.62 -29.594 -12.57 1 98.31 40 CYS B N 1
ATOM 2692 C CA . CYS B 1 40 ? 2.049 -29.797 -12.773 1 98.31 40 CYS B CA 1
ATOM 2693 C C . CYS B 1 40 ? 2.863 -28.75 -12.016 1 98.31 40 CYS B C 1
ATOM 2695 O O . CYS B 1 40 ? 4.055 -28.594 -12.273 1 98.31 40 CYS B O 1
ATOM 2697 N N . VAL B 1 41 ? 2.262 -27.969 -11.109 1 98.69 41 VAL B N 1
ATOM 2698 C CA . VAL B 1 41 ? 3.025 -26.984 -10.367 1 98.69 41 VAL B CA 1
ATOM 2699 C C . VAL B 1 41 ? 3.996 -27.672 -9.422 1 98.69 41 VAL B C 1
ATOM 2701 O O . VAL B 1 41 ? 3.73 -28.781 -8.953 1 98.69 41 VAL B O 1
ATOM 2704 N N . ASP B 1 42 ? 5.082 -26.984 -9.164 1 98.69 42 ASP B N 1
ATOM 2705 C CA . ASP B 1 42 ? 6.129 -27.547 -8.32 1 98.69 42 ASP B CA 1
ATOM 2706 C C . ASP B 1 42 ? 5.965 -27.094 -6.871 1 98.69 42 ASP B C 1
ATOM 2708 O O . ASP B 1 42 ? 6.223 -27.875 -5.945 1 98.69 42 ASP B O 1
ATOM 2712 N N . SER B 1 43 ? 5.586 -25.891 -6.66 1 98.81 43 SER B N 1
ATOM 2713 C CA . SER B 1 43 ? 5.395 -25.312 -5.336 1 98.81 43 SER B CA 1
ATOM 2714 C C . SER B 1 43 ? 4.02 -24.672 -5.211 1 98.81 43 SER B C 1
ATOM 2716 O O . SER B 1 43 ? 3.469 -24.172 -6.191 1 98.81 43 SER B O 1
ATOM 2718 N N . VAL B 1 44 ? 3.477 -24.734 -3.967 1 98.94 44 VAL B N 1
ATOM 2719 C CA . VAL B 1 44 ? 2.174 -24.141 -3.691 1 98.94 44 VAL B CA 1
ATOM 2720 C C . VAL B 1 44 ? 2.25 -23.297 -2.422 1 98.94 44 VAL B C 1
ATOM 2722 O O . VAL B 1 44 ? 2.635 -23.781 -1.361 1 98.94 44 VAL B O 1
ATOM 2725 N N . CYS B 1 45 ? 1.935 -22.031 -2.586 1 98.88 45 CYS B N 1
ATOM 2726 C CA . CYS B 1 45 ? 1.8 -21.156 -1.426 1 98.88 45 CYS B CA 1
ATOM 2727 C C . CYS B 1 45 ? 0.398 -21.25 -0.835 1 98.88 45 CYS B C 1
ATOM 2729 O O . CYS B 1 45 ? -0.593 -21.203 -1.566 1 98.88 45 CYS B O 1
ATOM 2731 N N . VAL B 1 46 ? 0.358 -21.391 0.464 1 98.62 46 VAL B N 1
ATOM 2732 C CA . VAL B 1 46 ? -0.911 -21.469 1.179 1 98.62 46 VAL B CA 1
ATOM 2733 C C . VAL B 1 46 ? -0.909 -20.484 2.348 1 98.62 46 VAL B C 1
ATOM 2735 O O . VAL B 1 46 ? 0.133 -20.25 2.961 1 98.62 46 VAL B O 1
ATOM 2738 N N . GLY B 1 47 ? -2.072 -19.906 2.576 1 97.69 47 GLY B N 1
ATOM 2739 C CA . GLY B 1 47 ? -2.217 -18.969 3.688 1 97.69 47 GLY B CA 1
ATOM 2740 C C . GLY B 1 47 ? -2.975 -17.719 3.316 1 97.69 47 GLY B C 1
ATOM 2741 O O . GLY B 1 47 ? -3.32 -17.516 2.15 1 97.69 47 GLY B O 1
ATOM 2742 N N . GLU B 1 48 ? -3.244 -16.891 4.316 1 98.12 48 GLU B N 1
ATOM 2743 C CA . GLU B 1 48 ? -3.955 -15.625 4.129 1 98.12 48 GLU B CA 1
ATOM 2744 C C . GLU B 1 48 ? -2.98 -14.453 4.027 1 98.12 48 GLU B C 1
ATOM 2746 O O . GLU B 1 48 ? -2.174 -14.227 4.93 1 98.12 48 GLU B O 1
ATOM 2751 N N . VAL B 1 49 ? -3.084 -13.742 2.99 1 98.31 49 VAL B N 1
ATOM 2752 C CA . VAL B 1 49 ? -2.148 -12.648 2.74 1 98.31 49 VAL B CA 1
ATOM 2753 C C . VAL B 1 49 ? -2.861 -11.312 2.906 1 98.31 49 VAL B C 1
ATOM 2755 O O . VAL B 1 49 ? -2.254 -10.328 3.34 1 98.31 49 VAL B O 1
ATOM 2758 N N . VAL B 1 50 ? -4.188 -11.273 2.717 1 98.31 50 VAL B N 1
ATOM 2759 C CA . VAL B 1 50 ? -4.879 -10.016 2.438 1 98.31 50 VAL B CA 1
ATOM 2760 C C . VAL B 1 50 ? -5.582 -9.523 3.699 1 98.31 50 VAL B C 1
ATOM 2762 O O . VAL B 1 50 ? -5.484 -8.344 4.047 1 98.31 50 VAL B O 1
ATOM 2765 N N . CYS B 1 51 ? -6.297 -10.375 4.371 1 97.94 51 CYS B N 1
ATOM 2766 C CA . CYS B 1 51 ? -7.137 -9.961 5.492 1 97.94 51 CYS B CA 1
ATOM 2767 C C . CYS B 1 51 ? -7.199 -11.047 6.559 1 97.94 51 CYS B C 1
ATOM 2769 O O . CYS B 1 51 ? -7.734 -12.133 6.312 1 97.94 51 CYS B O 1
ATOM 2771 N N . SER B 1 52 ? -6.816 -10.742 7.707 1 97 52 SER B N 1
ATOM 2772 C CA . SER B 1 52 ? -6.73 -11.727 8.773 1 97 52 SER B CA 1
ATOM 2773 C C . SER B 1 52 ? -8.117 -12.234 9.172 1 97 52 SER B C 1
ATOM 2775 O O . SER B 1 52 ? -8.25 -13.336 9.711 1 97 52 SER B O 1
ATOM 2777 N N . LYS B 1 53 ? -9.141 -11.492 8.93 1 96.44 53 LYS B N 1
ATOM 2778 C CA . LYS B 1 53 ? -10.492 -11.898 9.281 1 96.44 53 LYS B CA 1
ATOM 2779 C C . LYS B 1 53 ? -10.898 -13.172 8.539 1 96.44 53 LYS B C 1
ATOM 2781 O O . LYS B 1 53 ? -11.805 -13.891 8.969 1 96.44 53 LYS B O 1
ATOM 2786 N N . ARG B 1 54 ? -10.25 -13.406 7.473 1 97.62 54 ARG B N 1
ATOM 2787 C CA . ARG B 1 54 ? -10.578 -14.562 6.641 1 97.62 54 ARG B CA 1
ATOM 2788 C C . ARG B 1 54 ? -9.922 -15.828 7.176 1 97.62 54 ARG B C 1
ATOM 2790 O O . ARG B 1 54 ? -10.336 -16.938 6.836 1 97.62 54 ARG B O 1
ATOM 2797 N N . THR B 1 55 ? -8.938 -15.742 7.969 1 96.31 55 THR B N 1
ATOM 2798 C CA . THR B 1 55 ? -8.039 -16.812 8.383 1 96.31 55 THR B CA 1
ATOM 2799 C C . THR B 1 55 ? -8.805 -17.906 9.117 1 96.31 55 THR B C 1
ATOM 2801 O O . THR B 1 55 ? -8.633 -19.094 8.828 1 96.31 55 THR B O 1
ATOM 2804 N N . PRO B 1 56 ? -9.727 -17.547 10.047 1 95.56 56 PRO B N 1
ATOM 2805 C CA . PRO B 1 56 ? -10.367 -18.594 10.852 1 95.56 56 PRO B CA 1
ATOM 2806 C C . PRO B 1 56 ? -11.203 -19.547 10.016 1 95.56 56 PRO B C 1
ATOM 2808 O O . PRO B 1 56 ? -11.414 -20.703 10.414 1 95.56 56 PRO B O 1
ATOM 2811 N N . PHE B 1 57 ? -11.641 -19.125 8.867 1 96.44 57 PHE B N 1
ATOM 2812 C CA . PHE B 1 57 ? -12.516 -19.953 8.055 1 96.44 57 PHE B CA 1
ATOM 2813 C C . PHE B 1 57 ? -11.734 -21.094 7.414 1 96.44 57 PHE B C 1
ATOM 2815 O O . PHE B 1 57 ? -12.281 -22.188 7.184 1 96.44 57 PHE B O 1
ATOM 2822 N N . PHE B 1 58 ? -10.492 -20.859 7.152 1 97.5 58 PHE B N 1
ATOM 2823 C CA . PHE B 1 58 ? -9.742 -21.859 6.406 1 97.5 58 PHE B CA 1
ATOM 2824 C C . PHE B 1 58 ? -8.781 -22.609 7.32 1 97.5 58 PHE B C 1
ATOM 2826 O O . PHE B 1 58 ? -8.297 -23.688 6.973 1 97.5 58 PHE B O 1
ATOM 2833 N N . THR B 1 59 ? -8.461 -22.078 8.469 1 96.56 59 THR B N 1
ATOM 2834 C CA . THR B 1 59 ? -7.48 -22.641 9.391 1 96.56 59 THR B CA 1
ATOM 2835 C C . THR B 1 59 ? -7.773 -24.109 9.672 1 96.56 59 THR B C 1
ATOM 2837 O O . THR B 1 59 ? -6.859 -24.938 9.68 1 96.56 59 THR B O 1
ATOM 2840 N N . PRO B 1 60 ? -9.023 -24.547 9.836 1 97.31 60 PRO B N 1
ATOM 2841 C CA . PRO B 1 60 ? -9.305 -25.953 10.125 1 97.31 60 PRO B CA 1
ATOM 2842 C C . PRO B 1 60 ? -8.914 -26.891 8.977 1 97.31 60 PRO B C 1
ATOM 2844 O O . PRO B 1 60 ? -8.695 -28.078 9.188 1 97.31 60 PRO B O 1
ATOM 2847 N N . TYR B 1 61 ? -8.836 -26.391 7.785 1 98.25 61 TYR B N 1
ATOM 2848 C CA . TYR B 1 61 ? -8.57 -27.203 6.605 1 98.25 61 TYR B CA 1
ATOM 2849 C C . TYR B 1 61 ? -7.082 -27.234 6.285 1 98.25 61 TYR B C 1
ATOM 2851 O O . TYR B 1 61 ? -6.629 -28.047 5.484 1 98.25 61 TYR B O 1
ATOM 2859 N N . LEU B 1 62 ? -6.316 -26.375 6.879 1 97.31 62 LEU B N 1
ATOM 2860 C CA . LEU B 1 62 ? -4.93 -26.141 6.5 1 97.31 62 LEU B CA 1
ATOM 2861 C C . LEU B 1 62 ? -4.094 -27.406 6.648 1 97.31 62 LEU B C 1
ATOM 2863 O O . LEU B 1 62 ? -3.354 -27.766 5.734 1 97.31 62 LEU B O 1
ATOM 2867 N N . PRO B 1 63 ? -4.23 -28.156 7.785 1 96.94 63 PRO B N 1
ATOM 2868 C CA . PRO B 1 63 ? -3.396 -29.359 7.941 1 96.94 63 PRO B CA 1
ATOM 2869 C C . PRO B 1 63 ? -3.627 -30.391 6.84 1 96.94 63 PRO B C 1
ATOM 2871 O O . PRO B 1 63 ? -2.668 -30.922 6.277 1 96.94 63 PRO B O 1
ATOM 2874 N N . GLU B 1 64 ? -4.867 -30.641 6.523 1 98.38 64 GLU B N 1
ATOM 2875 C CA . GLU B 1 64 ? -5.16 -31.625 5.496 1 98.38 64 GLU B CA 1
ATOM 2876 C C . GLU B 1 64 ? -4.711 -31.141 4.121 1 98.38 64 GLU B C 1
ATOM 2878 O O . GLU B 1 64 ? -4.293 -31.953 3.281 1 98.38 64 GLU B O 1
ATOM 2883 N N . VAL B 1 65 ? -4.816 -29.875 3.855 1 98.75 65 VAL B N 1
ATOM 2884 C CA . VAL B 1 65 ? -4.363 -29.297 2.594 1 98.75 65 VAL B CA 1
ATOM 2885 C C . VAL B 1 65 ? -2.852 -29.438 2.465 1 98.75 65 VAL B C 1
ATOM 2887 O O . VAL B 1 65 ? -2.354 -29.906 1.434 1 98.75 65 VAL B O 1
ATOM 2890 N N . ILE B 1 66 ? -2.15 -29.109 3.512 1 98.38 66 ILE B N 1
ATOM 2891 C CA . ILE B 1 66 ? -0.694 -29.219 3.514 1 98.38 66 ILE B CA 1
ATOM 2892 C C . ILE B 1 66 ? -0.281 -30.672 3.285 1 98.38 66 ILE B C 1
ATOM 2894 O O . ILE B 1 66 ? 0.576 -30.953 2.443 1 98.38 66 ILE B O 1
ATOM 2898 N N . GLU B 1 67 ? -0.918 -31.547 3.975 1 98.31 67 GLU B N 1
ATOM 2899 C CA . GLU B 1 67 ? -0.606 -32.969 3.861 1 98.31 67 GLU B CA 1
ATOM 2900 C C . GLU B 1 67 ? -0.837 -33.469 2.441 1 98.31 67 GLU B C 1
ATOM 2902 O O . GLU B 1 67 ? 0.002 -34.188 1.885 1 98.31 67 GLU B O 1
ATOM 2907 N N . ARG B 1 68 ? -1.969 -33.125 1.883 1 98.81 68 ARG B N 1
ATOM 2908 C CA . ARG B 1 68 ? -2.309 -33.562 0.537 1 98.81 68 ARG B CA 1
ATOM 2909 C C . ARG B 1 68 ? -1.303 -33.031 -0.485 1 98.81 68 ARG B C 1
ATOM 2911 O O . ARG B 1 68 ? -0.86 -33.781 -1.362 1 98.81 68 ARG B O 1
ATOM 2918 N N . LEU B 1 69 ? -0.994 -31.797 -0.391 1 98.81 69 LEU B N 1
ATOM 2919 C CA . LEU B 1 69 ? -0.032 -31.188 -1.302 1 98.81 69 LEU B CA 1
ATOM 2920 C C . LEU B 1 69 ? 1.333 -31.859 -1.179 1 98.81 69 LEU B C 1
ATOM 2922 O O . LEU B 1 69 ? 1.962 -32.188 -2.188 1 98.81 69 LEU B O 1
ATOM 2926 N N . GLN B 1 70 ? 1.771 -32.125 0.034 1 98.5 70 GLN B N 1
ATOM 2927 C CA . GLN B 1 70 ? 3.059 -32.781 0.258 1 98.5 70 GLN B CA 1
ATOM 2928 C C . GLN B 1 70 ? 3.045 -34.219 -0.259 1 98.5 70 GLN B C 1
ATOM 2930 O O . GLN B 1 70 ? 4.02 -34.656 -0.861 1 98.5 70 GLN B O 1
ATOM 2935 N N . ALA B 1 71 ? 1.977 -34.875 -0.028 1 98.56 71 ALA B N 1
ATOM 2936 C CA . ALA B 1 71 ? 1.84 -36.25 -0.498 1 98.56 71 ALA B CA 1
ATOM 2937 C C . ALA B 1 71 ? 1.924 -36.312 -2.02 1 98.56 71 ALA B C 1
ATOM 2939 O O . ALA B 1 71 ? 2.4 -37.312 -2.576 1 98.56 71 ALA B O 1
ATOM 2940 N N . ALA B 1 72 ? 1.455 -35.281 -2.672 1 98.62 72 ALA B N 1
ATOM 2941 C CA . ALA B 1 72 ? 1.486 -35.219 -4.133 1 98.62 72 ALA B CA 1
ATOM 2942 C C . ALA B 1 72 ? 2.854 -34.75 -4.629 1 98.62 72 ALA B C 1
ATOM 2944 O O . ALA B 1 72 ? 3.051 -34.562 -5.832 1 98.62 72 ALA B O 1
ATOM 2945 N N . GLY B 1 73 ? 3.797 -34.531 -3.699 1 98.19 73 GLY B N 1
ATOM 2946 C CA . GLY B 1 73 ? 5.164 -34.188 -4.055 1 98.19 73 GLY B CA 1
ATOM 2947 C C . GLY B 1 73 ? 5.375 -32.688 -4.23 1 98.19 73 GLY B C 1
ATOM 2948 O O . GLY B 1 73 ? 6.422 -32.281 -4.719 1 98.19 73 GLY B O 1
ATOM 2949 N N . LYS B 1 74 ? 4.469 -31.859 -3.846 1 98.56 74 LYS B N 1
ATOM 2950 C CA . LYS B 1 74 ? 4.586 -30.406 -3.994 1 98.56 74 LYS B CA 1
ATOM 2951 C C . LYS B 1 74 ? 5.34 -29.797 -2.816 1 98.56 74 LYS B C 1
ATOM 2953 O O . LYS B 1 74 ? 5.203 -30.25 -1.68 1 98.56 74 LYS B O 1
ATOM 2958 N N . GLU B 1 75 ? 6.148 -28.797 -3.09 1 98.56 75 GLU B N 1
ATOM 2959 C CA . GLU B 1 75 ? 6.688 -27.953 -2.035 1 98.56 75 GLU B CA 1
ATOM 2960 C C . GLU B 1 75 ? 5.629 -26.984 -1.508 1 98.56 75 GLU B C 1
ATOM 2962 O O . GLU B 1 75 ? 5.055 -26.203 -2.273 1 98.56 75 GLU B O 1
ATOM 2967 N N . VAL B 1 76 ? 5.387 -27.062 -0.211 1 98.69 76 VAL B N 1
ATOM 2968 C CA . VAL B 1 76 ? 4.387 -26.188 0.384 1 98.69 76 VAL B CA 1
ATOM 2969 C C . VAL B 1 76 ? 5.074 -25 1.064 1 98.69 76 VAL B C 1
ATOM 2971 O O . VAL B 1 76 ? 6.027 -25.188 1.823 1 98.69 76 VAL B O 1
ATOM 2974 N N . ILE B 1 77 ? 4.676 -23.797 0.754 1 98.75 77 ILE B N 1
ATOM 2975 C CA . ILE B 1 77 ? 5.168 -22.562 1.343 1 98.75 77 ILE B CA 1
ATOM 2976 C C . ILE B 1 77 ? 4.035 -21.859 2.092 1 98.75 77 ILE B C 1
ATOM 2978 O O . ILE B 1 77 ? 2.939 -21.688 1.554 1 98.75 77 ILE B O 1
ATOM 2982 N N . LEU B 1 78 ? 4.25 -21.422 3.285 1 98.56 78 LEU B N 1
ATOM 2983 C CA . LEU B 1 78 ? 3.232 -20.75 4.078 1 98.56 78 LEU B CA 1
ATOM 2984 C C . LEU B 1 78 ? 3.369 -19.234 3.957 1 98.56 78 LEU B C 1
ATOM 2986 O O . LEU B 1 78 ? 4.371 -18.656 4.391 1 98.56 78 LEU B O 1
ATOM 2990 N N . SER B 1 79 ? 2.365 -18.594 3.43 1 98.56 79 SER B N 1
ATOM 2991 C CA . SER B 1 79 ? 2.418 -17.156 3.191 1 98.56 79 SER B CA 1
ATOM 2992 C C . SER B 1 79 ? 1.881 -16.375 4.387 1 98.56 79 SER B C 1
ATOM 2994 O O . SER B 1 79 ? 0.883 -16.781 4.996 1 98.56 79 SER B O 1
ATOM 2996 N N . SER B 1 80 ? 2.498 -15.266 4.684 1 98.12 80 SER B N 1
ATOM 2997 C CA . SER B 1 80 ? 2.055 -14.406 5.777 1 98.12 80 SER B CA 1
ATOM 2998 C C . SER B 1 80 ? 1.107 -13.32 5.277 1 98.12 80 SER B C 1
ATOM 3000 O O . SER B 1 80 ? 1.028 -13.062 4.074 1 98.12 80 SER B O 1
ATOM 3002 N N . LEU B 1 81 ? 0.513 -12.703 6.297 1 97.88 81 LEU B N 1
ATOM 3003 C CA . LEU B 1 81 ? -0.191 -11.453 6.035 1 97.88 81 LEU B CA 1
ATOM 3004 C C . LEU B 1 81 ? 0.761 -10.398 5.477 1 97.88 81 LEU B C 1
ATOM 3006 O O . LEU B 1 81 ? 1.947 -10.391 5.812 1 97.88 81 LEU B O 1
ATOM 3010 N N . ALA B 1 82 ? 0.161 -9.523 4.641 1 96.81 82 ALA B N 1
ATOM 3011 C CA . ALA B 1 82 ? 0.946 -8.461 4.031 1 96.81 82 ALA B CA 1
ATOM 3012 C C . ALA B 1 82 ? 0.945 -7.207 4.902 1 96.81 82 ALA B C 1
ATOM 3014 O O . ALA B 1 82 ? 1.722 -6.277 4.668 1 96.81 82 ALA B O 1
ATOM 3015 N N . LEU B 1 83 ? 0.055 -7.148 5.852 1 94.62 83 LEU B N 1
ATOM 3016 C CA . LEU B 1 83 ? -0.061 -6.043 6.797 1 94.62 83 LEU B CA 1
ATOM 3017 C C . LEU B 1 83 ? -0.416 -6.551 8.188 1 94.62 83 LEU B C 1
ATOM 3019 O O . LEU B 1 83 ? -1.494 -7.113 8.391 1 94.62 83 LEU B O 1
ATOM 3023 N N . ILE B 1 84 ? 0.456 -6.398 9.094 1 93.81 84 ILE B N 1
ATOM 3024 C CA . ILE B 1 84 ? 0.24 -6.812 10.477 1 93.81 84 ILE B CA 1
ATOM 3025 C C . ILE B 1 84 ? -0.21 -5.617 11.312 1 93.81 84 ILE B C 1
ATOM 3027 O O . ILE B 1 84 ? 0.563 -4.684 11.539 1 93.81 84 ILE B O 1
ATOM 3031 N N . MET B 1 85 ? -1.442 -5.691 11.82 1 91.06 85 MET B N 1
ATOM 3032 C CA . MET B 1 85 ? -2.014 -4.5 12.438 1 91.06 85 MET B CA 1
ATOM 3033 C C . MET B 1 85 ? -2.211 -4.711 13.938 1 91.06 85 MET B C 1
ATOM 3035 O O . MET B 1 85 ? -2.105 -3.766 14.719 1 91.06 85 MET B O 1
ATOM 3039 N N . THR B 1 86 ? -2.5 -5.969 14.32 1 91.44 86 THR B N 1
ATOM 3040 C CA . THR B 1 86 ? -2.875 -6.207 15.711 1 91.44 86 THR B CA 1
ATOM 3041 C C . THR B 1 86 ? -1.873 -7.137 16.391 1 91.44 86 THR B C 1
ATOM 3043 O O . THR B 1 86 ? -1.099 -7.82 15.719 1 91.44 86 THR B O 1
ATOM 3046 N N . ALA B 1 87 ? -1.923 -7.199 17.688 1 88.69 87 ALA B N 1
ATOM 3047 C CA . ALA B 1 87 ? -1.093 -8.117 18.453 1 88.69 87 ALA B CA 1
ATOM 3048 C C . ALA B 1 87 ? -1.411 -9.57 18.109 1 88.69 87 ALA B C 1
ATOM 3050 O O . ALA B 1 87 ? -0.513 -10.414 18.062 1 88.69 87 ALA B O 1
ATOM 3051 N N . ARG B 1 88 ? -2.656 -9.766 17.953 1 92.94 88 ARG B N 1
ATOM 3052 C CA . ARG B 1 88 ? -3.074 -11.117 17.578 1 92.94 88 ARG B CA 1
ATOM 3053 C C . ARG B 1 88 ? -2.463 -11.531 16.234 1 92.94 88 ARG B C 1
ATOM 3055 O O . ARG B 1 88 ? -1.958 -12.648 16.109 1 92.94 88 ARG B O 1
ATOM 3062 N N . GLU B 1 89 ? -2.527 -10.641 15.289 1 96.25 89 GLU B N 1
ATOM 3063 C CA . GLU B 1 89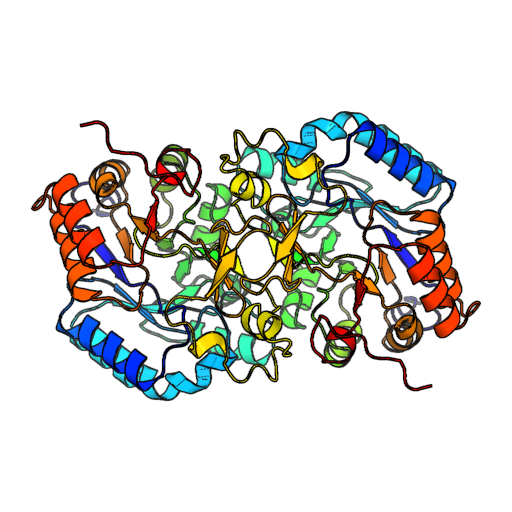 ? -1.915 -10.898 13.984 1 96.25 89 GLU B CA 1
ATOM 3064 C C . GLU B 1 89 ? -0.411 -11.117 14.117 1 96.25 89 GLU B C 1
ATOM 3066 O O . GLU B 1 89 ? 0.153 -12 13.469 1 96.25 89 GLU B O 1
ATOM 3071 N N . ALA B 1 90 ? 0.19 -10.336 14.945 1 93.62 90 ALA B N 1
ATOM 3072 C CA . ALA B 1 90 ? 1.623 -10.484 15.188 1 93.62 90 ALA B CA 1
ATOM 3073 C C . ALA B 1 90 ? 1.939 -11.852 15.797 1 93.62 90 ALA B C 1
ATOM 3075 O O . ALA B 1 90 ? 2.914 -12.5 15.406 1 93.62 90 ALA B O 1
ATOM 3076 N N . GLU B 1 91 ? 1.146 -12.234 16.703 1 95 91 GLU B N 1
ATOM 3077 C CA . GLU B 1 91 ? 1.335 -13.539 17.328 1 95 91 GLU B CA 1
ATOM 3078 C C . GLU B 1 91 ? 1.178 -14.664 16.312 1 95 91 GLU B C 1
ATOM 3080 O O . GLU B 1 91 ? 1.969 -15.609 16.297 1 95 91 GLU B O 1
ATOM 3085 N N . GLN B 1 92 ? 0.189 -14.523 15.531 1 95.19 92 GLN B N 1
ATOM 3086 C CA . GLN B 1 92 ? -0.021 -15.508 14.469 1 95.19 92 GLN B CA 1
ATOM 3087 C C . GLN B 1 92 ? 1.169 -15.555 13.516 1 95.19 92 GLN B C 1
ATOM 3089 O O . GLN B 1 92 ? 1.571 -16.625 13.07 1 95.19 92 GLN B O 1
ATOM 3094 N N . ALA B 1 93 ? 1.653 -14.406 13.18 1 96.06 93 ALA B N 1
ATOM 3095 C CA . ALA B 1 93 ? 2.834 -14.328 12.328 1 96.06 93 ALA B CA 1
ATOM 3096 C C . ALA B 1 93 ? 4.031 -15.008 12.984 1 96.06 93 ALA B C 1
ATOM 3098 O O . ALA B 1 93 ? 4.785 -15.727 12.32 1 96.06 93 ALA B O 1
ATOM 3099 N N . ARG B 1 94 ? 4.23 -14.805 14.242 1 95.25 94 ARG B N 1
ATOM 3100 C CA . ARG B 1 94 ? 5.32 -15.453 14.961 1 95.25 94 ARG B CA 1
ATOM 3101 C C . ARG B 1 94 ? 5.176 -16.969 14.922 1 95.25 94 ARG B C 1
ATOM 3103 O O . ARG B 1 94 ? 6.156 -17.688 14.727 1 95.25 94 ARG B O 1
ATOM 3110 N N . GLU B 1 95 ? 3.959 -17.391 15.141 1 95.44 95 GLU B N 1
ATOM 3111 C CA . GLU B 1 95 ? 3.703 -18.828 15.078 1 95.44 95 GLU B CA 1
ATOM 3112 C C . GLU B 1 95 ? 4.051 -19.391 13.703 1 95.44 95 GLU B C 1
ATOM 3114 O O . GLU B 1 95 ? 4.609 -20.484 13.594 1 95.44 95 GLU B O 1
ATOM 3119 N N . LEU B 1 96 ? 3.699 -18.672 12.742 1 95.81 96 LEU B N 1
ATOM 3120 C CA . LEU B 1 96 ? 4.008 -19.062 11.367 1 95.81 96 LEU B CA 1
ATOM 3121 C C . LEU B 1 96 ? 5.508 -19.234 11.18 1 95.81 96 LEU B C 1
ATOM 3123 O O . LEU B 1 96 ? 5.945 -20.203 10.539 1 95.81 96 LEU B O 1
ATOM 3127 N N . THR B 1 97 ? 6.301 -18.328 11.727 1 95.75 97 THR B N 1
ATOM 3128 C CA . THR B 1 97 ? 7.746 -18.359 11.539 1 95.75 97 THR B CA 1
ATOM 3129 C C . THR B 1 97 ? 8.375 -19.5 12.344 1 95.75 97 THR B C 1
ATOM 3131 O O . THR B 1 97 ? 9.523 -19.859 12.109 1 95.75 97 THR B O 1
ATOM 3134 N N . MET B 1 98 ? 7.637 -20.078 13.281 1 93.62 98 MET B N 1
ATOM 3135 C CA . MET B 1 98 ? 8.148 -21.141 14.141 1 93.62 98 MET B CA 1
ATOM 3136 C C . MET B 1 98 ? 7.828 -22.516 13.547 1 93.62 98 MET B C 1
ATOM 3138 O O . MET B 1 98 ? 8.258 -23.531 14.086 1 93.62 98 MET B O 1
ATOM 3142 N N . THR B 1 99 ? 7.066 -22.484 12.547 1 88.5 99 THR B N 1
ATOM 3143 C CA . THR B 1 99 ? 6.727 -23.75 11.906 1 88.5 99 THR B CA 1
ATOM 3144 C C . THR B 1 99 ? 7.965 -24.391 11.289 1 88.5 99 THR B C 1
ATOM 3146 O O . THR B 1 99 ? 8.664 -23.75 10.492 1 88.5 99 THR B O 1
ATOM 3149 N N . ASP B 1 100 ? 8.195 -25.594 11.656 1 86.12 100 ASP B N 1
ATOM 3150 C CA . ASP B 1 100 ? 9.359 -26.297 11.133 1 86.12 100 ASP B CA 1
ATOM 3151 C C . ASP B 1 100 ? 9.008 -27.094 9.883 1 86.12 100 ASP B C 1
ATOM 3153 O O . ASP B 1 100 ? 7.875 -27.562 9.742 1 86.12 100 ASP B O 1
ATOM 3157 N N . GLY B 1 101 ? 9.961 -27.172 9 1 90.12 101 GLY B N 1
ATOM 3158 C CA . GLY B 1 101 ? 9.828 -28.062 7.867 1 90.12 101 GLY B CA 1
ATOM 3159 C C . GLY B 1 101 ? 9.203 -27.406 6.652 1 90.12 101 GLY B C 1
ATOM 3160 O O . GLY B 1 101 ? 9.141 -28.016 5.578 1 90.12 101 GLY B O 1
ATOM 3161 N N . LEU B 1 102 ? 8.625 -26.281 6.848 1 94.31 102 LEU B N 1
ATOM 3162 C CA . LEU B 1 102 ? 8.039 -25.594 5.703 1 94.31 102 LEU B CA 1
ATOM 3163 C C . LEU B 1 102 ? 8.648 -24.203 5.551 1 94.31 102 LEU B C 1
ATOM 3165 O O . LEU B 1 102 ? 8.953 -23.531 6.543 1 94.31 102 LEU B O 1
ATOM 3169 N N . LEU B 1 103 ? 8.828 -23.75 4.359 1 96.62 103 LEU B N 1
ATOM 3170 C CA . LEU B 1 103 ? 9.25 -22.391 4.098 1 96.62 103 LEU B CA 1
ATOM 3171 C C . LEU B 1 103 ? 8.109 -21.406 4.359 1 96.62 103 LEU B C 1
ATOM 3173 O O . LEU B 1 103 ? 6.941 -21.734 4.148 1 96.62 103 LEU B O 1
ATOM 3177 N N . VAL B 1 104 ? 8.508 -20.25 4.785 1 98.38 104 VAL B N 1
ATOM 3178 C CA . VAL B 1 104 ? 7.57 -19.156 4.984 1 98.38 104 VAL B CA 1
ATOM 3179 C C . VAL B 1 104 ? 7.781 -18.078 3.912 1 98.38 104 VAL B C 1
ATOM 3181 O O . VAL B 1 104 ? 8.922 -17.75 3.578 1 98.38 104 VAL B O 1
ATOM 3184 N N . GLU B 1 105 ? 6.738 -17.656 3.322 1 98.69 105 GLU B N 1
ATOM 3185 C CA . GLU B 1 105 ? 6.777 -16.469 2.49 1 98.69 105 GLU B CA 1
ATOM 3186 C C . GLU B 1 105 ? 6.395 -15.227 3.293 1 98.69 105 GLU B C 1
ATOM 3188 O O . GLU B 1 105 ? 5.238 -15.07 3.695 1 98.69 105 GLU B O 1
ATOM 3193 N N . ALA B 1 106 ? 7.359 -14.375 3.482 1 97.75 106 ALA B N 1
ATOM 3194 C CA . ALA B 1 106 ? 7.133 -13.125 4.207 1 97.75 106 ALA B CA 1
ATOM 3195 C C . ALA B 1 106 ? 6.625 -12.031 3.271 1 97.75 106 ALA B C 1
ATOM 3197 O O . ALA B 1 106 ? 7.238 -11.758 2.236 1 97.75 106 ALA B O 1
ATOM 3198 N N . ASN B 1 107 ? 5.508 -11.445 3.697 1 97.06 107 ASN B N 1
ATOM 3199 C CA . ASN B 1 107 ? 4.941 -10.375 2.885 1 97.06 107 ASN B CA 1
ATOM 3200 C C . ASN B 1 107 ? 4.922 -9.047 3.639 1 97.06 107 ASN B C 1
ATOM 3202 O O . ASN B 1 107 ? 4.477 -8.031 3.102 1 97.06 107 ASN B O 1
ATOM 3206 N N . ASP B 1 108 ? 5.375 -9.07 4.828 1 93.69 108 ASP B N 1
ATOM 3207 C CA . ASP B 1 108 ? 5.539 -7.898 5.684 1 93.69 108 ASP B CA 1
ATOM 3208 C C . ASP B 1 108 ? 6.934 -7.859 6.301 1 93.69 108 ASP B C 1
ATOM 3210 O O . ASP B 1 108 ? 7.461 -8.891 6.727 1 93.69 108 ASP B O 1
ATOM 3214 N N . VAL B 1 109 ? 7.43 -6.684 6.43 1 88.31 109 VAL B N 1
ATOM 3215 C CA . VAL B 1 109 ? 8.797 -6.543 6.914 1 88.31 109 VAL B CA 1
ATOM 3216 C C . VAL B 1 109 ? 8.898 -7.047 8.352 1 88.31 109 VAL B C 1
ATOM 3218 O O . VAL B 1 109 ? 9.945 -7.551 8.766 1 88.31 109 VAL B O 1
ATOM 3221 N N . SER B 1 110 ? 7.816 -6.91 9.086 1 89.19 110 SER B N 1
ATOM 3222 C CA . SER B 1 110 ? 7.848 -7.422 10.445 1 89.19 110 SER B CA 1
ATOM 3223 C C . SER B 1 110 ? 8.062 -8.938 10.461 1 89.19 110 SER B C 1
ATOM 3225 O O . SER B 1 110 ? 8.719 -9.461 11.359 1 89.19 110 SER B O 1
ATOM 3227 N N . VAL B 1 111 ? 7.504 -9.625 9.508 1 94.38 111 VAL B N 1
ATOM 3228 C CA . VAL B 1 111 ? 7.672 -11.07 9.422 1 94.38 111 VAL B CA 1
ATOM 3229 C C . VAL B 1 111 ? 9.125 -11.398 9.078 1 94.38 111 VAL B C 1
ATOM 3231 O O . VAL B 1 111 ? 9.688 -12.359 9.602 1 94.38 111 VAL B O 1
ATOM 3234 N N . VAL B 1 112 ? 9.742 -10.594 8.227 1 93.19 112 VAL B N 1
ATOM 3235 C CA . VAL B 1 112 ? 11.156 -10.758 7.918 1 93.19 112 VAL B CA 1
ATOM 3236 C C . VAL B 1 112 ? 11.977 -10.695 9.203 1 93.19 112 VAL B C 1
ATOM 3238 O O . VAL B 1 112 ? 12.836 -11.547 9.445 1 93.19 112 VAL B O 1
ATOM 3241 N N . ALA B 1 113 ? 11.648 -9.719 9.969 1 88.62 113 ALA B N 1
ATOM 3242 C CA . ALA B 1 113 ? 12.367 -9.562 11.234 1 88.62 113 ALA B CA 1
ATOM 3243 C C . ALA B 1 113 ? 12.148 -10.766 12.141 1 88.62 113 ALA B C 1
ATOM 3245 O O . ALA B 1 113 ? 13.086 -11.25 12.773 1 88.62 113 ALA B O 1
ATOM 3246 N N . MET B 1 114 ? 10.969 -11.312 12.172 1 93.69 114 MET B N 1
ATOM 3247 C CA . MET B 1 114 ? 10.617 -12.43 13.031 1 93.69 114 MET B CA 1
ATOM 3248 C C . MET B 1 114 ? 11.328 -13.711 12.586 1 93.69 114 MET B C 1
ATOM 3250 O O . MET B 1 114 ? 11.555 -14.609 13.398 1 93.69 114 MET B O 1
ATOM 3254 N N . MET B 1 115 ? 11.617 -13.82 11.305 1 95.56 115 MET B N 1
ATOM 3255 C CA . MET B 1 115 ? 12.312 -15 10.797 1 95.56 115 MET B CA 1
ATOM 3256 C C . MET B 1 115 ? 13.672 -15.164 11.461 1 95.56 115 MET B C 1
ATOM 3258 O O . MET B 1 115 ? 14.18 -16.281 11.586 1 95.56 115 MET B O 1
ATOM 3262 N N . GLY B 1 116 ? 14.391 -14.055 11.789 1 91.56 116 GLY B N 1
ATOM 3263 C CA . GLY B 1 116 ? 15.617 -14.102 12.57 1 91.56 116 GLY B CA 1
ATOM 3264 C C . GLY B 1 116 ? 16.766 -14.773 11.836 1 91.56 116 GLY B C 1
ATOM 3265 O O . GLY B 1 116 ? 17.531 -15.531 12.438 1 91.56 116 GLY B O 1
ATOM 3266 N N . GLY B 1 117 ? 16.734 -14.688 10.586 1 94.5 117 GLY B N 1
ATOM 3267 C CA . GLY B 1 117 ? 17.844 -15.25 9.828 1 94.5 117 GLY B CA 1
ATOM 3268 C C . GLY B 1 117 ? 17.516 -16.594 9.203 1 94.5 117 GLY B C 1
ATOM 3269 O O . GLY B 1 117 ? 18.266 -17.094 8.359 1 94.5 117 GLY B O 1
ATOM 3270 N N . LYS B 1 118 ? 16.391 -17.188 9.641 1 96.69 118 LYS B N 1
ATOM 3271 C CA . LYS B 1 118 ? 15.977 -18.438 9.023 1 96.69 118 LYS B CA 1
ATOM 3272 C C . LYS B 1 118 ? 15.648 -18.234 7.543 1 96.69 118 LYS B C 1
ATOM 3274 O O . LYS B 1 118 ? 15.203 -17.156 7.145 1 96.69 118 LYS B O 1
ATOM 3279 N N . PRO B 1 119 ? 15.875 -19.281 6.773 1 97.56 119 PRO B N 1
ATOM 3280 C CA . PRO B 1 119 ? 15.523 -19.172 5.355 1 97.56 119 PRO B CA 1
ATOM 3281 C C . PRO B 1 119 ? 14.047 -18.875 5.141 1 97.56 119 PRO B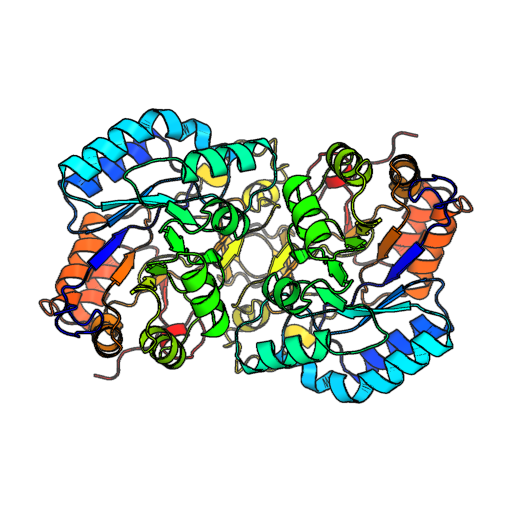 C 1
ATOM 3283 O O . PRO B 1 119 ? 13.188 -19.406 5.848 1 97.56 119 PRO B O 1
ATOM 3286 N N . PHE B 1 120 ? 13.758 -18.016 4.223 1 98.31 120 PHE B N 1
ATOM 3287 C CA . PHE B 1 120 ? 12.383 -17.688 3.881 1 98.31 120 PHE B CA 1
ATOM 3288 C C . PHE B 1 120 ? 12.273 -17.219 2.434 1 98.31 120 PHE B C 1
ATOM 3290 O O . PHE B 1 120 ? 13.289 -17.047 1.757 1 98.31 120 PHE B O 1
ATOM 3297 N N . VAL B 1 121 ? 11.055 -17.141 1.918 1 98.62 121 VAL B N 1
ATOM 3298 C CA . VAL B 1 121 ? 10.742 -16.547 0.623 1 98.62 121 VAL B CA 1
ATOM 3299 C C . VAL B 1 121 ? 10.281 -15.102 0.814 1 98.62 121 VAL B C 1
ATOM 3301 O O . VAL B 1 121 ? 9.383 -14.836 1.619 1 98.62 121 VAL B O 1
ATOM 3304 N N . ALA B 1 122 ? 10.938 -14.18 0.123 1 98.19 122 ALA B N 1
ATOM 3305 C CA . ALA B 1 122 ? 10.469 -12.797 0.112 1 98.19 122 ALA B CA 1
ATOM 3306 C C . ALA B 1 122 ? 9.312 -12.617 -0.875 1 98.19 122 ALA B C 1
ATOM 3308 O O . ALA B 1 122 ? 9.5 -12.75 -2.086 1 98.19 122 ALA B O 1
ATOM 3309 N N . GLY B 1 123 ? 8.203 -12.281 -0.339 1 97.94 123 GLY B N 1
ATOM 3310 C CA . GLY B 1 123 ? 7.031 -12.141 -1.186 1 97.94 123 GLY B CA 1
ATOM 3311 C C . GLY B 1 123 ? 7.012 -10.836 -1.961 1 97.94 123 GLY B C 1
ATOM 3312 O O . GLY B 1 123 ? 7.816 -9.945 -1.703 1 97.94 123 GLY B O 1
ATOM 3313 N N . PRO B 1 124 ? 6.102 -10.766 -2.906 1 96.25 124 PRO B N 1
ATOM 3314 C CA . PRO B 1 124 ? 6.098 -9.633 -3.836 1 96.25 124 PRO B CA 1
ATOM 3315 C C . PRO B 1 124 ? 5.688 -8.32 -3.164 1 96.25 124 PRO B C 1
ATOM 3317 O O . PRO B 1 124 ? 5.93 -7.242 -3.709 1 96.25 124 PRO B O 1
ATOM 3320 N N . LEU B 1 125 ? 5.094 -8.367 -2.014 1 93.62 125 LEU B N 1
ATOM 3321 C CA . LEU B 1 125 ? 4.598 -7.16 -1.356 1 93.62 125 LEU B CA 1
ATOM 3322 C C . LEU B 1 125 ? 5.668 -6.551 -0.456 1 93.62 125 LEU B C 1
ATOM 3324 O O . LEU B 1 125 ? 5.422 -5.551 0.222 1 93.62 125 LEU B O 1
ATOM 3328 N N . LEU B 1 126 ? 6.871 -7.125 -0.512 1 93 126 LEU B N 1
ATOM 3329 C CA . LEU B 1 126 ? 8.008 -6.512 0.162 1 93 126 LEU B CA 1
ATOM 3330 C C . LEU B 1 126 ? 8.695 -5.496 -0.745 1 93 126 LEU B C 1
ATOM 3332 O O . LEU B 1 126 ? 9.727 -4.934 -0.384 1 93 126 LEU B O 1
ATOM 3336 N N . ASN B 1 127 ? 8.211 -5.188 -1.869 1 89.31 127 ASN B N 1
ATOM 3337 C CA . ASN B 1 127 ? 8.617 -4.09 -2.738 1 89.31 127 ASN B CA 1
ATOM 3338 C C . ASN B 1 127 ? 10.094 -4.176 -3.102 1 89.31 127 ASN B C 1
ATOM 3340 O O . ASN B 1 127 ? 10.836 -3.209 -2.93 1 89.31 127 ASN B O 1
ATOM 3344 N N . ILE B 1 128 ? 10.453 -5.246 -3.717 1 94.44 128 ILE B N 1
ATOM 3345 C CA . ILE B 1 128 ? 11.836 -5.461 -4.137 1 94.44 128 ILE B CA 1
ATOM 3346 C C . ILE B 1 128 ? 12.047 -4.875 -5.531 1 94.44 128 ILE B C 1
ATOM 3348 O O . ILE B 1 128 ? 11.914 -5.582 -6.531 1 94.44 128 ILE B O 1
ATOM 3352 N N . TYR B 1 129 ? 12.531 -3.645 -5.574 1 93 129 TYR B N 1
ATOM 3353 C CA . TYR B 1 129 ? 12.609 -2.971 -6.867 1 93 129 TYR B CA 1
ATOM 3354 C C . TYR B 1 129 ? 14.062 -2.721 -7.262 1 93 129 TYR B C 1
ATOM 3356 O O . TYR B 1 129 ? 14.336 -2.277 -8.383 1 93 129 TYR B O 1
ATOM 3364 N N . ASN B 1 130 ? 14.977 -3.002 -6.363 1 88.75 130 ASN B N 1
ATOM 3365 C CA . ASN B 1 130 ? 16.375 -2.711 -6.648 1 88.75 130 ASN B CA 1
ATOM 3366 C C . ASN B 1 130 ? 17.312 -3.693 -5.945 1 88.75 130 ASN B C 1
ATOM 3368 O O . ASN B 1 130 ? 16.875 -4.465 -5.09 1 88.75 130 ASN B O 1
ATOM 3372 N N . GLU B 1 131 ? 18.547 -3.578 -6.25 1 90.88 131 GLU B N 1
ATOM 3373 C CA . GLU B 1 131 ? 19.547 -4.523 -5.762 1 90.88 131 GLU B CA 1
ATOM 3374 C C . GLU B 1 131 ? 19.781 -4.352 -4.262 1 90.88 131 GLU B C 1
ATOM 3376 O O . GLU B 1 131 ? 20.047 -5.328 -3.555 1 90.88 131 GLU B O 1
ATOM 3381 N N . GLY B 1 132 ? 19.719 -3.121 -3.867 1 87.62 132 GLY B N 1
ATOM 3382 C CA . GLY B 1 132 ? 19.938 -2.875 -2.449 1 87.62 132 GLY B CA 1
ATOM 3383 C C . GLY B 1 132 ? 18.922 -3.582 -1.562 1 87.62 132 GLY B C 1
ATOM 3384 O O . GLY B 1 132 ? 19.297 -4.246 -0.594 1 87.62 132 GLY B O 1
ATOM 3385 N N . THR B 1 133 ? 17.672 -3.443 -1.906 1 89.31 133 THR B N 1
ATOM 3386 C CA . THR B 1 133 ? 16.625 -4.102 -1.144 1 89.31 133 THR B CA 1
ATOM 3387 C C . THR B 1 133 ? 16.75 -5.617 -1.231 1 89.31 133 THR B C 1
ATOM 3389 O O . THR B 1 133 ? 16.625 -6.316 -0.224 1 89.31 133 THR B O 1
ATOM 3392 N N . LEU B 1 134 ? 17.031 -6.086 -2.426 1 94.25 134 LEU B N 1
ATOM 3393 C CA . LEU B 1 134 ? 17.219 -7.523 -2.613 1 94.25 134 LEU B CA 1
ATOM 3394 C C . LEU B 1 134 ? 18.359 -8.039 -1.748 1 94.25 134 LEU B C 1
ATOM 3396 O O . LEU B 1 134 ? 18.219 -9.062 -1.069 1 94.25 134 LEU B O 1
ATOM 3400 N N . ALA B 1 135 ? 19.453 -7.328 -1.721 1 92.06 135 ALA B N 1
ATOM 3401 C CA . ALA B 1 135 ? 20.609 -7.719 -0.93 1 92.06 135 ALA B CA 1
ATOM 3402 C C . ALA B 1 135 ? 20.297 -7.688 0.563 1 92.06 135 ALA B C 1
ATOM 3404 O O . ALA B 1 135 ? 20.734 -8.562 1.313 1 92.06 135 ALA B O 1
ATOM 3405 N N . TYR B 1 136 ? 19.609 -6.73 0.959 1 88.19 136 TYR B N 1
ATOM 3406 C CA . TYR B 1 136 ? 19.203 -6.609 2.357 1 88.19 136 TYR B CA 1
ATOM 3407 C C . TYR B 1 136 ? 18.391 -7.82 2.795 1 88.19 136 TYR B C 1
ATOM 3409 O O . TYR B 1 136 ? 18.688 -8.445 3.816 1 88.19 136 TYR B O 1
ATOM 3417 N N . LEU B 1 137 ? 17.375 -8.18 1.984 1 94.06 137 LEU B N 1
ATOM 3418 C CA . LEU B 1 137 ? 16.516 -9.305 2.328 1 94.06 137 LEU B CA 1
ATOM 3419 C C . LEU B 1 137 ? 17.281 -10.617 2.279 1 94.06 137 LEU B C 1
ATOM 3421 O O . LEU B 1 137 ? 17.031 -11.516 3.082 1 94.06 137 LEU B O 1
ATOM 3425 N N . HIS B 1 138 ? 18.188 -10.703 1.358 1 96.31 138 HIS B N 1
ATOM 3426 C CA . HIS B 1 138 ? 19.047 -11.875 1.296 1 96.31 138 HIS B CA 1
ATOM 3427 C C . HIS B 1 138 ? 19.859 -12.031 2.574 1 96.31 138 HIS B C 1
ATOM 3429 O O . HIS B 1 138 ? 19.969 -13.133 3.119 1 96.31 138 HIS B O 1
ATOM 3435 N N . ARG B 1 139 ? 20.391 -10.93 3.047 1 93.69 139 ARG B N 1
ATOM 3436 C CA . ARG B 1 139 ? 21.172 -10.953 4.285 1 93.69 139 ARG B CA 1
ATOM 3437 C C . ARG B 1 139 ? 20.281 -11.336 5.469 1 93.69 139 ARG B C 1
ATOM 3439 O O . ARG B 1 139 ? 20.766 -11.93 6.441 1 93.69 139 ARG B O 1
ATOM 3446 N N . MET B 1 140 ? 19.062 -11.07 5.273 1 93 140 MET B N 1
ATOM 3447 C CA . MET B 1 140 ? 18.141 -11.375 6.359 1 93 140 MET B CA 1
ATOM 3448 C C . MET B 1 140 ? 17.672 -12.828 6.289 1 93 140 MET B C 1
ATOM 3450 O O . MET B 1 140 ? 16.969 -13.305 7.18 1 93 140 MET B O 1
ATOM 3454 N N . GLY B 1 141 ? 17.984 -13.523 5.145 1 97.06 141 GLY B N 1
ATOM 3455 C CA . GLY B 1 141 ? 17.688 -14.945 5.105 1 97.06 141 GLY B CA 1
ATOM 3456 C C . GLY B 1 141 ? 16.859 -15.352 3.898 1 97.06 141 GLY B C 1
ATOM 3457 O O . GLY B 1 141 ? 16.578 -16.531 3.701 1 97.06 141 GLY B O 1
ATOM 3458 N N . ALA B 1 142 ? 16.516 -14.406 3.037 1 98 142 ALA B N 1
ATOM 3459 C CA . ALA B 1 142 ? 15.703 -14.75 1.865 1 98 142 ALA B CA 1
ATOM 3460 C C . ALA B 1 142 ? 16.469 -15.672 0.924 1 98 142 ALA B C 1
ATOM 3462 O O . ALA B 1 142 ? 17.562 -15.328 0.453 1 98 142 ALA B O 1
ATOM 3463 N N . THR B 1 143 ? 15.922 -16.766 0.663 1 98 143 THR B N 1
ATOM 3464 C CA . THR B 1 143 ? 16.547 -17.703 -0.263 1 98 143 THR B CA 1
ATOM 3465 C C . THR B 1 143 ? 15.875 -17.641 -1.634 1 98 143 THR B C 1
ATOM 3467 O O . THR B 1 143 ? 16.438 -18.109 -2.627 1 98 143 THR B O 1
ATOM 3470 N N . ARG B 1 144 ? 14.75 -17.141 -1.653 1 98.19 144 ARG B N 1
ATOM 3471 C CA . ARG B 1 144 ? 13.969 -16.875 -2.855 1 98.19 144 ARG B CA 1
ATOM 3472 C C . ARG B 1 144 ? 13.258 -15.531 -2.756 1 98.19 144 ARG B C 1
ATOM 3474 O O . ARG B 1 144 ? 12.906 -15.086 -1.66 1 98.19 144 ARG B O 1
ATOM 3481 N N . ALA B 1 145 ? 13.07 -14.891 -3.871 1 98.38 145 ALA B N 1
ATOM 3482 C CA . ALA B 1 145 ? 12.375 -13.609 -3.906 1 98.38 145 ALA B CA 1
ATOM 3483 C C . ALA B 1 145 ? 11.406 -13.539 -5.086 1 98.38 145 ALA B C 1
ATOM 3485 O O . ALA B 1 145 ? 11.82 -13.68 -6.242 1 98.38 145 ALA B O 1
ATOM 3486 N N . CYS B 1 146 ? 10.18 -13.406 -4.793 1 98.56 146 CYS B N 1
ATOM 3487 C CA . CYS B 1 146 ? 9.211 -13.094 -5.836 1 98.56 146 CYS B CA 1
ATOM 3488 C C . CYS B 1 146 ? 9.18 -11.602 -6.125 1 98.56 146 CYS B C 1
ATOM 3490 O O . CYS B 1 146 ? 8.758 -10.805 -5.281 1 98.56 146 CYS B O 1
ATOM 3492 N N . LEU B 1 147 ? 9.555 -11.227 -7.297 1 97.62 147 LEU B N 1
ATOM 3493 C CA . LEU B 1 147 ? 9.68 -9.82 -7.648 1 97.62 147 LEU B CA 1
ATOM 3494 C C . LEU B 1 147 ? 8.312 -9.195 -7.902 1 97.62 147 LEU B C 1
ATOM 3496 O O . LEU B 1 147 ? 7.383 -9.883 -8.328 1 97.62 147 LEU B O 1
ATOM 3500 N N . PRO B 1 148 ? 8.211 -7.844 -7.621 1 95.56 148 PRO B N 1
ATOM 3501 C CA . PRO B 1 148 ? 6.988 -7.152 -8.039 1 95.56 148 PRO B CA 1
ATOM 3502 C C . PRO B 1 148 ? 6.77 -7.195 -9.547 1 95.56 148 PRO B C 1
ATOM 3504 O O . PRO B 1 148 ? 7.723 -7.406 -10.305 1 95.56 148 PRO B O 1
ATOM 3507 N N . ALA B 1 149 ? 5.566 -7.016 -9.984 1 92.25 149 ALA B N 1
ATOM 3508 C CA . ALA B 1 149 ? 5.215 -7.219 -11.391 1 92.25 149 ALA B CA 1
ATOM 3509 C C . ALA B 1 149 ? 5.57 -5.996 -12.227 1 92.25 149 ALA B C 1
ATOM 3511 O O . ALA B 1 149 ? 5.645 -6.078 -13.453 1 92.25 149 ALA B O 1
ATOM 3512 N N . GLU B 1 150 ? 5.844 -4.863 -11.641 1 92.69 150 GLU B N 1
ATOM 3513 C CA . GLU B 1 150 ? 5.973 -3.6 -12.352 1 92.69 150 GLU B CA 1
ATOM 3514 C C . GLU B 1 150 ? 7.398 -3.389 -12.852 1 92.69 150 GLU B C 1
ATOM 3516 O O . GLU B 1 150 ? 7.781 -2.268 -13.195 1 92.69 150 GLU B O 1
ATOM 3521 N N . LEU B 1 151 ? 8.141 -4.434 -12.969 1 94.94 151 LEU B N 1
ATOM 3522 C CA . LEU B 1 151 ? 9.539 -4.32 -13.367 1 94.94 151 LEU B CA 1
ATOM 3523 C C . LEU B 1 151 ? 9.711 -4.609 -14.859 1 94.94 151 LEU B C 1
ATOM 3525 O O . LEU B 1 151 ? 9.172 -5.594 -15.367 1 94.94 151 LEU B O 1
ATOM 3529 N N . PRO B 1 152 ? 10.43 -3.795 -15.523 1 94.56 152 PRO B N 1
ATOM 3530 C CA . PRO B 1 152 ? 10.797 -4.117 -16.906 1 94.56 152 PRO B CA 1
ATOM 3531 C C . PRO B 1 152 ? 11.867 -5.195 -17 1 94.56 152 PRO B C 1
ATOM 3533 O O . PRO B 1 152 ? 12.578 -5.445 -16.031 1 94.56 152 PRO B O 1
ATOM 3536 N N . GLU B 1 153 ? 12 -5.715 -18.141 1 96.62 153 GLU B N 1
ATOM 3537 C CA . GLU B 1 153 ? 12.969 -6.773 -18.406 1 96.62 153 GLU B CA 1
ATOM 3538 C C . GLU B 1 153 ? 14.367 -6.367 -17.953 1 96.62 153 GLU B C 1
ATOM 3540 O O . GLU B 1 153 ? 15.102 -7.18 -17.375 1 96.62 153 GLU B O 1
ATOM 3545 N N . SER B 1 154 ? 14.781 -5.129 -18.172 1 95.44 154 SER B N 1
ATOM 3546 C CA . SER B 1 154 ? 16.141 -4.664 -17.875 1 95.44 154 SER B CA 1
ATOM 3547 C C . SER B 1 154 ? 16.422 -4.723 -16.375 1 95.44 154 SER B C 1
ATOM 3549 O O . SER B 1 154 ? 17.516 -5.086 -15.953 1 95.44 154 SER B O 1
ATOM 3551 N N . VAL B 1 155 ? 15.453 -4.406 -15.594 1 94.44 155 VAL B N 1
ATOM 3552 C CA . VAL B 1 155 ? 15.641 -4.426 -14.148 1 94.44 155 VAL B CA 1
ATOM 3553 C C . VAL B 1 155 ? 15.633 -5.863 -13.641 1 94.44 155 VAL B C 1
ATOM 3555 O O . VAL B 1 155 ? 16.438 -6.227 -12.773 1 94.44 155 VAL B O 1
ATOM 3558 N N . ILE B 1 156 ? 14.734 -6.695 -14.203 1 97.25 156 ILE B N 1
ATOM 3559 C CA . ILE B 1 156 ? 14.719 -8.109 -13.844 1 97.25 156 ILE B CA 1
ATOM 3560 C C . ILE B 1 156 ? 16.094 -8.727 -14.125 1 97.25 156 ILE B C 1
ATOM 3562 O O . ILE B 1 156 ? 16.625 -9.477 -13.305 1 97.25 156 ILE B O 1
ATOM 3566 N N . ALA B 1 157 ? 16.656 -8.367 -15.273 1 96.81 157 ALA B N 1
ATOM 3567 C CA . ALA B 1 157 ? 17.984 -8.867 -15.648 1 96.81 157 ALA B CA 1
ATOM 3568 C C . ALA B 1 157 ? 19.016 -8.5 -14.594 1 96.81 157 ALA B C 1
ATOM 3570 O O . ALA B 1 157 ? 19.828 -9.344 -14.188 1 96.81 157 ALA B O 1
ATOM 3571 N N . THR B 1 158 ? 18.953 -7.293 -14.125 1 95.19 158 THR B N 1
ATOM 3572 C CA . THR B 1 158 ? 19.891 -6.797 -13.125 1 95.19 158 THR B CA 1
ATOM 3573 C C . THR B 1 158 ? 19.734 -7.555 -11.812 1 95.19 158 THR B C 1
ATOM 3575 O O . THR B 1 158 ? 20.719 -7.98 -11.203 1 95.19 158 THR B O 1
ATOM 3578 N N . LEU B 1 159 ? 18.531 -7.746 -11.391 1 95.56 159 LEU B N 1
ATOM 3579 C CA . LEU B 1 159 ? 18.25 -8.406 -10.117 1 95.56 159 LEU B CA 1
ATOM 3580 C C . LEU B 1 159 ? 18.609 -9.891 -10.188 1 95.56 159 LEU B C 1
ATOM 3582 O O . LEU B 1 159 ? 19.062 -10.469 -9.203 1 95.56 159 LEU B O 1
ATOM 3586 N N . ALA B 1 160 ? 18.422 -10.5 -11.336 1 96.25 160 ALA B N 1
ATOM 3587 C CA . ALA B 1 160 ? 18.672 -11.93 -11.516 1 96.25 160 ALA B CA 1
ATOM 3588 C C . ALA B 1 160 ? 20.156 -12.227 -11.664 1 96.25 160 ALA B C 1
ATOM 3590 O O . ALA B 1 160 ? 20.594 -13.359 -11.445 1 96.25 160 ALA B O 1
ATOM 3591 N N . ALA B 1 161 ? 20.984 -11.273 -12.023 1 93.38 161 ALA B N 1
ATOM 3592 C CA . ALA B 1 161 ? 22.406 -11.469 -12.312 1 93.38 161 ALA B CA 1
ATOM 3593 C C . ALA B 1 161 ? 23.203 -11.562 -11.023 1 93.38 161 ALA B C 1
ATOM 3595 O O . ALA B 1 161 ? 24.328 -12.094 -11.016 1 93.38 161 ALA B O 1
ATOM 3596 N N . GLY B 1 162 ? 22.703 -11.148 -9.953 1 87.25 162 GLY B N 1
ATOM 3597 C CA . GLY B 1 162 ? 23.453 -11.117 -8.711 1 87.25 162 GLY B CA 1
ATOM 3598 C C . GLY B 1 162 ? 23.516 -12.469 -8.023 1 87.25 162 GLY B C 1
ATOM 3599 O O . GLY B 1 162 ? 22.938 -13.445 -8.508 1 87.25 162 GLY B O 1
ATOM 3600 N N . ASP B 1 163 ? 24.328 -12.523 -6.922 1 88.75 163 ASP B N 1
ATOM 3601 C CA . ASP B 1 163 ? 24.484 -13.742 -6.133 1 88.75 163 ASP B CA 1
ATOM 3602 C C . ASP B 1 163 ? 23.453 -13.82 -5.012 1 88.75 163 ASP B C 1
ATOM 3604 O O . ASP B 1 163 ? 23.672 -14.523 -4.02 1 88.75 163 ASP B O 1
ATOM 3608 N N . GLY B 1 164 ? 22.453 -13.242 -5.223 1 92.12 164 GLY B N 1
ATOM 3609 C CA . GLY B 1 164 ? 21.422 -13.188 -4.199 1 92.12 164 GLY B CA 1
ATOM 3610 C C . GLY B 1 164 ? 20.469 -14.359 -4.25 1 92.12 164 GLY B C 1
ATOM 3611 O O . GLY B 1 164 ? 20.859 -15.477 -4.594 1 92.12 164 GLY B O 1
ATOM 3612 N N . PRO B 1 165 ? 19.281 -14.266 -3.754 1 96.94 165 PRO B N 1
ATOM 3613 C CA . PRO B 1 165 ? 18.281 -15.344 -3.734 1 96.94 165 PRO B CA 1
ATOM 3614 C C . PRO B 1 165 ? 17.828 -15.75 -5.133 1 96.94 165 PRO B C 1
ATOM 3616 O O . PRO B 1 165 ? 18.062 -15.023 -6.102 1 96.94 165 PRO B O 1
ATOM 3619 N N . GLU B 1 166 ? 17.25 -16.969 -5.176 1 97.06 166 GLU B N 1
ATOM 3620 C CA . GLU B 1 166 ? 16.562 -17.344 -6.398 1 97.06 166 GLU B CA 1
ATOM 3621 C C . GLU B 1 166 ? 15.461 -16.344 -6.75 1 97.06 166 GLU B C 1
ATOM 3623 O O . GLU B 1 166 ? 14.711 -15.906 -5.875 1 97.06 166 GLU B O 1
ATOM 3628 N N . ILE B 1 167 ? 15.367 -15.984 -8.016 1 98 167 ILE B N 1
ATOM 3629 C CA . ILE B 1 167 ? 14.406 -14.977 -8.453 1 98 167 ILE B CA 1
ATOM 3630 C C . ILE B 1 167 ? 13.172 -15.648 -9.031 1 98 167 ILE B C 1
ATOM 3632 O O . ILE B 1 167 ? 13.281 -16.562 -9.859 1 98 167 ILE B O 1
ATOM 3636 N N . GLU B 1 168 ? 12.094 -15.273 -8.555 1 98.44 168 GLU B N 1
ATOM 3637 C CA . GLU B 1 168 ? 10.789 -15.688 -9.062 1 98.44 168 GLU B CA 1
ATOM 3638 C C . GLU B 1 168 ? 10.039 -14.508 -9.68 1 98.44 168 GLU B C 1
ATOM 3640 O O . GLU B 1 168 ? 10.039 -13.406 -9.133 1 98.44 168 GLU B O 1
ATOM 3645 N N . VAL B 1 169 ? 9.406 -14.742 -10.852 1 98.56 169 VAL B N 1
ATOM 3646 C CA . VAL B 1 169 ? 8.703 -13.672 -11.555 1 98.56 169 VAL B CA 1
ATOM 3647 C C . VAL B 1 169 ? 7.219 -14.016 -11.664 1 98.56 169 VAL B C 1
ATOM 3649 O O . VAL B 1 169 ? 6.859 -15.133 -12.039 1 98.56 169 VAL B O 1
ATOM 3652 N N . GLN B 1 170 ? 6.371 -13.086 -11.281 1 98.69 170 GLN B N 1
ATOM 3653 C CA . GLN B 1 170 ? 4.938 -13.234 -11.516 1 98.69 170 GLN B CA 1
ATOM 3654 C C . GLN B 1 170 ? 4.629 -13.344 -13 1 98.69 170 GLN B C 1
ATOM 3656 O O . GLN B 1 170 ? 5.168 -12.586 -13.812 1 98.69 170 GLN B O 1
ATOM 3661 N N . SER B 1 171 ? 3.703 -14.289 -13.328 1 98.38 171 SER B N 1
ATOM 3662 C CA . SER B 1 171 ? 3.6 -14.547 -14.766 1 98.38 171 SER B CA 1
ATOM 3663 C C . SER B 1 171 ? 2.143 -14.656 -15.203 1 98.38 171 SER B C 1
ATOM 3665 O O . SER B 1 171 ? 1.841 -14.602 -16.391 1 98.38 171 SER B O 1
ATOM 3667 N N . PHE B 1 172 ? 1.27 -14.773 -14.25 1 98.56 172 PHE B N 1
ATOM 3668 C CA . PHE B 1 172 ? -0.132 -14.945 -14.617 1 98.56 172 PHE B CA 1
ATOM 3669 C C . PHE B 1 172 ? -1.046 -14.383 -13.531 1 98.56 172 PHE B C 1
ATOM 3671 O O . PHE B 1 172 ? -0.785 -14.562 -12.344 1 98.56 172 PHE B O 1
ATOM 3678 N N . GLY B 1 173 ? -2.127 -13.711 -14.016 1 98.5 173 GLY B N 1
ATOM 3679 C CA . GLY B 1 173 ? -3.207 -13.32 -13.125 1 98.5 173 GLY B CA 1
ATOM 3680 C C . GLY B 1 173 ? -3.197 -11.844 -12.781 1 98.5 173 GLY B C 1
ATOM 3681 O O . GLY B 1 173 ? -2.348 -11.094 -13.273 1 98.5 173 GLY B O 1
ATOM 3682 N N . ARG B 1 174 ? -4.188 -11.406 -12.008 1 98.12 174 ARG B N 1
ATOM 3683 C CA . ARG B 1 174 ? -4.199 -10.031 -11.516 1 98.12 174 ARG B CA 1
ATOM 3684 C C . ARG B 1 174 ? -3 -9.766 -10.609 1 98.12 174 ARG B C 1
ATOM 3686 O O . ARG B 1 174 ? -2.639 -10.602 -9.789 1 98.12 174 ARG B O 1
ATOM 3693 N N . LEU B 1 175 ? -2.438 -8.625 -10.805 1 97.44 175 LEU B N 1
ATOM 3694 C CA . LEU B 1 175 ? -1.26 -8.25 -10.031 1 97.44 175 LEU B CA 1
ATOM 3695 C C . LEU B 1 175 ? -1.663 -7.633 -8.695 1 97.44 175 LEU B C 1
ATOM 3697 O O . LEU B 1 175 ? -2.498 -6.727 -8.648 1 97.44 175 LEU B O 1
ATOM 3701 N N . PRO B 1 176 ? -1.144 -8.195 -7.605 1 97.31 176 PRO B N 1
ATOM 3702 C CA . PRO B 1 176 ? -1.284 -7.457 -6.348 1 97.31 176 PRO B CA 1
ATOM 3703 C C . PRO B 1 176 ? -0.486 -6.156 -6.332 1 97.31 176 PRO B C 1
ATOM 3705 O O . PRO B 1 176 ? 0.738 -6.176 -6.488 1 97.31 176 PRO B O 1
ATOM 3708 N N . LEU B 1 177 ? -1.177 -5.051 -6.129 1 94.62 177 LEU B N 1
ATOM 3709 C CA . LEU B 1 177 ? -0.507 -3.77 -6.324 1 94.62 177 LEU B CA 1
ATOM 3710 C C . LEU B 1 177 ? -0.21 -3.102 -4.988 1 94.62 177 LEU B C 1
ATOM 3712 O O . LEU B 1 177 ? 0.864 -2.525 -4.801 1 94.62 177 LEU B O 1
ATOM 3716 N N . ALA B 1 178 ? -1.2 -3.078 -4.117 1 94.56 178 ALA B N 1
ATOM 3717 C CA . ALA B 1 178 ? -1.007 -2.4 -2.836 1 94.56 178 ALA B CA 1
ATOM 3718 C C . ALA B 1 178 ? -1.937 -2.967 -1.769 1 94.56 178 ALA B C 1
ATOM 3720 O O . ALA B 1 178 ? -2.951 -3.594 -2.088 1 94.56 178 ALA B O 1
ATOM 3721 N N . ILE B 1 179 ? -1.55 -2.822 -0.54 1 95.38 179 ILE B N 1
ATOM 3722 C CA . ILE B 1 179 ? -2.332 -3.229 0.623 1 95.38 179 ILE B CA 1
ATOM 3723 C C . ILE B 1 179 ? -2.613 -2.012 1.504 1 95.38 179 ILE B C 1
ATOM 3725 O O . ILE B 1 179 ? -1.782 -1.106 1.606 1 95.38 179 ILE B O 1
ATOM 3729 N N . SER B 1 180 ? -3.801 -1.949 2.064 1 92.44 180 SER B N 1
ATOM 3730 C CA . SER B 1 180 ? -4.223 -0.877 2.959 1 92.44 180 SER B CA 1
ATOM 3731 C C . SER B 1 180 ? -4.91 -1.433 4.203 1 92.44 180 SER B C 1
ATOM 3733 O O . SER B 1 180 ? -5.344 -2.586 4.215 1 92.44 180 SER B O 1
ATOM 3735 N N . ALA B 1 181 ? -4.945 -0.596 5.188 1 91.25 181 ALA B N 1
ATOM 3736 C CA . ALA B 1 181 ? -5.727 -0.972 6.363 1 91.25 181 ALA B CA 1
ATOM 3737 C C . ALA B 1 181 ? -7.223 -0.839 6.094 1 91.25 181 ALA B C 1
ATOM 3739 O O . ALA B 1 181 ? -8.031 -1.541 6.699 1 91.25 181 ALA B O 1
ATOM 3740 N N . ARG B 1 182 ? -7.574 0.044 5.199 1 90.56 182 ARG B N 1
ATOM 3741 C CA . ARG B 1 182 ? -8.977 0.232 4.824 1 90.56 182 ARG B CA 1
ATOM 3742 C C . ARG B 1 182 ? -9.43 -0.857 3.861 1 90.56 182 ARG B C 1
ATOM 3744 O O . ARG B 1 182 ? -8.703 -1.229 2.941 1 90.56 182 ARG B O 1
ATOM 3751 N N . CYS B 1 183 ? -10.609 -1.386 4.145 1 95.5 183 CYS B N 1
ATOM 3752 C CA . CYS B 1 183 ? -11.188 -2.383 3.256 1 95.5 183 CYS B CA 1
ATOM 3753 C C . CYS B 1 183 ? -11.992 -1.719 2.141 1 95.5 183 CYS B C 1
ATOM 3755 O O . CYS B 1 183 ? -13.031 -1.112 2.396 1 95.5 183 CYS B O 1
ATOM 3757 N N . TYR B 1 184 ? -11.641 -1.964 0.963 1 93.94 184 TYR B N 1
ATOM 3758 C CA . TYR B 1 184 ? -12.281 -1.354 -0.196 1 93.94 184 TYR B CA 1
ATOM 3759 C C . TYR B 1 184 ? -13.656 -1.964 -0.441 1 93.94 184 TYR B C 1
ATOM 3761 O O . TYR B 1 184 ? -14.594 -1.265 -0.841 1 93.94 184 TYR B O 1
ATOM 3769 N N . HIS B 1 185 ? -13.797 -3.289 -0.215 1 94.62 185 HIS B N 1
ATOM 3770 C CA . HIS B 1 185 ? -15.086 -3.939 -0.387 1 94.62 185 HIS B CA 1
ATOM 3771 C C . HIS B 1 185 ? -16.109 -3.396 0.604 1 94.62 185 HIS B C 1
ATOM 3773 O O . HIS B 1 185 ? -17.219 -3.029 0.217 1 94.62 185 HIS B O 1
ATOM 3779 N N . ALA B 1 186 ? -15.695 -3.393 1.824 1 93.88 186 ALA B N 1
ATOM 3780 C CA . ALA B 1 186 ? -16.609 -2.846 2.832 1 93.88 186 ALA B CA 1
ATOM 3781 C C . ALA B 1 186 ? -17 -1.415 2.49 1 93.88 186 ALA B C 1
ATOM 3783 O O . ALA B 1 186 ? -18.188 -1.066 2.541 1 93.88 186 ALA B O 1
ATOM 3784 N N . ARG B 1 187 ? -16.062 -0.657 2.123 1 91.38 187 ARG B N 1
ATOM 3785 C CA . ARG B 1 187 ? -16.297 0.734 1.76 1 91.38 187 ARG B CA 1
ATOM 3786 C C . ARG B 1 187 ? -17.297 0.83 0.603 1 91.38 187 ARG B C 1
ATOM 3788 O O . ARG B 1 187 ? -18.172 1.7 0.596 1 91.38 187 ARG B O 1
ATOM 3795 N N . SER B 1 188 ? -17.156 -0.009 -0.346 1 90.69 188 SER B N 1
ATOM 3796 C CA . SER B 1 188 ? -18.016 0.032 -1.526 1 90.69 188 SER B CA 1
ATOM 3797 C C . SER B 1 188 ? -19.469 -0.243 -1.163 1 90.69 188 SER B C 1
ATOM 3799 O O . SER B 1 188 ? -20.375 0.071 -1.935 1 90.69 188 SER B O 1
ATOM 3801 N N . ARG B 1 189 ? -19.656 -0.866 -0.01 1 90.88 189 ARG B N 1
ATOM 3802 C CA . ARG B 1 189 ? -21.016 -1.184 0.454 1 90.88 189 ARG B CA 1
ATOM 3803 C C . ARG B 1 189 ? -21.422 -0.283 1.615 1 90.88 189 ARG B C 1
ATOM 3805 O O . ARG B 1 189 ? -22.406 -0.556 2.305 1 90.88 189 ARG B O 1
ATOM 3812 N N . ASN B 1 190 ? -20.531 0.687 1.866 1 88.38 190 ASN B N 1
ATOM 3813 C CA . ASN B 1 190 ? -20.75 1.636 2.955 1 88.38 190 ASN B CA 1
ATOM 3814 C C . ASN B 1 190 ? -20.75 0.938 4.312 1 88.38 190 ASN B C 1
ATOM 3816 O O . ASN B 1 190 ? -21.578 1.256 5.172 1 88.38 190 ASN B O 1
ATOM 3820 N N . LEU B 1 191 ? -19.922 -0.058 4.41 1 89 191 LEU B N 1
ATOM 3821 C CA . LEU B 1 191 ? -19.75 -0.802 5.656 1 89 191 LEU B CA 1
ATOM 3822 C C . LEU B 1 191 ? -18.391 -0.519 6.285 1 89 191 LEU B C 1
ATOM 3824 O O . LEU B 1 191 ? -17.453 -0.118 5.59 1 89 191 LEU B O 1
ATOM 3828 N N . ALA B 1 192 ? -18.359 -0.704 7.59 1 87.69 192 ALA B N 1
ATOM 3829 C CA . ALA B 1 192 ? -17.062 -0.731 8.281 1 87.69 192 ALA B CA 1
ATOM 3830 C C . ALA B 1 192 ? -16.359 -2.07 8.078 1 87.69 192 ALA B C 1
ATOM 3832 O O . ALA B 1 192 ? -17.016 -3.09 7.832 1 87.69 192 ALA B O 1
ATOM 3833 N N . LYS B 1 193 ? -15.102 -2.088 8.18 1 86.75 193 LYS B N 1
ATOM 3834 C CA . LYS B 1 193 ? -14.32 -3.314 8.039 1 86.75 193 LYS B CA 1
ATOM 3835 C C . LYS B 1 193 ? -14.75 -4.359 9.062 1 86.75 193 LYS B C 1
ATOM 3837 O O . LYS B 1 193 ? -14.891 -5.539 8.727 1 86.75 193 LYS B O 1
ATOM 3842 N N . ASP B 1 194 ? -14.938 -3.955 10.297 1 87.31 194 ASP B N 1
ATOM 3843 C CA . ASP B 1 194 ? -15.289 -4.902 11.352 1 87.31 194 ASP B CA 1
ATOM 3844 C C . ASP B 1 194 ? -16.703 -5.453 11.148 1 87.31 194 ASP B C 1
ATOM 3846 O O . ASP B 1 194 ? -17.047 -6.508 11.688 1 87.31 194 ASP B O 1
ATOM 3850 N N . GLY B 1 195 ? -17.516 -4.785 10.43 1 91.5 195 GLY B N 1
ATOM 3851 C CA . GLY B 1 195 ? -18.859 -5.242 10.086 1 91.5 195 GLY B CA 1
ATOM 3852 C C . GLY B 1 195 ? -19.031 -5.527 8.609 1 91.5 195 GLY B C 1
ATOM 3853 O O . GLY B 1 195 ? -20.094 -5.297 8.047 1 91.5 195 GLY B O 1
ATOM 3854 N N . CYS B 1 196 ? -18 -6.031 8.008 1 94.75 196 CYS B N 1
ATOM 3855 C CA . CYS B 1 196 ? -17.953 -6.047 6.547 1 94.75 196 CYS B CA 1
ATOM 3856 C C . CYS B 1 196 ? -18.844 -7.137 5.98 1 94.75 196 CYS B C 1
ATOM 3858 O O . CYS B 1 196 ? -19.141 -7.145 4.781 1 94.75 196 CYS B O 1
ATOM 3860 N N . GLN B 1 197 ? -19.25 -8.117 6.855 1 94.62 197 GLN B N 1
ATOM 3861 C CA . GLN B 1 197 ? -20.109 -9.227 6.453 1 94.62 197 GLN B CA 1
ATOM 3862 C C . GLN B 1 197 ? -19.438 -10.086 5.391 1 94.62 197 GLN B C 1
ATOM 3864 O O . GLN B 1 197 ? -20.109 -10.742 4.594 1 94.62 197 GLN B O 1
ATOM 3869 N N . TYR B 1 198 ? -18.109 -9.938 5.25 1 97 198 TYR B N 1
ATOM 3870 C CA . TYR B 1 198 ? -17.297 -10.711 4.312 1 97 198 TYR B CA 1
ATOM 3871 C C . TYR B 1 198 ? -17.797 -10.539 2.885 1 97 198 TYR B C 1
ATOM 3873 O O . TYR B 1 198 ? -17.844 -11.508 2.117 1 97 198 TYR B O 1
ATOM 3881 N N . VAL B 1 199 ? -18.188 -9.32 2.541 1 96.81 199 VAL B N 1
ATOM 3882 C CA . VAL B 1 199 ? -18.812 -9.023 1.255 1 96.81 199 VAL B CA 1
ATOM 3883 C C . VAL B 1 199 ? -17.828 -9.289 0.126 1 96.81 199 VAL B C 1
ATOM 3885 O O . VAL B 1 199 ? -18.219 -9.438 -1.034 1 96.81 199 VAL B O 1
ATOM 3888 N N . CYS B 1 200 ? -16.578 -9.328 0.453 1 97.62 200 CYS B N 1
ATOM 3889 C CA . CYS B 1 200 ? -15.562 -9.594 -0.564 1 97.62 200 CYS B CA 1
ATOM 3890 C C . CYS B 1 200 ? -15.719 -10.992 -1.146 1 97.62 200 CYS B C 1
ATOM 3892 O O . CYS B 1 200 ? -15.195 -11.289 -2.221 1 97.62 200 CYS B O 1
ATOM 3894 N N . ALA B 1 201 ? -16.422 -11.875 -0.485 1 97.56 201 ALA B N 1
ATOM 3895 C CA . ALA B 1 201 ? -16.672 -13.234 -0.964 1 97.56 201 ALA B CA 1
ATOM 3896 C C . ALA B 1 201 ? -17.578 -13.227 -2.188 1 97.56 201 ALA B C 1
ATOM 3898 O O . ALA B 1 201 ? -17.672 -14.227 -2.906 1 97.56 201 ALA B O 1
ATOM 3899 N N . GLU B 1 202 ? -18.266 -12.125 -2.398 1 96.44 202 GLU B N 1
ATOM 3900 C CA . GLU B 1 202 ? -19.172 -12.016 -3.535 1 96.44 202 GLU B CA 1
ATOM 3901 C C . GLU B 1 202 ? -18.406 -11.891 -4.848 1 96.44 202 GLU B C 1
ATOM 3903 O O . GLU B 1 202 ? -18.984 -12.07 -5.926 1 96.44 202 GLU B O 1
ATOM 3908 N N . ASP B 1 203 ? -17.156 -11.555 -4.793 1 96.38 203 ASP B N 1
ATOM 3909 C CA . ASP B 1 203 ? -16.297 -11.383 -5.969 1 96.38 203 ASP B CA 1
ATOM 3910 C C . ASP B 1 203 ? -15.148 -12.391 -5.961 1 96.38 203 ASP B C 1
ATOM 3912 O O . ASP B 1 203 ? -14.109 -12.141 -5.355 1 96.38 203 ASP B O 1
ATOM 3916 N N . ALA B 1 204 ? -15.242 -13.391 -6.707 1 96.94 204 ALA B N 1
ATOM 3917 C CA . ALA B 1 204 ? -14.336 -14.531 -6.645 1 96.94 204 ALA B CA 1
ATOM 3918 C C . ALA B 1 204 ? -12.938 -14.148 -7.121 1 96.94 204 ALA B C 1
ATOM 3920 O O . ALA B 1 204 ? -11.953 -14.797 -6.77 1 96.94 204 ALA B O 1
ATOM 3921 N N . ASP B 1 205 ? -12.852 -13.164 -7.977 1 97.81 205 ASP B N 1
ATOM 3922 C CA . ASP B 1 205 ? -11.562 -12.711 -8.5 1 97.81 205 ASP B CA 1
ATOM 3923 C C . ASP B 1 205 ? -11.383 -11.211 -8.281 1 97.81 205 ASP B C 1
ATOM 3925 O O . ASP B 1 205 ? -10.766 -10.531 -9.109 1 97.81 205 ASP B O 1
ATOM 3929 N N . GLY B 1 206 ? -12.016 -10.664 -7.227 1 96.56 206 GLY B N 1
ATOM 3930 C CA . GLY B 1 206 ? -11.938 -9.242 -6.945 1 96.56 206 GLY B CA 1
ATOM 3931 C C . GLY B 1 206 ? -13.031 -8.438 -7.621 1 96.56 206 GLY B C 1
ATOM 3932 O O . GLY B 1 206 ? -13.711 -8.938 -8.523 1 96.56 206 GLY B O 1
ATOM 3933 N N . MET B 1 207 ? -13.211 -7.273 -7.176 1 94.81 207 MET B N 1
ATOM 3934 C CA . MET B 1 207 ? -14.227 -6.371 -7.703 1 94.81 207 MET B CA 1
ATOM 3935 C C . MET B 1 207 ? -13.609 -5.324 -8.625 1 94.81 207 MET B C 1
ATOM 3937 O O . MET B 1 207 ? -12.672 -4.625 -8.227 1 94.81 207 MET B O 1
ATOM 3941 N N . ASP B 1 208 ? -14.156 -5.172 -9.781 1 92.5 208 ASP B N 1
ATOM 3942 C CA . ASP B 1 208 ? -13.672 -4.168 -10.734 1 92.5 208 ASP B CA 1
ATOM 3943 C C . ASP B 1 208 ? -14.062 -2.76 -10.289 1 92.5 208 ASP B C 1
ATOM 3945 O O . ASP B 1 208 ? -15.141 -2.555 -9.734 1 92.5 208 ASP B O 1
ATOM 3949 N N . VAL B 1 209 ? -13.195 -1.841 -10.469 1 90.12 209 VAL B N 1
ATOM 3950 C CA . VAL B 1 209 ? -13.43 -0.421 -10.227 1 90.12 209 VAL B CA 1
ATOM 3951 C C . VAL B 1 209 ? -13.156 0.376 -11.5 1 90.12 209 VAL B C 1
ATOM 3953 O O . VAL B 1 209 ? -12.164 0.129 -12.188 1 90.12 209 VAL B O 1
ATOM 3956 N N . ASP B 1 210 ? -14.031 1.331 -11.773 1 86.62 210 ASP B N 1
ATOM 3957 C CA . ASP B 1 210 ? -13.914 2.121 -13 1 86.62 210 ASP B CA 1
ATOM 3958 C C . ASP B 1 210 ? -13.531 3.566 -12.68 1 86.62 210 ASP B C 1
ATOM 3960 O O . ASP B 1 210 ? -13.656 4.012 -11.539 1 86.62 210 ASP B O 1
ATOM 3964 N N . THR B 1 211 ? -13.008 4.188 -13.664 1 81.38 211 THR B N 1
ATOM 3965 C CA . THR B 1 211 ? -12.867 5.637 -13.578 1 81.38 211 THR B CA 1
ATOM 3966 C C . THR B 1 211 ? -14.227 6.32 -13.664 1 81.38 211 THR B C 1
ATOM 3968 O O . THR B 1 211 ? -15.242 5.664 -13.891 1 81.38 211 THR B O 1
ATOM 3971 N N . LEU B 1 212 ? -14.164 7.676 -13.477 1 78.19 212 LEU B N 1
ATOM 3972 C CA . LEU B 1 212 ? -15.391 8.453 -13.578 1 78.19 212 LEU B CA 1
ATOM 3973 C C . LEU B 1 212 ? -15.977 8.383 -14.984 1 78.19 212 LEU B C 1
ATOM 3975 O O . LEU B 1 212 ? -17.188 8.539 -15.164 1 78.19 212 LEU B O 1
ATOM 3979 N N . ASP B 1 213 ? -15.156 8.039 -16.062 1 77.94 213 ASP B N 1
ATOM 3980 C CA . ASP B 1 213 ? -15.594 7.934 -17.453 1 77.94 213 ASP B CA 1
ATOM 3981 C C . ASP B 1 213 ? -15.969 6.496 -17.797 1 77.94 213 ASP B C 1
ATOM 3983 O O . ASP B 1 213 ? -16.047 6.137 -18.984 1 77.94 213 ASP B O 1
ATOM 3987 N N . ASP B 1 214 ? -16 5.566 -16.828 1 78.06 214 ASP B N 1
ATOM 3988 C CA . ASP B 1 214 ? -16.453 4.184 -16.938 1 78.06 214 ASP B CA 1
ATOM 3989 C C . ASP B 1 214 ? -15.43 3.328 -17.672 1 78.06 214 ASP B C 1
ATOM 3991 O O . ASP B 1 214 ? -15.797 2.371 -18.359 1 78.06 214 ASP B O 1
ATOM 3995 N N . ASP B 1 215 ? -14.289 3.73 -17.594 1 81.88 215 ASP B N 1
ATOM 3996 C CA . ASP B 1 215 ? -13.203 2.912 -18.125 1 81.88 215 ASP B CA 1
ATOM 3997 C C . ASP B 1 215 ? -12.648 1.981 -17.047 1 81.88 215 ASP B C 1
ATOM 3999 O O . ASP B 1 215 ? -12.438 2.396 -15.906 1 81.88 215 ASP B O 1
ATOM 4003 N N . PRO B 1 216 ? -12.477 0.681 -17.547 1 84.5 216 PRO B N 1
ATOM 4004 C CA . PRO B 1 216 ? -11.82 -0.206 -16.594 1 84.5 216 PRO B CA 1
ATOM 4005 C C . PRO B 1 216 ? -10.516 0.373 -16.047 1 84.5 216 PRO B C 1
ATOM 4007 O O . PRO B 1 216 ? -9.711 0.911 -16.812 1 84.5 216 PRO B O 1
ATOM 4010 N N . PHE B 1 217 ? -10.32 0.266 -14.734 1 88.81 217 PHE B N 1
ATOM 4011 C CA . PHE B 1 217 ? -9.234 0.997 -14.094 1 88.81 217 PHE B CA 1
ATOM 4012 C C . PHE B 1 217 ? -8.406 0.068 -13.219 1 88.81 217 PHE B C 1
ATOM 4014 O O . PHE B 1 217 ? -7.297 -0.317 -13.586 1 88.81 217 PHE B O 1
ATOM 4021 N N . LEU B 1 218 ? -8.961 -0.398 -12.172 1 92.88 218 LEU B N 1
ATOM 4022 C CA . LEU B 1 218 ? -8.305 -1.341 -11.273 1 92.88 218 LEU B CA 1
ATOM 4023 C C . LEU B 1 218 ? -9.32 -2.291 -10.648 1 92.88 218 LEU B C 1
ATOM 4025 O O . LEU B 1 218 ? -10.508 -2.238 -10.977 1 92.88 218 LEU B O 1
ATOM 4029 N N . ALA B 1 219 ? -8.82 -3.305 -9.922 1 94.5 219 ALA B N 1
ATOM 4030 C CA . ALA B 1 219 ? -9.664 -4.164 -9.094 1 94.5 219 ALA B CA 1
ATOM 4031 C C . ALA B 1 219 ? -9.305 -4.031 -7.617 1 94.5 219 ALA B C 1
ATOM 4033 O O . ALA B 1 219 ? -8.195 -3.6 -7.277 1 94.5 219 ALA B O 1
ATOM 4034 N N . VAL B 1 220 ? -10.258 -4.309 -6.812 1 96 220 VAL B N 1
ATOM 4035 C CA . VAL B 1 220 ? -10 -4.324 -5.375 1 96 220 VAL B CA 1
ATOM 4036 C C . VAL B 1 220 ? -10.391 -5.68 -4.793 1 96 220 VAL B C 1
ATOM 4038 O O . VAL B 1 220 ? -11.242 -6.375 -5.352 1 96 220 VAL B O 1
ATOM 4041 N N . ASN B 1 221 ? -9.805 -6.121 -3.762 1 97.69 221 ASN B N 1
ATOM 4042 C CA . ASN B 1 221 ? -10 -7.379 -3.051 1 97.69 221 ASN B CA 1
ATOM 4043 C C . ASN B 1 221 ? -9.766 -7.219 -1.552 1 97.69 221 ASN B C 1
ATOM 4045 O O . ASN B 1 221 ? -8.664 -7.469 -1.062 1 97.69 221 ASN B O 1
ATOM 4049 N N . GLY B 1 222 ? -10.969 -6.91 -0.88 1 96.94 222 GLY B N 1
ATOM 4050 C CA . GLY B 1 222 ? -10.789 -6.562 0.521 1 96.94 222 GLY B CA 1
ATOM 4051 C C . GLY B 1 222 ? -9.953 -5.312 0.725 1 96.94 222 GLY B C 1
ATOM 4052 O O . GLY B 1 222 ? -10.305 -4.238 0.241 1 96.94 222 GLY B O 1
ATOM 4053 N N . THR B 1 223 ? -8.758 -5.531 1.349 1 96.44 223 THR B N 1
ATOM 4054 C CA . THR B 1 223 ? -7.848 -4.438 1.68 1 96.44 223 THR B CA 1
ATOM 4055 C C . THR B 1 223 ? -6.773 -4.281 0.606 1 96.44 223 THR B C 1
ATOM 4057 O O . THR B 1 223 ? -5.773 -3.596 0.818 1 96.44 223 THR B O 1
ATOM 4060 N N . GLN B 1 224 ? -6.977 -4.875 -0.484 1 97.38 224 GLN B N 1
ATOM 4061 C CA . GLN B 1 224 ? -5.953 -4.926 -1.521 1 97.38 224 GLN B CA 1
ATOM 4062 C C . GLN B 1 224 ? -6.445 -4.281 -2.814 1 97.38 224 GLN B C 1
ATOM 4064 O O . GLN B 1 224 ? -7.59 -4.492 -3.221 1 97.38 224 GLN B O 1
ATOM 4069 N N . THR B 1 225 ? -5.551 -3.473 -3.451 1 95.56 225 THR B N 1
ATOM 4070 C CA . THR B 1 225 ? -5.77 -3.088 -4.84 1 95.56 225 THR B CA 1
ATOM 4071 C C . THR B 1 225 ? -4.996 -4.004 -5.785 1 95.56 225 THR B C 1
ATOM 4073 O O . THR B 1 225 ? -3.9 -4.461 -5.453 1 95.56 225 THR B O 1
ATOM 4076 N N . MET B 1 226 ? -5.582 -4.262 -6.914 1 97 226 MET B N 1
ATOM 4077 C CA . MET B 1 226 ? -4.996 -5.137 -7.922 1 97 226 MET B CA 1
ATOM 4078 C C . MET B 1 226 ? -5.16 -4.547 -9.32 1 97 226 MET B C 1
ATOM 4080 O O . MET B 1 226 ? -5.949 -3.623 -9.516 1 97 226 MET B O 1
ATOM 4084 N N . SER B 1 227 ? -4.387 -5.07 -10.219 1 95.81 227 SER B N 1
ATOM 4085 C CA . SER B 1 227 ? -4.602 -4.711 -11.617 1 95.81 227 SER B CA 1
ATOM 4086 C C . SER B 1 227 ? -5.965 -5.184 -12.109 1 95.81 227 SER B C 1
ATOM 4088 O O . SER B 1 227 ? -6.473 -6.211 -11.648 1 95.81 227 SER B O 1
ATOM 4090 N N . TYR B 1 228 ? -6.5 -4.426 -12.984 1 94.62 228 TYR B N 1
ATOM 4091 C CA . TYR B 1 228 ? -7.676 -4.902 -13.703 1 94.62 228 TYR B CA 1
ATOM 4092 C C . TYR B 1 228 ? -7.309 -6.035 -14.656 1 94.62 228 TYR B C 1
ATOM 4094 O O . TYR B 1 228 ? -7.953 -7.086 -14.656 1 94.62 228 TYR B O 1
ATOM 4102 N N . HIS B 1 229 ? -6.297 -5.828 -15.438 1 96.12 229 HIS B N 1
ATOM 4103 C CA . HIS B 1 229 ? -5.859 -6.809 -16.422 1 96.12 229 HIS B CA 1
ATOM 4104 C C . HIS B 1 229 ? -5.137 -7.977 -15.758 1 96.12 229 HIS B C 1
ATOM 4106 O O . HIS B 1 229 ? -4.543 -7.816 -14.688 1 96.12 229 HIS B O 1
ATOM 4112 N N . TYR B 1 230 ? -5.207 -9.109 -16.375 1 97.81 230 TYR B N 1
ATOM 4113 C CA . TYR B 1 230 ? -4.363 -10.242 -16.016 1 97.81 230 TYR B CA 1
ATOM 4114 C C . TYR B 1 230 ? -2.992 -10.133 -16.672 1 97.81 230 TYR B C 1
ATOM 4116 O O . TYR B 1 230 ? -2.885 -9.797 -17.844 1 97.81 230 TYR B O 1
ATOM 4124 N N . LEU B 1 231 ? -2.018 -10.367 -15.867 1 97.62 231 LEU B N 1
ATOM 4125 C CA . LEU B 1 231 ? -0.695 -10.578 -16.438 1 97.62 231 LEU B CA 1
ATOM 4126 C C . LEU B 1 231 ? -0.643 -11.883 -17.219 1 97.62 231 LEU B C 1
ATOM 4128 O O . LEU B 1 231 ? -1.154 -12.906 -16.75 1 97.62 231 LEU B O 1
ATOM 4132 N N . GLY B 1 232 ? -0.127 -11.859 -18.359 1 96.88 232 GLY B N 1
ATOM 4133 C CA . GLY B 1 232 ? 0.192 -13.039 -19.141 1 96.88 232 GLY B CA 1
ATOM 4134 C C . GLY B 1 232 ? 1.563 -12.977 -19.797 1 96.88 232 GLY B C 1
ATOM 4135 O O . GLY B 1 232 ? 1.744 -12.305 -20.812 1 96.88 232 GLY B O 1
ATOM 4136 N N . LEU B 1 233 ? 2.492 -13.789 -19.25 1 96.44 233 LEU B N 1
ATOM 4137 C CA . LEU B 1 233 ? 3.861 -13.727 -19.75 1 96.44 233 LEU B CA 1
ATOM 4138 C C . LEU B 1 233 ? 4.246 -15.031 -20.438 1 96.44 233 LEU B C 1
ATOM 4140 O O . LEU B 1 233 ? 5.41 -15.438 -20.391 1 96.44 233 LEU B O 1
ATOM 4144 N N . LEU B 1 234 ? 3.301 -15.711 -21.016 1 95.81 234 LEU B N 1
ATOM 4145 C CA . LEU B 1 234 ? 3.588 -16.953 -21.719 1 95.81 234 LEU B CA 1
ATOM 4146 C C . LEU B 1 234 ? 4.637 -16.75 -22.797 1 95.81 234 LEU B C 1
ATOM 4148 O O . LEU B 1 234 ? 5.555 -17.562 -22.953 1 95.81 234 LEU B O 1
ATOM 4152 N N . ALA B 1 235 ? 4.551 -15.703 -23.531 1 93.62 235 ALA B N 1
ATOM 4153 C CA . ALA B 1 235 ? 5.441 -15.43 -24.656 1 93.62 235 ALA B CA 1
ATOM 4154 C C . ALA B 1 235 ? 6.816 -14.984 -24.172 1 93.62 235 ALA B C 1
ATOM 4156 O O . ALA B 1 235 ? 7.801 -15.062 -24.906 1 93.62 235 ALA B O 1
ATOM 4157 N N . GLU B 1 236 ? 6.895 -14.523 -22.938 1 95 236 GLU B N 1
ATOM 4158 C CA . GLU B 1 236 ? 8.133 -13.945 -22.438 1 95 236 GLU B CA 1
ATOM 4159 C C . GLU B 1 236 ? 8.93 -14.961 -21.625 1 95 236 GLU B C 1
ATOM 4161 O O . GLU B 1 236 ? 10.023 -14.664 -21.125 1 95 236 GLU B O 1
ATOM 4166 N N . LEU B 1 237 ? 8.414 -16.203 -21.5 1 95.38 237 LEU B N 1
ATOM 4167 C CA . LEU B 1 237 ? 9.07 -17.188 -20.656 1 95.38 237 LEU B CA 1
ATOM 4168 C C . LEU B 1 237 ? 10.484 -17.469 -21.141 1 95.38 237 LEU B C 1
ATOM 4170 O O . LEU B 1 237 ? 11.414 -17.562 -20.328 1 95.38 237 LEU B O 1
ATOM 4174 N N . SER B 1 238 ? 10.648 -17.609 -22.422 1 92.69 238 SER B N 1
ATOM 4175 C CA . SER B 1 238 ? 11.969 -17.906 -22.969 1 92.69 238 SER B CA 1
ATOM 4176 C C . SER B 1 238 ? 12.945 -16.781 -22.688 1 92.69 238 SER B C 1
ATOM 4178 O O . SER B 1 238 ? 14.109 -17.016 -22.359 1 92.69 238 SER B O 1
ATOM 4180 N N . ALA B 1 239 ? 12.477 -15.57 -22.906 1 93.69 239 ALA B N 1
ATOM 4181 C CA . ALA B 1 239 ? 13.32 -14.414 -22.625 1 93.69 239 ALA B CA 1
ATOM 4182 C C . ALA B 1 239 ? 13.719 -14.367 -21.141 1 93.69 239 ALA B C 1
ATOM 4184 O O . ALA B 1 239 ? 14.875 -14.094 -20.812 1 93.69 239 ALA B O 1
ATOM 4185 N N . LEU B 1 240 ? 12.812 -14.672 -20.266 1 96.19 240 LEU B N 1
ATOM 4186 C CA . LEU B 1 240 ? 13.07 -14.672 -18.828 1 96.19 240 LEU B CA 1
ATOM 4187 C C . LEU B 1 240 ? 14.07 -15.758 -18.453 1 96.19 240 LEU B C 1
ATOM 4189 O O . LEU B 1 240 ? 14.953 -15.539 -17.625 1 96.19 240 LEU B O 1
ATOM 4193 N N . ARG B 1 241 ? 13.984 -16.859 -19.078 1 94.44 241 ARG B N 1
ATOM 4194 C CA . ARG B 1 241 ? 14.922 -17.953 -18.828 1 94.44 241 ARG B CA 1
ATOM 4195 C C . ARG B 1 241 ? 16.344 -17.562 -19.219 1 94.44 241 ARG B C 1
ATOM 4197 O O . ARG B 1 241 ? 17.297 -17.906 -18.531 1 94.44 241 ARG B O 1
ATOM 4204 N N . ARG B 1 242 ? 16.422 -16.828 -20.312 1 93.69 242 ARG B N 1
ATOM 4205 C CA . ARG B 1 242 ? 17.734 -16.375 -20.766 1 93.69 242 ARG B CA 1
ATOM 4206 C C . ARG B 1 242 ? 18.359 -15.43 -19.75 1 93.69 242 ARG B C 1
ATOM 4208 O O . ARG B 1 242 ? 19.594 -15.289 -19.688 1 93.69 242 ARG B O 1
ATOM 4215 N N . LEU B 1 243 ? 17.516 -14.812 -18.969 1 94.88 243 LEU B N 1
ATOM 4216 C CA . LEU B 1 243 ? 18 -13.883 -17.953 1 94.88 243 LEU B CA 1
ATOM 4217 C C . LEU B 1 243 ? 18.391 -14.633 -16.688 1 94.88 243 LEU B C 1
ATOM 4219 O O . LEU B 1 243 ? 18.875 -14.031 -15.727 1 94.88 243 LEU B O 1
ATOM 4223 N N . GLY B 1 244 ? 18.094 -15.898 -16.656 1 93.31 244 GLY B N 1
ATOM 4224 C CA . GLY B 1 244 ? 18.422 -16.688 -15.477 1 93.31 244 GLY B CA 1
ATOM 4225 C C . GLY B 1 244 ? 17.234 -16.891 -14.555 1 93.31 244 GLY B C 1
ATOM 4226 O O . GLY B 1 244 ? 17.391 -17.359 -13.43 1 93.31 244 GLY B O 1
ATOM 4227 N N . VAL B 1 245 ? 16.078 -16.516 -14.992 1 96.5 245 VAL B N 1
ATOM 4228 C CA . VAL B 1 245 ? 14.867 -16.734 -14.203 1 96.5 245 VAL B CA 1
ATOM 4229 C C . VAL B 1 245 ? 14.25 -18.078 -14.555 1 96.5 245 VAL B C 1
ATOM 4231 O O . VAL B 1 245 ? 13.906 -18.344 -15.711 1 96.5 245 VAL B O 1
ATOM 4234 N N . ASN B 1 246 ? 14.094 -18.922 -13.555 1 95.06 246 ASN B N 1
ATOM 4235 C CA . ASN B 1 246 ? 13.562 -20.266 -13.836 1 95.06 246 ASN B CA 1
ATOM 4236 C C . ASN B 1 246 ? 12.352 -20.562 -12.961 1 95.06 246 ASN B C 1
ATOM 4238 O O . ASN B 1 246 ? 11.875 -21.703 -12.93 1 95.06 246 ASN B O 1
ATOM 4242 N N . ARG B 1 247 ? 11.859 -19.609 -12.25 1 97.94 247 ARG B N 1
ATOM 4243 C CA . ARG B 1 247 ? 10.68 -19.812 -11.422 1 97.94 247 ARG B CA 1
ATOM 4244 C C . ARG B 1 247 ? 9.602 -18.781 -11.758 1 97.94 247 ARG B C 1
ATOM 4246 O O . ARG B 1 247 ? 9.875 -17.578 -11.789 1 97.94 247 ARG B O 1
ATOM 4253 N N . PHE B 1 248 ? 8.383 -19.297 -11.992 1 98.5 248 PHE B N 1
ATOM 4254 C CA . PHE B 1 248 ? 7.277 -18.453 -12.438 1 98.5 248 PHE B CA 1
ATOM 4255 C C . PHE B 1 248 ? 6.059 -18.656 -11.547 1 98.5 248 PHE B C 1
ATOM 4257 O O . PHE B 1 248 ? 5.633 -19.781 -11.297 1 98.5 248 PHE B O 1
ATOM 4264 N N . ARG B 1 249 ? 5.523 -17.578 -11.062 1 98.75 249 ARG B N 1
ATOM 4265 C CA . ARG B 1 249 ? 4.367 -17.609 -10.172 1 98.75 249 ARG B CA 1
ATOM 4266 C C . ARG B 1 249 ? 3.07 -17.422 -10.953 1 98.75 249 ARG B C 1
ATOM 4268 O O . ARG B 1 249 ? 2.943 -16.484 -11.75 1 98.75 249 ARG B O 1
ATOM 4275 N N . LEU B 1 250 ? 2.184 -18.312 -10.734 1 98.88 250 LEU B N 1
ATOM 4276 C CA . LEU B 1 250 ? 0.817 -18.219 -11.234 1 98.88 250 LEU B CA 1
ATOM 4277 C C . LEU B 1 250 ? -0.152 -17.859 -10.109 1 98.88 250 LEU B C 1
ATOM 4279 O O . LEU B 1 250 ? -0.221 -18.578 -9.102 1 98.88 250 LEU B O 1
ATOM 4283 N N . TRP B 1 251 ? -0.833 -16.766 -10.297 1 98.88 251 TRP B N 1
ATOM 4284 C CA . TRP B 1 251 ? -1.828 -16.375 -9.305 1 98.88 251 TRP B CA 1
ATOM 4285 C C . TRP B 1 251 ? -3.145 -17.109 -9.539 1 98.88 251 TRP B C 1
ATOM 4287 O O . TRP B 1 251 ? -3.717 -17.031 -10.625 1 98.88 251 TRP B O 1
ATOM 4297 N N . PRO B 1 252 ? -3.648 -17.734 -8.492 1 98.75 252 PRO B N 1
ATOM 4298 C CA . PRO B 1 252 ? -4.914 -18.453 -8.672 1 98.75 252 PRO B CA 1
ATOM 4299 C C . PRO B 1 252 ? -6.086 -17.516 -8.961 1 98.75 252 PRO B C 1
ATOM 4301 O O . PRO B 1 252 ? -6.188 -16.453 -8.367 1 98.75 252 PRO B O 1
ATOM 4304 N N . HIS B 1 253 ? -6.883 -17.875 -9.883 1 98.69 253 HIS B N 1
ATOM 4305 C CA . HIS B 1 253 ? -8.18 -17.297 -10.195 1 98.69 253 HIS B CA 1
ATOM 4306 C C . HIS B 1 253 ? -9.242 -18.375 -10.352 1 98.69 253 HIS B C 1
ATOM 4308 O O . HIS B 1 253 ? -8.938 -19.578 -10.305 1 98.69 253 HIS B O 1
ATOM 4314 N N . ASP B 1 254 ? -10.5 -17.953 -10.406 1 97.94 254 ASP B N 1
ATOM 4315 C CA . ASP B 1 254 ? -11.617 -18.891 -10.531 1 97.94 254 ASP B CA 1
ATOM 4316 C C . ASP B 1 254 ? -11.758 -19.391 -11.969 1 97.94 254 ASP B C 1
ATOM 4318 O O . ASP B 1 254 ? -12.805 -19.219 -12.594 1 97.94 254 ASP B O 1
ATOM 4322 N N . VAL B 1 255 ? -10.758 -20.031 -12.461 1 98.19 255 VAL B N 1
ATOM 4323 C CA . VAL B 1 255 ? -10.672 -20.703 -13.758 1 98.19 255 VAL B CA 1
ATOM 4324 C C . VAL B 1 255 ? -10.023 -22.078 -13.594 1 98.19 255 VAL B C 1
ATOM 4326 O O . VAL B 1 255 ? -9.734 -22.5 -12.469 1 98.19 255 VAL B O 1
ATOM 4329 N N . ASP B 1 256 ? -9.883 -22.812 -14.672 1 98.56 256 ASP B N 1
ATOM 4330 C CA . ASP B 1 256 ? -9.195 -24.094 -14.641 1 98.56 256 ASP B CA 1
ATOM 4331 C C . ASP B 1 256 ? -7.688 -23.922 -14.5 1 98.56 256 ASP B C 1
ATOM 4333 O O . ASP B 1 256 ? -6.957 -23.984 -15.492 1 98.56 256 ASP B O 1
ATOM 4337 N N . MET B 1 257 ? -7.25 -23.812 -13.25 1 98.81 257 MET B N 1
ATOM 4338 C CA . MET B 1 257 ? -5.844 -23.516 -12.992 1 98.81 257 MET B CA 1
ATOM 4339 C C . MET B 1 257 ? -4.957 -24.703 -13.328 1 98.81 257 MET B C 1
ATOM 4341 O O . MET B 1 257 ? -3.752 -24.547 -13.531 1 98.81 257 MET B O 1
ATOM 4345 N N . VAL B 1 258 ? -5.516 -25.922 -13.305 1 98.88 258 VAL B N 1
ATOM 4346 C CA . VAL B 1 258 ? -4.75 -27.078 -13.758 1 98.88 258 VAL B CA 1
ATOM 4347 C C . VAL B 1 258 ? -4.359 -26.891 -15.227 1 98.88 258 VAL B C 1
ATOM 4349 O O . VAL B 1 258 ? -3.193 -27.062 -15.586 1 98.88 258 VAL B O 1
ATOM 4352 N N . ALA B 1 259 ? -5.34 -26.5 -15.992 1 98.69 259 ALA B N 1
ATOM 4353 C CA . ALA B 1 259 ? -5.098 -26.281 -17.422 1 98.69 259 ALA B CA 1
ATOM 4354 C C . ALA B 1 259 ? -4.156 -25.109 -17.641 1 98.69 259 ALA B C 1
ATOM 4356 O O . ALA B 1 259 ? -3.281 -25.156 -18.5 1 98.69 259 ALA B O 1
ATOM 4357 N N . VAL B 1 260 ? -4.293 -24.031 -16.859 1 98.69 260 VAL B N 1
ATOM 4358 C CA . VAL B 1 260 ? -3.416 -22.875 -16.969 1 98.69 260 VAL B CA 1
ATOM 4359 C C . VAL B 1 260 ? -1.977 -23.281 -16.656 1 98.69 260 VAL B C 1
ATOM 4361 O O . VAL B 1 260 ? -1.059 -22.953 -17.422 1 98.69 260 VAL B O 1
ATOM 4364 N N . ALA B 1 261 ? -1.809 -24.016 -15.586 1 98.75 261 ALA B N 1
ATOM 4365 C CA . ALA B 1 261 ? -0.475 -24.484 -15.219 1 98.75 261 ALA B CA 1
ATOM 4366 C C . ALA B 1 261 ? 0.116 -25.359 -16.312 1 98.75 261 ALA B C 1
ATOM 4368 O O . ALA B 1 261 ? 1.298 -25.25 -16.656 1 98.75 261 ALA B O 1
ATOM 4369 N N . GLY B 1 262 ? -0.721 -26.219 -16.844 1 98.25 262 GLY B N 1
ATOM 4370 C CA . GLY B 1 262 ? -0.27 -27.062 -17.922 1 98.25 262 GLY B CA 1
ATOM 4371 C C . GLY B 1 262 ? 0.205 -26.281 -19.141 1 98.25 262 GLY B C 1
ATOM 4372 O O . GLY B 1 262 ? 1.197 -26.656 -19.766 1 98.25 262 GLY B O 1
ATOM 4373 N N . LEU B 1 263 ? -0.504 -25.281 -19.422 1 97.75 263 LEU B N 1
ATOM 4374 C CA . LEU B 1 263 ? -0.138 -24.438 -20.562 1 97.75 263 LEU B CA 1
ATOM 4375 C C . LEU B 1 263 ? 1.207 -23.766 -20.312 1 97.75 263 LEU B C 1
ATOM 4377 O O . LEU B 1 263 ? 2.055 -23.719 -21.219 1 97.75 263 LEU B O 1
ATOM 4381 N N . PHE B 1 264 ? 1.42 -23.234 -19.156 1 97.69 264 PHE B N 1
ATOM 4382 C CA . PHE B 1 264 ? 2.686 -22.594 -18.812 1 97.69 264 PHE B CA 1
ATOM 4383 C C . PHE B 1 264 ? 3.828 -23.594 -18.844 1 97.69 264 PHE B C 1
ATOM 4385 O O . PHE B 1 264 ? 4.93 -23.281 -19.297 1 97.69 264 PHE B O 1
ATOM 4392 N N . ARG B 1 265 ? 3.59 -24.828 -18.359 1 97.12 265 ARG B N 1
ATOM 4393 C CA . ARG B 1 265 ? 4.594 -25.875 -18.438 1 97.12 265 ARG B CA 1
ATOM 4394 C C . ARG B 1 265 ? 4.965 -26.203 -19.875 1 97.12 265 ARG B C 1
ATOM 4396 O O . ARG B 1 265 ? 6.148 -26.266 -20.219 1 97.12 265 ARG B O 1
ATOM 4403 N N . ALA B 1 266 ? 3.973 -26.375 -20.672 1 96.25 266 ALA B N 1
ATOM 4404 C CA . ALA B 1 266 ? 4.203 -26.672 -22.094 1 96.25 266 ALA B CA 1
ATOM 4405 C C . ALA B 1 266 ? 5.004 -25.562 -22.766 1 96.25 266 ALA B C 1
ATOM 4407 O O . ALA B 1 266 ? 5.922 -25.828 -23.531 1 96.25 266 ALA B O 1
ATOM 4408 N N . ALA B 1 267 ? 4.621 -24.344 -22.453 1 94.44 267 ALA B N 1
ATOM 4409 C CA . ALA B 1 267 ? 5.324 -23.188 -23.031 1 94.44 267 ALA B CA 1
ATOM 4410 C C . ALA B 1 267 ? 6.77 -23.141 -22.547 1 94.44 267 ALA B C 1
ATOM 4412 O O . ALA B 1 267 ? 7.688 -22.906 -23.328 1 94.44 267 ALA B O 1
ATOM 4413 N N . ALA B 1 268 ? 6.957 -23.375 -21.297 1 92.44 268 ALA B N 1
ATOM 4414 C CA . ALA B 1 268 ? 8.289 -23.328 -20.703 1 92.44 268 ALA B CA 1
ATOM 4415 C C . ALA B 1 268 ? 9.188 -24.422 -21.281 1 92.44 268 ALA B C 1
ATOM 4417 O O . ALA B 1 268 ? 10.398 -24.219 -21.438 1 92.44 268 ALA B O 1
ATOM 4418 N N . ASP B 1 269 ? 8.57 -25.516 -21.641 1 90.56 269 ASP B N 1
ATOM 4419 C CA . ASP B 1 269 ? 9.32 -26.641 -22.188 1 90.56 269 ASP B CA 1
ATOM 4420 C C . ASP B 1 269 ? 9.438 -26.547 -23.703 1 90.56 269 ASP B C 1
ATOM 4422 O O . ASP B 1 269 ? 10.031 -27.422 -24.344 1 90.56 269 ASP B O 1
ATOM 4426 N N . GLY B 1 270 ? 8.859 -25.609 -24.266 1 89.5 270 GLY B N 1
ATOM 4427 C CA . GLY B 1 270 ? 8.945 -25.406 -25.703 1 89.5 270 GLY B CA 1
ATOM 4428 C C . GLY B 1 270 ? 8.047 -26.344 -26.5 1 89.5 270 GLY B C 1
ATOM 4429 O O . GLY B 1 270 ? 8.312 -26.625 -27.656 1 89.5 270 GLY B O 1
ATOM 4430 N N . LEU B 1 271 ? 7.004 -26.828 -25.875 1 93.75 271 LEU B N 1
ATOM 4431 C CA . LEU B 1 271 ? 6.125 -27.812 -26.5 1 93.75 271 LEU B CA 1
ATOM 4432 C C . LEU B 1 271 ? 4.957 -27.125 -27.203 1 93.75 271 LEU B C 1
ATOM 4434 O O . LEU B 1 271 ? 4.188 -27.766 -27.922 1 93.75 271 LEU B O 1
ATOM 4438 N N . ILE B 1 272 ? 4.809 -25.812 -27.016 1 93.62 272 ILE B N 1
ATOM 4439 C CA . ILE B 1 272 ? 3.75 -25.031 -27.656 1 93.62 272 ILE B CA 1
ATOM 4440 C C . ILE B 1 272 ? 4.277 -23.656 -28.016 1 93.62 272 ILE B C 1
ATOM 4442 O O . ILE B 1 272 ? 5.043 -23.047 -27.266 1 93.62 272 ILE B O 1
ATOM 4446 N N . ASP B 1 273 ? 3.914 -23.25 -29.141 1 90.69 273 ASP B N 1
ATOM 4447 C CA . ASP B 1 273 ? 4.383 -21.922 -29.516 1 90.69 273 ASP B CA 1
ATOM 4448 C C . ASP B 1 273 ? 3.611 -20.828 -28.781 1 90.69 273 ASP B C 1
ATOM 4450 O O . ASP B 1 273 ? 2.486 -21.047 -28.328 1 90.69 273 ASP B O 1
ATOM 4454 N N . ALA B 1 274 ? 4.16 -19.688 -28.766 1 85.44 274 ALA B N 1
ATOM 4455 C CA . ALA B 1 274 ? 3.656 -18.578 -27.969 1 85.44 274 ALA B CA 1
ATOM 4456 C C . ALA B 1 274 ? 2.275 -18.141 -28.438 1 85.44 274 ALA B C 1
ATOM 4458 O O . ALA B 1 274 ? 1.405 -17.828 -27.609 1 85.44 274 ALA B O 1
ATOM 4459 N N . GLU B 1 275 ? 2.109 -18.031 -29.672 1 88.56 275 GLU B N 1
ATOM 4460 C CA . GLU B 1 275 ? 0.834 -17.578 -30.219 1 88.56 275 GLU B CA 1
ATOM 4461 C C . GLU B 1 275 ? -0.294 -18.547 -29.859 1 88.56 275 GLU B C 1
ATOM 4463 O O . GLU B 1 275 ? -1.354 -18.109 -29.391 1 88.56 275 GLU B O 1
ATOM 4468 N N . GLU B 1 276 ? -0.018 -19.766 -30.094 1 93.75 276 GLU B N 1
ATOM 4469 C CA . GLU B 1 276 ? -1.01 -20.781 -29.75 1 93.75 276 GLU B CA 1
ATOM 4470 C C . GLU B 1 276 ? -1.28 -20.781 -28.234 1 93.75 276 GLU B C 1
ATOM 4472 O O . GLU B 1 276 ? -2.432 -20.906 -27.812 1 93.75 276 GLU B O 1
ATOM 4477 N N . ALA B 1 277 ? -0.266 -20.719 -27.5 1 93.56 277 ALA B N 1
ATOM 4478 C CA . ALA B 1 277 ? -0.405 -20.688 -26.047 1 93.56 277 ALA B CA 1
ATOM 4479 C C . ALA B 1 277 ? -1.276 -19.516 -25.609 1 93.56 277 ALA B C 1
ATOM 4481 O O . ALA B 1 277 ? -2.133 -19.656 -24.719 1 93.56 277 ALA B O 1
ATOM 4482 N N . GLY B 1 278 ? -1.046 -18.406 -26.203 1 92.75 278 GLY B N 1
ATOM 4483 C CA . GLY B 1 278 ? -1.845 -17.219 -25.906 1 92.75 278 GLY B CA 1
ATOM 4484 C C . GLY B 1 278 ? -3.32 -17.406 -26.203 1 92.75 278 GLY B C 1
ATOM 4485 O O . GLY B 1 278 ? -4.176 -17.016 -25.406 1 92.75 278 GLY B O 1
ATOM 4486 N N . GLN B 1 279 ? -3.602 -17.938 -27.312 1 94.31 279 GLN B N 1
ATOM 4487 C CA . GLN B 1 279 ? -4.984 -18.203 -27.703 1 94.31 279 GLN B CA 1
ATOM 4488 C C . GLN B 1 279 ? -5.656 -19.156 -26.703 1 94.31 279 GLN B C 1
ATOM 4490 O O . GLN B 1 279 ? -6.789 -18.906 -26.281 1 94.31 279 GLN B O 1
ATOM 4495 N N . ARG B 1 280 ? -4.961 -20.141 -26.375 1 96.69 280 ARG B N 1
ATOM 4496 C CA . ARG B 1 280 ? -5.504 -21.109 -25.422 1 96.69 280 ARG B CA 1
ATOM 4497 C C . ARG B 1 280 ? -5.734 -20.453 -24.062 1 96.69 280 ARG B C 1
ATOM 4499 O O . ARG B 1 280 ? -6.723 -20.766 -23.375 1 96.69 280 ARG B O 1
ATOM 4506 N N . LEU B 1 281 ? -4.832 -19.641 -23.672 1 97.38 281 LEU B N 1
ATOM 4507 C CA . LEU B 1 281 ? -4.984 -18.953 -22.391 1 97.38 281 LEU B CA 1
ATOM 4508 C C . LEU B 1 281 ? -6.238 -18.078 -22.391 1 97.38 281 LEU B C 1
ATOM 4510 O O . LEU B 1 281 ? -6.973 -18.047 -21.406 1 97.38 281 LEU B O 1
ATOM 4514 N N . THR B 1 282 ? -6.484 -17.422 -23.469 1 96.12 282 THR B N 1
ATOM 4515 C CA . THR B 1 282 ? -7.672 -16.578 -23.594 1 96.12 282 THR B CA 1
ATOM 4516 C C . THR B 1 282 ? -8.938 -17.422 -23.484 1 96.12 282 THR B C 1
ATOM 4518 O O . THR B 1 282 ? -9.938 -16.969 -22.922 1 96.12 282 THR B O 1
ATOM 4521 N N . GLU B 1 283 ? -8.875 -18.578 -24.031 1 97.06 283 GLU B N 1
ATOM 4522 C CA . GLU B 1 283 ? -10.016 -19.484 -23.953 1 97.06 283 GLU B CA 1
ATOM 4523 C C . GLU B 1 283 ? -10.258 -19.953 -22.516 1 97.06 283 GLU B C 1
ATOM 4525 O O . GLU B 1 283 ? -11.406 -20.125 -22.109 1 97.06 283 GLU B O 1
ATOM 4530 N N . LEU B 1 284 ? -9.18 -20.172 -21.844 1 97.62 284 LEU B N 1
ATOM 4531 C CA . LEU B 1 284 ? -9.273 -20.641 -20.453 1 97.62 284 LEU B CA 1
ATOM 4532 C C . LEU B 1 284 ? -9.773 -19.516 -19.547 1 97.62 284 LEU B C 1
ATOM 4534 O O . LEU B 1 284 ? -10.289 -19.797 -18.453 1 97.62 284 LEU B O 1
ATOM 4538 N N . CYS B 1 285 ? -9.586 -18.266 -19.953 1 97.56 285 CYS B N 1
ATOM 4539 C CA . CYS B 1 285 ? -9.953 -17.109 -19.156 1 97.56 285 CYS B CA 1
ATOM 4540 C C . CYS B 1 285 ? -10.828 -16.141 -19.953 1 97.56 285 CYS B C 1
ATOM 4542 O O . CYS B 1 285 ? -10.422 -15 -20.203 1 97.56 285 CYS B O 1
ATOM 4544 N N . PRO B 1 286 ? -12.023 -16.484 -20.25 1 94 286 PRO B N 1
ATOM 4545 C CA . PRO B 1 286 ? -12.836 -15.695 -21.172 1 94 286 PRO B CA 1
ATOM 4546 C C . PRO B 1 286 ? -13.148 -14.297 -20.656 1 94 286 PRO B C 1
ATOM 4548 O O . PRO B 1 286 ? -13.438 -13.391 -21.438 1 94 286 PRO B O 1
ATOM 4551 N N . ARG B 1 287 ? -13.086 -14.039 -19.375 1 92.25 287 ARG B N 1
ATOM 4552 C CA . ARG B 1 287 ? -13.453 -12.742 -18.828 1 92.25 287 ARG B CA 1
ATOM 4553 C C . ARG B 1 287 ? -12.219 -11.875 -18.609 1 92.25 287 ARG B C 1
ATOM 4555 O O . ARG B 1 287 ? -12.336 -10.711 -18.203 1 92.25 287 ARG B O 1
ATOM 4562 N N . ALA B 1 288 ? -11.078 -12.406 -18.859 1 95.06 288 ALA B N 1
ATOM 4563 C CA . ALA B 1 288 ? -9.844 -11.688 -18.562 1 95.06 288 ALA B CA 1
ATOM 4564 C C . ALA B 1 288 ? -9.359 -10.906 -19.766 1 95.06 288 ALA B C 1
ATOM 4566 O O . ALA B 1 288 ? -9.484 -11.359 -20.906 1 95.06 288 ALA B O 1
ATOM 4567 N N . GLU B 1 289 ? -8.914 -9.719 -19.578 1 95 289 GLU B N 1
ATOM 4568 C CA . GLU B 1 289 ? -8.062 -8.984 -20.5 1 95 289 GLU B CA 1
ATOM 4569 C C . GLU B 1 289 ? -6.598 -9.055 -20.078 1 95 289 GLU B C 1
ATOM 4571 O O . GLU B 1 289 ? -6.266 -8.75 -18.922 1 95 289 GLU B O 1
ATOM 4576 N N . PHE B 1 290 ? -5.758 -9.453 -21 1 96.25 290 PHE B N 1
ATOM 4577 C CA . PHE B 1 290 ? -4.375 -9.727 -20.641 1 96.25 290 PHE B CA 1
ATOM 4578 C C . PHE B 1 290 ? -3.492 -8.516 -20.938 1 96.25 290 PHE B C 1
ATOM 4580 O O . PHE B 1 290 ? -3.777 -7.746 -21.844 1 96.25 290 PHE B O 1
ATOM 4587 N N . ALA B 1 291 ? -2.422 -8.406 -20.125 1 95.62 291 ALA B N 1
ATOM 4588 C CA . ALA B 1 291 ? -1.399 -7.379 -20.297 1 95.62 291 ALA B CA 1
ATOM 4589 C C . ALA B 1 291 ? -0.009 -7.934 -20 1 95.62 291 ALA B C 1
ATOM 4591 O O . ALA B 1 291 ? 0.135 -8.906 -19.25 1 95.62 291 ALA B O 1
ATOM 4592 N N . ASN B 1 292 ? 1.008 -7.414 -20.609 1 95.88 292 ASN B N 1
ATOM 4593 C CA . ASN B 1 292 ? 2.41 -7.75 -20.391 1 95.88 292 ASN B CA 1
ATOM 4594 C C . ASN B 1 292 ? 3.305 -6.52 -20.5 1 95.88 292 ASN B C 1
ATOM 4596 O O . ASN B 1 292 ? 4.516 -6.641 -20.688 1 95.88 292 ASN B O 1
ATOM 4600 N N . GLY B 1 293 ? 2.725 -5.332 -20.375 1 94.44 293 GLY B N 1
ATOM 4601 C CA . GLY B 1 293 ? 3.377 -4.066 -20.672 1 94.44 293 GLY B CA 1
ATOM 4602 C C . GLY B 1 293 ? 4.582 -3.795 -19.797 1 94.44 293 GLY B C 1
ATOM 4603 O O . GLY B 1 293 ? 5.613 -3.324 -20.266 1 94.44 293 GLY B O 1
ATOM 4604 N N . TYR B 1 294 ? 4.551 -4.117 -18.547 1 93.56 294 TYR B N 1
ATOM 4605 C CA . TYR B 1 294 ? 5.641 -3.812 -17.625 1 93.56 294 TYR B CA 1
ATOM 4606 C C . TYR B 1 294 ? 6.934 -4.48 -18.062 1 93.56 294 TYR B C 1
ATOM 4608 O O . TYR B 1 294 ? 7.992 -3.848 -18.094 1 93.56 294 TYR B O 1
ATOM 4616 N N . PHE B 1 295 ? 6.848 -5.734 -18.422 1 95.75 295 PHE B N 1
ATOM 4617 C CA . PHE B 1 295 ? 8.023 -6.473 -18.891 1 95.75 295 PHE B CA 1
ATOM 4618 C C . PHE B 1 295 ? 8.688 -5.754 -20.047 1 95.75 295 PHE B C 1
ATOM 4620 O O . PHE B 1 295 ? 9.914 -5.734 -20.156 1 95.75 295 PHE B O 1
ATOM 4627 N N . HIS B 1 296 ? 7.934 -5.094 -20.828 1 94.62 296 HIS B N 1
ATOM 4628 C CA . HIS B 1 296 ? 8.422 -4.449 -22.047 1 94.62 296 HIS B CA 1
ATOM 4629 C C . HIS B 1 296 ? 8.68 -2.967 -21.812 1 94.62 296 HIS B C 1
ATOM 4631 O O . HIS B 1 296 ? 8.828 -2.201 -22.766 1 94.62 296 HIS B O 1
ATOM 4637 N N . GLY B 1 297 ? 8.609 -2.547 -20.578 1 90 297 GLY B N 1
ATOM 4638 C CA . GLY B 1 297 ? 8.867 -1.15 -20.266 1 90 297 GLY B CA 1
ATOM 4639 C C . GLY B 1 297 ? 7.77 -0.219 -20.75 1 90 297 GLY B C 1
ATOM 4640 O O . GLY B 1 297 ? 8.031 0.942 -21.062 1 90 297 GLY B O 1
ATOM 4641 N N . ARG B 1 298 ? 6.547 -0.831 -20.906 1 88.94 298 ARG B N 1
ATOM 4642 C CA . ARG B 1 298 ? 5.383 -0.083 -21.375 1 88.94 298 ARG B CA 1
ATOM 4643 C C . ARG B 1 298 ? 4.336 0.035 -20.266 1 88.94 298 ARG B C 1
ATOM 4645 O O . ARG B 1 298 ? 4.578 -0.372 -19.125 1 88.94 298 ARG B O 1
ATOM 4652 N N . GLU B 1 299 ? 3.234 0.682 -20.656 1 87.12 299 GLU B N 1
ATOM 4653 C CA . GLU B 1 299 ? 2.129 0.788 -19.719 1 87.12 299 GLU B CA 1
ATOM 4654 C C . GLU B 1 299 ? 1.669 -0.59 -19.25 1 87.12 299 GLU B C 1
ATOM 4656 O O . GLU B 1 299 ? 1.595 -1.528 -20.047 1 87.12 299 GLU B O 1
ATOM 4661 N N . GLY B 1 300 ? 1.36 -0.654 -18 1 83.44 300 GLY B N 1
ATOM 4662 C CA . GLY B 1 300 ? 1.016 -1.928 -17.391 1 83.44 300 GLY B CA 1
ATOM 4663 C C . GLY B 1 300 ? -0.188 -2.592 -18.031 1 83.44 300 GLY B C 1
ATOM 4664 O O . GLY B 1 300 ? -0.328 -3.816 -17.984 1 83.44 300 GLY B O 1
ATOM 4665 N N . HIS B 1 301 ? -1.054 -1.795 -18.641 1 85.62 301 HIS B N 1
ATOM 4666 C CA . HIS B 1 301 ? -2.279 -2.352 -19.203 1 85.62 301 HIS B CA 1
ATOM 4667 C C . HIS B 1 301 ? -2.1 -2.709 -20.672 1 85.62 301 HIS B C 1
ATOM 4669 O O . HIS B 1 301 ? -3.012 -3.252 -21.297 1 85.62 301 HIS B O 1
ATOM 4675 N N . ALA B 1 302 ? -0.96 -2.484 -21.188 1 85.44 302 ALA B N 1
ATOM 4676 C CA . ALA B 1 302 ? -0.705 -2.768 -22.594 1 85.44 302 ALA B CA 1
ATOM 4677 C C . ALA B 1 302 ? -0.412 -4.25 -22.812 1 85.44 302 ALA B C 1
ATOM 4679 O O . ALA B 1 302 ? 0.041 -4.941 -21.906 1 85.44 302 ALA B O 1
ATOM 4680 N N . TYR B 1 303 ? -0.724 -4.648 -23.984 1 89.69 303 TYR B N 1
ATOM 4681 C CA . TYR B 1 303 ? -0.272 -5.953 -24.469 1 89.69 303 TYR B CA 1
ATOM 4682 C C . TYR B 1 303 ? 0.652 -5.805 -25.672 1 89.69 303 TYR B C 1
ATOM 4684 O O . TYR B 1 303 ? 0.233 -5.328 -26.719 1 89.69 303 TYR B O 1
ATOM 4692 N N . VAL B 1 304 ? 1.836 -6.141 -25.422 1 87.88 304 VAL B N 1
ATOM 4693 C CA . VAL B 1 304 ? 2.859 -6.031 -26.453 1 87.88 304 VAL B CA 1
ATOM 4694 C C . VAL B 1 304 ? 3.059 -7.387 -27.125 1 87.88 304 VAL B C 1
ATOM 4696 O O . VAL B 1 304 ? 3.316 -8.391 -26.453 1 87.88 304 VAL B O 1
ATOM 4699 N N . GLN B 1 305 ? 2.84 -7.461 -28.422 1 79.25 305 GLN B N 1
ATOM 4700 C CA . GLN B 1 305 ? 3.021 -8.703 -29.156 1 79.25 305 GLN B CA 1
ATOM 4701 C C . GLN B 1 305 ? 4.5 -8.977 -29.422 1 79.25 305 GLN B C 1
ATOM 4703 O O . GLN B 1 305 ? 5.266 -8.055 -29.703 1 79.25 305 GLN B O 1
ATOM 4708 N N . ALA B 1 306 ? 4.988 -10.117 -28.969 1 61.56 306 ALA B N 1
ATOM 4709 C CA . ALA B 1 306 ? 6.375 -10.5 -29.234 1 61.56 306 ALA B CA 1
ATOM 4710 C C . ALA B 1 306 ? 6.695 -10.391 -30.719 1 61.56 306 ALA B C 1
ATOM 4712 O O . ALA B 1 306 ? 5.848 -10.672 -31.562 1 61.56 306 ALA B O 1
ATOM 4713 N N . GLU B 1 307 ? 7.566 -9.453 -31.109 1 44.75 307 GLU B N 1
ATOM 4714 C CA . GLU B 1 307 ? 7.984 -9.453 -32.5 1 44.75 307 GLU B CA 1
ATOM 4715 C C . GLU B 1 307 ? 8.477 -10.828 -32.938 1 44.75 307 GLU B C 1
ATOM 4717 O O . GLU B 1 307 ? 9.312 -11.438 -32.25 1 44.75 307 GLU B O 1
ATOM 4722 N N . VAL B 1 308 ? 7.688 -11.57 -33.594 1 37.28 308 VAL B N 1
ATOM 4723 C CA . VAL B 1 308 ? 8.172 -12.742 -34.312 1 37.28 308 VAL B CA 1
ATOM 4724 C C . VAL B 1 308 ? 9.305 -12.344 -35.25 1 37.28 308 VAL B C 1
ATOM 4726 O O . VAL B 1 308 ? 9.305 -11.242 -35.812 1 37.28 308 VAL B O 1
#

Solvent-accessible surface area (backbone atoms only — not comparable to full-atom values): 31999 Å² total; per-residue (Å²): 125,82,76,66,86,56,45,70,80,52,76,74,39,37,30,35,42,37,59,71,47,51,59,57,46,67,59,48,50,50,49,52,51,47,46,28,75,68,29,74,53,42,31,38,33,42,51,52,39,62,52,75,87,57,40,74,68,38,54,83,50,43,64,60,48,52,50,48,26,45,73,55,68,30,45,58,29,41,37,36,44,47,68,67,47,43,69,67,48,46,50,52,50,51,53,56,60,65,48,77,96,47,44,35,26,31,17,24,70,67,48,48,60,64,38,69,49,44,70,28,30,36,31,42,70,59,60,51,55,37,60,67,54,47,48,51,44,31,74,43,18,26,52,29,32,35,38,45,70,80,44,24,49,72,54,50,38,58,60,43,68,52,93,61,43,48,47,26,40,66,34,33,30,58,42,82,53,33,64,37,91,61,33,51,43,20,47,77,68,75,29,26,65,94,64,29,81,67,56,39,45,79,27,65,77,38,42,75,31,21,38,80,85,68,40,88,57,30,19,34,45,38,23,26,39,27,42,55,41,21,36,52,38,69,71,44,42,66,61,39,26,74,43,35,38,42,33,36,29,35,42,62,56,92,50,62,56,44,60,52,44,44,51,51,50,34,38,70,70,66,72,43,55,50,68,60,50,49,54,51,48,46,66,60,36,76,87,60,49,63,12,44,8,19,48,71,70,42,28,62,74,35,66,70,77,78,82,123,126,82,76,66,83,57,45,70,79,52,77,74,38,36,29,35,42,39,59,73,49,52,62,56,47,67,58,47,50,50,48,52,52,48,45,28,75,69,29,75,52,44,30,40,34,43,52,50,39,60,49,75,85,58,41,73,68,39,54,83,49,44,65,61,49,53,49,48,25,44,74,56,66,30,46,59,29,42,36,37,44,48,71,69,46,46,69,67,50,46,51,52,50,49,52,58,59,65,46,76,96,48,44,36,28,32,16,25,71,68,50,48,60,64,38,69,51,44,69,25,30,36,30,42,70,60,59,50,55,36,62,67,54,47,49,52,43,32,72,41,19,26,52,29,34,36,37,44,69,80,44,25,50,71,55,49,37,57,60,43,67,53,91,60,43,49,48,28,40,66,34,31,30,57,42,83,54,33,64,37,90,61,34,51,41,19,48,76,69,75,30,25,66,93,64,29,82,65,55,39,44,78,26,66,77,37,41,75,30,22,39,83,86,68,40,87,60,30,19,36,45,35,23,26,38,28,41,57,40,22,35,51,39,67,70,45,42,65,62,40,26,74,43,36,37,41,32,36,30,37,40,63,55,92,52,61,56,45,59,52,43,44,50,51,51,34,40,70,69,64,74,43,55,48,67,59,48,50,54,52,50,45,66,61,36,74,87,60,49,64,12,43,9,17,46,71,68,43,27,63,75,34,67,72,76,77,82,126

Radius of gyration: 24.23 Å; Cα contacts (8 Å, |Δi|>4): 1297; chains: 2; bounding box: 53×70×70 Å

Organism: Magnetospirillum gryphiswaldense (strain DSM 6361 / JCM 21280 / NBRC 15271 / MSR-1) (NCBI:txid431944)

Sequence (616 aa):
MAMNKRDSLSPVRLTLGPVLFNWKPEKLRDFYFRMADESCVDSVCVGEVVCSKRTPFFTPYLPEVIERLQAAGKEVILSSLALIMTAREAEQARELTMTDGLLVEANDVSVVAMMGGKPFVAGPLLNIYNEGTLAYLHRMGATRACLPAELPESVIATLAAGDGPEIEVQSFGRLPLAISARCYHARSRNLAKDGCQYVCAEDADGMDVDTLDDDPFLAVNGTQTMSYHYLGLLAELSALRRLGVNRFRLWPHDVDMVAVAGLFRAAADGLIDAEEAGQRLTELCPRAEFANGYFHGREGHAYVQAEVMAMNKRDSLSPVRLTLGPVLFNWKPEKLRDFYFRMADESCVDSVCVGEVVCSKRTPFFTPYLPEVIERLQAAGKEVILSSLALIMTAREAEQARELTMTDGLLVEANDVSVVAMMGGKPFVAGPLLNIYNEGTLAYLHRMGATRACLPAELPESVIATLAAGDGPEIEVQSFGRLPLAISARCYHARSRNLAKDGCQYVCAEDADGMDVDTLDDDPFLAVNGTQTMSYHYLGLLAELSALRRLGVNRFRLWPHDVDMVAVAGLFRAAADGLIDAEEAGQRLTELCPRAEFANGYFHGREGHAYVQAEV

Secondary structure (DSSP, 8-state):
----TT-TTSPPEEEEPPP-S---HHHHHHHHHHHHHH---SEEEES--S-GGGHHHHGGGHHHHHHHHHHTTPEEEEEPPS---SHHHHHHHHHHHT-SSSEEEE-SHHHHHHHTT--EEE-GGG---SHHHHHHHHHTTEEEEEE-TT--HHHHHHHHHSSSSEEEEEEEEEEEEEE-SS-HHHHHTT--GGG-TTGGGG-TT-EEEE-TT--EEEEEETTEEEEEEEEE-TTTHHHHHHTT--EEEE---SS-HHHHHHHHHHHHTTSS-HHHHHHHHHHH-TTPPEE-TGGGTS-TT-------/----TT-TTSPPEEEEPPP-S---HHHHHHHHHHHHHH---SEEEES--S-GGGHHHHGGGHHHHHHHHHHTTPEEEEEPPS---SHHHHHHHHHHHT-SSSEEEE-SHHHHHHHTT--EEEPGGG---SHHHHHHHHHTTEEEEEE-TT--HHHHHHHHHSSSSEEEEEEEEEEEEEE-SS-HHHHHTT--GGG-TTGGGG-TT-EEEE-TT--EEEEEETTEEEEEEEEE-TTTHHHHHHTT--EEEE---SS-HHHHHHHHHHHHTTSS-HHHHHHHHHHH-TTPPEE-TGGGTS-TT-------

=== Feature glossary ===
Feature key, reading from the visual/contextual features back to the raw sequence:

Rendered structure images. Structure images are PyMOL renders from six orthogonal camera directions. Cartoon representation draws helices as coils and strands as arrows; sticks shows the backbone as bonds; surface shows the solvent-excluded envelope. Rainbow coloring maps sequence position to hue (blue→red, N→C); chain coloring assigns a distinct color per polypeptide.

Contact-map, Ramachandran, and PAE plots. Three diagnostic plots accompany the record. The Cα contact map visualizes the tertiary structure as a 2D adjacency matrix (8 Å cutoff, sequence-local contacts suppressed). The Ramachandran plot shows the distribution of backbone (φ, ψ) torsions, with points in the α and β basins reflecting secondary structure content. The PAE plot shows AlphaFold's inter-residue confidence as a color matrix.

InterPro / GO / CATH / organism. The annotation block draws on four external resources. InterPro: which protein families and domains the sequence belongs to. GO: standardized terms for what the protein does, what process it participates in, and where in the cell it acts. CATH: which structural fold it has in the CATH hierarchy. Organism: the species of origin.

Nearest PDB structures. Structural nearest neighbors (via Foldseek easy-search vs the PDB). Reported per hit: target PDB id, E-value, and alignment TM-score. A TM-score above ~0.5 is the conventional threshold for 'same fold'.

Predicted aligned error. Predicted aligned error is AlphaFold's pairwise confidence. Unlike pLDDT (per-residue), PAE is per-residue-pair and captures whether two parts of the structure are correctly placed relative to each other. Units are ångströms of expected positional error.

Solvent-accessible surface area. SASA measures how much of the protein is reachable by solvent. It is computed by rolling a water-sized probe over the atomic surface and summing the exposed area (Å²). Per-residue SASA distinguishes core (buried, low SASA) from surface (exposed, high SASA) residues; total SASA is a whole-molecule size measure.

B-factor. Crystallographic B-factors measure how much each atom's electron density is smeared out, in Å². They rise in mobile loops and surface residues and fall in the buried interior. In AlphaFold models this column is repurposed to hold pLDDT instead.

pLDDT. For AlphaFold models, the B-factor field carries pLDDT — the model's own estimate of local accuracy on a 0–100 scale. Regions with pLDDT<50 should be treated as essentially unmodeled; they often correspond to intrinsically disordered segments.

Backbone torsions (φ/ψ). φ (phi) and ψ (psi) are the two rotatable backbone dihedrals per residue: φ is the C(i-1)–N–Cα–C torsion, ψ is the N–Cα–C–N(i+1) torsion, both in degrees on (−180°, 180°]. α-helical residues cluster near (−60°, −45°); β-strand residues near (−120°, +130°). A Ramachandran plot is simply a scatter of (φ, ψ) for every residue.

Radius of gyration, Cα contacts, bounding box. Radius of gyration (Rg) is the root-mean-square distance of Cα atoms from their centroid — a single number for overall size and compactness. A globular domain of N residues has Rg ≈ 2.2·N^0.38 Å; an extended or disordered chain has a much larger Rg. The Cα contact count is the number of residue pairs whose Cα atoms are within 8 Å and are more than four positions apart in sequence — a standard proxy for tertiary packing density. The bounding box is the smallest axis-aligned box enclosing all Cα atoms.

Secondary structure (3-state, P-SEA). Three-state secondary structure (P-SEA) collapses the eight DSSP classes into helix (a), strand (b), and coil (c). P-SEA assigns these from Cα geometry alone — distances and angles — without requiring backbone oxygens, so it works on any Cα trace.

Secondary structure (8-state, DSSP). Secondary structure is the local, repeating backbone conformation. DSSP classifies it into eight states by reading the hydrogen-bond network: three helix types (H, G, I), two β types (E, B), two non-regular types (T, S), and unstructured coil (-).

Foldseek 3Di. The Foldseek 3Di string encodes local tertiary geometry as a 20-letter alphabet — one character per residue — derived from the relative positions of nearby Cα atoms. Unlike the amino-acid sequence, 3Di is a direct function of the 3D structure, so two proteins with the same fold have similar 3Di strings even at low sequence identity.

mmCIF coordinates. Structure coordinates are given as an mmCIF _atom_site loop: one row per atom with element, residue name, chain id, sequence number, and x/y/z position in Å. Only the four main-chain atoms per residue are included here; side chains are omitted to keep the record compact.

Sequence. This is the polypeptide sequence — one letter per residue, N-terminus first. Length ranges from a few dozen residues for small domains to over a thousand for large multi-domain proteins.